Protein AF-0000000086881907 (afdb_homodimer)

Sequence (450 aa):
MRKKIFYIFEGKTLAYALAKKLLLLGNSVYYVSKNPESIEILDGLKVYHSSLELIQHDPTDINWIDNFEMTKDIGAVILLSEDDAQNFVISWILRQKYDTLKILSLVNHVENKFVFDDINIINILPTLWMEKVIESTLKYEDITDFFNPYVDKLSILEMTISKNDKSCNKPLKELRPPENSIVGVIIKKNGEIMVPQGNTIIEEEDKLIVFSIKEQVQKVKDALKMRKKIFYIFEGKTLAYALAKKLLLLGNSVYYVSKNPESIEILDGLKVYHSSLELIQHDPTDINWIDNFEMTKDIGAVILLSEDDAQNFVISWILRQKYDTLKILSLVNHVENKFVFDDINIINILPTLWMEKVIESTLKYEDITDFFNPYVDKLSILEMTISKNDKSCNKPLKELRPPENSIVGVIIKKNGEIMVPQGNTIIEEEDKLIVFSIKEQVQKVKDALK

Nearest PDB structures (foldseek):
  3l4b-assembly1_D  TM=7.376E-01  e=3.371E-16  Thermotoga maritima MSB8
  6i8v-assembly1_A-2  TM=8.182E-01  e=4.040E-13  Bacillus subtilis subsp. subtilis str. 168
  6s5d-assembly1_B-2  TM=7.869E-01  e=8.577E-13  Bacillus subtilis subsp. subtilis str. 168
  4j7c-assembly1_B  TM=8.053E-01  e=1.123E-11  Bacillus subtilis subsp. subtilis str. 168
  4j91-assembly1_B-2  TM=6.781E-01  e=8.577E-13  Bacillus subtilis subsp. subtilis str. 168

Foldseek 3Di:
DQAAEEEEEDDAPVCLVVCLVSQVVPHAYEYEYQDVNRQVRNVVCCVPGVSYHYHNDQLLPLVVLVPDDDDPRHDAYEYEDLDQVSQLNSLQSNLVVDVPHAYEYEDADPVCVVVNVVSPYHYDHPVVVVVLVVVCVVPPVQFNFPPPVPCVFKGKGKDADAPPWLQAFDFQLVLCQDPFKDQQWKQDPVRDIDGGDRRDRHHHRIITIMMGTPVRVVSRRNSTD/DQAAEEEEEDAQPVCLVVCLVSQVVPHAYEYEYQDVNSQVSNVVVCVPGVSYHYHNDQLLPLVVLVPDDDDPRHDAYEYNDLDQVSQLNSLQSNLVVDVPHAYEYEDADPVCVVVNVVSPYHYDHPVVVVVLVVVCVVPPVQFNFDPPVPCLFKGKGKDADAPPWLQAFDFQLVLCQDPFKDQQWKQDPVRDIDGGDRRDRHHHRIITIMMGGPVRVVSRRNSTD

Solvent-accessible surface area (backbone atoms only — not comparable to full-atom values): 23744 Å² total; per-residue (Å²): 130,86,67,31,34,34,36,36,34,35,41,47,71,46,38,40,56,40,49,53,53,44,43,74,72,58,24,33,36,38,38,34,27,65,48,66,66,42,52,53,61,46,51,69,49,41,83,81,31,83,50,50,42,80,40,84,38,58,74,75,39,59,69,60,58,66,64,57,74,88,54,93,48,50,59,34,39,37,30,43,40,84,44,46,67,60,32,46,53,44,51,48,55,49,39,76,74,33,87,79,64,45,41,39,32,41,32,66,49,71,88,52,45,69,74,52,67,76,61,77,57,46,78,42,41,59,48,61,52,50,37,49,54,50,50,34,54,67,70,21,72,59,22,55,45,35,51,27,85,81,45,76,56,52,31,31,36,43,43,72,35,43,82,84,24,64,33,37,74,32,36,49,64,75,44,68,62,42,84,48,44,43,70,54,33,37,31,40,78,87,64,51,72,43,48,62,51,53,76,38,64,37,41,61,54,21,32,36,34,29,38,22,34,56,90,38,45,66,52,40,48,58,46,39,69,130,86,66,32,33,33,39,36,33,41,36,47,70,43,37,39,56,40,49,54,51,44,44,73,74,58,26,33,37,39,39,37,26,65,46,67,66,43,52,52,61,45,50,68,49,42,84,81,31,83,51,51,45,81,41,85,38,59,76,78,40,59,71,58,58,67,65,57,74,87,53,94,48,51,59,34,40,37,31,38,41,86,42,46,67,59,32,47,52,44,50,47,56,49,39,74,73,32,87,78,65,47,41,38,28,39,32,67,49,73,86,53,46,69,73,52,67,76,61,77,58,46,76,43,40,58,47,61,52,49,37,50,54,51,50,34,55,68,70,21,71,59,23,56,44,36,52,26,87,83,46,75,55,51,31,32,36,42,43,74,36,42,81,85,23,63,33,36,75,33,36,50,66,73,44,69,60,44,81,47,47,42,72,55,33,36,31,40,77,85,63,52,73,43,48,62,49,54,76,36,65,36,42,62,55,23,32,35,33,29,40,22,33,55,89,40,47,66,51,39,47,56,43,39,70

Secondary structure (DSSP, 8-state):
----EEEEES-SHHHHHHHHHHHHTT-EEEEEES-HHHHHHHHHHHTT-TTEEEEES-TT-HHHHHT----TTEEEEEE--S-HHHHHHHHHHHHHH-SS--EEEE--SGGGHHHHHTS--EEE-HHHHHHHHHHHHHH-SS----B-TT-TTEEEEEEEPPTTSTTTTEEGGGS-PPTTEEEEEEE-TTS-EE---TTPEE-TTPEEEEEEEGGGHHHHHHHH-/----EEEEES-HHHHHHHHHHHHHTT-EEEEEES-HHHHHHHHHHHTT-TTEEEEES-TT-HHHHHT----TTEEEEEE--S-HHHHHHHHHHHHHH-SS--EEEE--SGGGHHHHHTS--EEE-HHHHHHHHHHHHHH-SS----B-TT-TTEEEEEEEPPTTSTTTTEEGGGS-PPTTEEEEEEE-TTS-EE---TTPEE-TTPEEEEEEEGGGHHHHHHHH-

Radius of gyration: 23.65 Å; Cα contacts (8 Å, |Δi|>4): 896; chains: 2; bounding box: 61×60×51 Å

pLDDT: mean 86.44, std 13.78, range [39.81, 98.62]

Structure (mmCIF, N/CA/C/O backbone):
data_AF-0000000086881907-model_v1
#
loop_
_entity.id
_entity.type
_entity.pdbx_description
1 polymer 'RCK C-terminal domain-containing protein'
#
loop_
_atom_site.group_PDB
_atom_site.id
_atom_site.type_symbol
_atom_site.label_atom_id
_atom_site.label_alt_id
_atom_site.label_comp_id
_atom_site.label_asym_id
_atom_site.label_entity_id
_atom_site.label_seq_id
_atom_site.pdbx_PDB_ins_code
_atom_site.Cartn_x
_atom_site.Cartn_y
_atom_site.Cartn_z
_atom_site.occupancy
_atom_site.B_iso_or_equiv
_atom_site.auth_seq_id
_atom_site.auth_comp_id
_atom_site.auth_asym_id
_atom_site.auth_atom_id
_atom_site.pdbx_PDB_model_num
ATOM 1 N N . MET A 1 1 ? 19.969 14.281 -5.977 1 49.56 1 MET A N 1
ATOM 2 C CA . MET A 1 1 ? 20.016 13.094 -5.129 1 49.56 1 MET A CA 1
ATOM 3 C C . MET A 1 1 ? 21.125 12.156 -5.559 1 49.56 1 MET A C 1
ATOM 5 O O . MET A 1 1 ? 21.391 11.992 -6.754 1 49.56 1 MET A O 1
ATOM 9 N N . ARG A 1 2 ? 22.078 11.828 -4.699 1 65.31 2 ARG A N 1
ATOM 10 C CA . ARG A 1 2 ? 23.234 11.039 -5.086 1 65.31 2 ARG A CA 1
ATOM 11 C C . ARG A 1 2 ? 22.812 9.695 -5.676 1 65.31 2 ARG A C 1
ATOM 13 O O . ARG A 1 2 ? 21.938 9.023 -5.141 1 65.31 2 ARG A O 1
ATOM 20 N N . LYS A 1 3 ? 23.203 9.359 -6.918 1 85 3 LYS A N 1
ATOM 21 C CA . LYS A 1 3 ? 22.953 8.117 -7.648 1 85 3 LYS A CA 1
ATOM 22 C C . LYS A 1 3 ? 23.328 6.906 -6.801 1 85 3 LYS A C 1
ATOM 24 O O . LYS A 1 3 ? 24.359 6.91 -6.113 1 85 3 LYS A O 1
ATOM 29 N N . LYS A 1 4 ? 22.375 6.043 -6.672 1 92.75 4 LYS A N 1
ATOM 30 C CA . LYS A 1 4 ? 22.625 4.809 -5.934 1 92.75 4 LYS A CA 1
ATOM 31 C C . LYS A 1 4 ? 22.516 3.592 -6.848 1 92.75 4 LYS A C 1
ATOM 33 O O . LYS A 1 4 ? 22.047 3.701 -7.984 1 92.75 4 LYS A O 1
ATOM 38 N N . ILE A 1 5 ? 23.094 2.506 -6.312 1 96.12 5 ILE A N 1
ATOM 39 C CA . ILE A 1 5 ? 23.016 1.217 -6.988 1 96.12 5 ILE A CA 1
ATOM 40 C C . ILE A 1 5 ? 22.016 0.316 -6.27 1 96.12 5 ILE A C 1
ATOM 42 O O . ILE A 1 5 ? 22.062 0.175 -5.047 1 96.12 5 ILE A O 1
ATOM 46 N N . PHE A 1 6 ? 21.125 -0.256 -7.059 1 97.31 6 PHE A N 1
ATOM 47 C CA . PHE A 1 6 ? 20.156 -1.193 -6.492 1 97.31 6 PHE A CA 1
ATOM 48 C C . PHE A 1 6 ? 20.297 -2.566 -7.137 1 97.31 6 PHE A C 1
ATOM 50 O O . PHE A 1 6 ? 20.453 -2.674 -8.352 1 97.31 6 PHE A O 1
ATOM 57 N N . TYR A 1 7 ? 20.266 -3.566 -6.281 1 97.19 7 TYR A N 1
ATOM 58 C CA . TYR A 1 7 ? 20.203 -4.941 -6.758 1 97.19 7 TYR A CA 1
ATOM 59 C C . TYR A 1 7 ? 18.812 -5.523 -6.578 1 97.19 7 TYR A C 1
ATOM 61 O O . TYR A 1 7 ? 18.25 -5.469 -5.48 1 97.19 7 TYR A O 1
ATOM 69 N N . ILE A 1 8 ? 18.297 -6.039 -7.637 1 98.38 8 ILE A N 1
ATOM 70 C CA . ILE A 1 8 ? 16.984 -6.691 -7.602 1 98.38 8 ILE A CA 1
ATOM 71 C C . ILE A 1 8 ? 17.141 -8.164 -7.969 1 98.38 8 ILE A C 1
ATOM 73 O O . ILE A 1 8 ? 17.672 -8.5 -9.031 1 98.38 8 ILE A O 1
ATOM 77 N N . PHE A 1 9 ? 16.703 -9.008 -7.02 1 98.12 9 PHE A N 1
ATOM 78 C CA . PHE A 1 9 ? 16.766 -10.445 -7.266 1 98.12 9 PHE A CA 1
ATOM 79 C C . PHE A 1 9 ? 15.375 -11 -7.582 1 98.12 9 PHE A C 1
ATOM 81 O O . PHE A 1 9 ? 14.445 -10.852 -6.785 1 98.12 9 PHE A O 1
ATOM 88 N N . GLU A 1 10 ? 15.258 -11.609 -8.711 1 98 10 GLU A N 1
ATOM 89 C CA . GLU A 1 10 ? 14.047 -12.297 -9.156 1 98 10 GLU A CA 1
ATOM 90 C C . GLU A 1 10 ? 12.867 -11.336 -9.258 1 98 10 GLU A C 1
ATOM 92 O O . GLU A 1 10 ? 13.062 -10.117 -9.312 1 98 10 GLU A O 1
ATOM 97 N N . GLY A 1 11 ? 11.844 -11.82 -9.492 1 96.31 11 GLY A N 1
ATOM 98 C CA . GLY A 1 11 ? 10.68 -11.008 -9.789 1 96.31 11 GLY A CA 1
ATOM 99 C C . GLY A 1 11 ? 10.477 -10.766 -11.273 1 96.31 11 GLY A C 1
ATOM 100 O O . GLY A 1 11 ? 11.445 -10.656 -12.023 1 96.31 11 GLY A O 1
ATOM 101 N N . LYS A 1 12 ? 9.422 -10.688 -11.742 1 95.06 12 LYS A N 1
ATOM 102 C CA . LYS A 1 12 ? 9.094 -10.461 -13.148 1 95.06 12 LYS A CA 1
ATOM 103 C C . LYS A 1 12 ? 8.516 -9.062 -13.359 1 95.06 12 LYS A C 1
ATOM 105 O O . LYS A 1 12 ? 9.25 -8.078 -13.398 1 95.06 12 LYS A O 1
ATOM 110 N N . THR A 1 13 ? 7.199 -9.023 -13.305 1 95 13 THR A N 1
ATOM 111 C CA . THR A 1 13 ? 6.512 -7.766 -13.578 1 95 13 THR A CA 1
ATOM 112 C C . THR A 1 13 ? 6.812 -6.738 -12.492 1 95 13 THR A C 1
ATOM 114 O O . THR A 1 13 ? 7 -5.555 -12.781 1 95 13 THR A O 1
ATOM 117 N N . LEU A 1 14 ? 6.895 -7.203 -11.32 1 97.19 14 LEU A N 1
ATOM 118 C CA . LEU A 1 14 ? 7.219 -6.297 -10.227 1 97.19 14 LEU A CA 1
ATOM 119 C C . LEU A 1 14 ? 8.648 -5.77 -10.352 1 97.19 14 LEU A C 1
ATOM 121 O O . LEU A 1 14 ? 8.891 -4.578 -10.156 1 97.19 14 LEU A O 1
ATOM 125 N N . ALA A 1 15 ? 9.586 -6.645 -10.648 1 98.31 15 ALA A N 1
ATOM 126 C CA . ALA A 1 15 ? 10.969 -6.23 -10.859 1 98.31 15 ALA A CA 1
ATOM 127 C C . ALA A 1 15 ? 11.07 -5.203 -11.992 1 98.31 15 ALA A C 1
ATOM 129 O O . ALA A 1 15 ? 11.797 -4.211 -11.875 1 98.31 15 ALA A O 1
ATOM 130 N N . TYR A 1 16 ? 10.312 -5.492 -13.039 1 97.44 16 TYR A N 1
ATOM 131 C CA . TYR A 1 16 ? 10.297 -4.578 -14.172 1 97.44 16 TYR A CA 1
ATOM 132 C C . TYR A 1 16 ? 9.82 -3.193 -13.758 1 97.44 16 TYR A C 1
ATOM 134 O O . TYR A 1 16 ? 10.469 -2.189 -14.047 1 97.44 16 TYR A O 1
ATOM 142 N N . ALA A 1 17 ? 8.711 -3.162 -13.094 1 95.94 17 ALA A N 1
ATOM 143 C CA . ALA A 1 17 ? 8.117 -1.899 -12.656 1 95.94 17 ALA A CA 1
ATOM 144 C C . ALA A 1 17 ? 9.062 -1.144 -11.727 1 95.94 17 ALA A C 1
ATOM 146 O O . ALA A 1 17 ? 9.258 0.065 -11.875 1 95.94 17 ALA A O 1
ATOM 147 N N . LEU A 1 18 ? 9.703 -1.825 -10.828 1 96.94 18 LEU A N 1
ATOM 148 C CA . LEU A 1 18 ? 10.602 -1.217 -9.852 1 96.94 18 LEU A CA 1
ATOM 149 C C . LEU A 1 18 ? 11.875 -0.725 -10.531 1 96.94 18 LEU A C 1
ATOM 151 O O . LEU A 1 18 ? 12.32 0.398 -10.281 1 96.94 18 LEU A O 1
ATOM 155 N N . ALA A 1 19 ? 12.453 -1.6 -11.344 1 97.81 19 ALA A N 1
ATOM 156 C CA . ALA A 1 19 ? 13.664 -1.226 -12.07 1 97.81 19 ALA A CA 1
ATOM 157 C C . ALA A 1 19 ? 13.438 0.025 -12.914 1 97.81 19 ALA A C 1
ATOM 159 O O . ALA A 1 19 ? 14.242 0.958 -12.883 1 97.81 19 ALA A O 1
ATOM 160 N N . LYS A 1 20 ? 12.336 -0.011 -13.617 1 96.12 20 LYS A N 1
ATOM 161 C CA . LYS A 1 20 ? 12 1.136 -14.453 1 96.12 20 LYS A CA 1
ATOM 162 C C . LYS A 1 20 ? 11.945 2.42 -13.633 1 96.12 20 LYS A C 1
ATOM 164 O O . LYS A 1 20 ? 12.539 3.432 -14.008 1 96.12 20 LYS A O 1
ATOM 169 N N . LYS A 1 21 ? 11.328 2.328 -12.508 1 90.69 21 LYS A N 1
ATOM 170 C CA . LYS A 1 21 ? 11.18 3.492 -11.641 1 90.69 21 LYS A CA 1
ATOM 171 C C . LYS A 1 21 ? 12.539 3.957 -11.109 1 90.69 21 LYS A C 1
ATOM 173 O O . LYS A 1 21 ? 12.852 5.145 -11.164 1 90.69 21 LYS A O 1
ATOM 178 N N . LEU A 1 22 ? 13.352 3.082 -10.648 1 93.81 22 LEU A N 1
ATOM 179 C CA . LEU A 1 22 ? 14.656 3.406 -10.086 1 93.81 22 LEU A CA 1
ATOM 180 C C . LEU A 1 22 ? 15.578 3.998 -11.141 1 93.81 22 LEU A C 1
ATOM 182 O O . LEU A 1 22 ? 16.328 4.938 -10.867 1 93.81 22 LEU A O 1
ATOM 186 N N . LEU A 1 23 ? 15.469 3.492 -12.336 1 95.69 23 LEU A N 1
ATOM 187 C CA . LEU A 1 23 ? 16.281 3.979 -13.445 1 95.69 23 LEU A CA 1
ATOM 188 C C . LEU A 1 23 ? 15.867 5.391 -13.844 1 95.69 23 LEU A C 1
ATOM 190 O O . LEU A 1 23 ? 16.719 6.246 -14.078 1 95.69 23 LEU A O 1
ATOM 194 N N . LEU A 1 24 ? 14.57 5.594 -13.844 1 89.94 24 LEU A N 1
ATOM 195 C CA . LEU A 1 24 ? 14.047 6.91 -14.188 1 89.94 24 LEU A CA 1
ATOM 196 C C . LEU A 1 24 ? 14.492 7.953 -13.172 1 89.94 24 LEU A C 1
ATOM 198 O O . LEU A 1 24 ? 14.664 9.125 -13.516 1 89.94 24 LEU A O 1
ATOM 202 N N . LEU A 1 25 ? 14.789 7.492 -12 1 82.5 25 LEU A N 1
ATOM 203 C CA . LEU A 1 25 ? 15.234 8.391 -10.938 1 82.5 25 LEU A CA 1
ATOM 204 C C . LEU A 1 25 ? 16.734 8.602 -11 1 82.5 25 LEU A C 1
ATOM 206 O O . LEU A 1 25 ? 17.312 9.312 -10.172 1 82.5 25 LEU A O 1
ATOM 210 N N . GLY A 1 26 ? 17.406 7.914 -11.891 1 90.31 26 GLY A N 1
ATOM 211 C CA . GLY A 1 26 ? 18.812 8.156 -12.148 1 90.31 26 GLY A CA 1
ATOM 212 C C . GLY A 1 26 ? 19.719 7.156 -11.469 1 90.31 26 GLY A C 1
ATOM 213 O O . GLY A 1 26 ? 20.953 7.316 -11.477 1 90.31 26 GLY A O 1
ATOM 214 N N . ASN A 1 27 ? 19.109 6.121 -10.891 1 94.12 27 ASN A N 1
ATOM 215 C CA . ASN A 1 27 ? 19.906 5.105 -10.203 1 94.12 27 ASN A CA 1
ATOM 216 C C . ASN A 1 27 ? 20.391 4.031 -11.172 1 94.12 27 ASN A C 1
ATOM 218 O O . ASN A 1 27 ? 19.969 3.986 -12.328 1 94.12 27 ASN A O 1
ATOM 222 N N . SER A 1 28 ? 21.312 3.266 -10.719 1 96.44 28 SER A N 1
ATOM 223 C CA . SER A 1 28 ? 21.734 2.059 -11.422 1 96.44 28 SER A CA 1
ATOM 224 C C . SER A 1 28 ? 21.062 0.819 -10.836 1 96.44 28 SER A C 1
ATOM 226 O O . SER A 1 28 ? 20.859 0.735 -9.625 1 96.44 28 SER A O 1
ATOM 228 N N . VAL A 1 29 ? 20.781 -0.092 -11.766 1 97.62 29 VAL A N 1
ATOM 229 C CA . VAL A 1 29 ? 20.062 -1.283 -11.305 1 97.62 29 VAL A CA 1
ATOM 230 C C . VAL A 1 29 ? 20.766 -2.535 -11.836 1 97.62 29 VAL A C 1
ATOM 232 O O . VAL A 1 29 ? 21.094 -2.607 -13.023 1 97.62 29 VAL A O 1
ATOM 235 N N . TYR A 1 30 ? 21.047 -3.414 -10.945 1 96.88 30 TYR A N 1
ATOM 236 C CA . TYR A 1 30 ? 21.438 -4.777 -11.297 1 96.88 30 TYR A CA 1
ATOM 237 C C . TYR A 1 30 ? 20.297 -5.754 -11.031 1 96.88 30 TYR A C 1
ATOM 239 O O . TYR A 1 30 ? 19.797 -5.844 -9.914 1 96.88 30 TYR A O 1
ATOM 247 N N . TYR A 1 31 ? 19.922 -6.453 -12.102 1 97.81 31 TYR A N 1
ATOM 248 C CA . TYR A 1 31 ? 18.859 -7.441 -11.984 1 97.81 31 TYR A CA 1
ATOM 249 C C . TYR A 1 31 ? 19.406 -8.852 -12.148 1 97.81 31 TYR A C 1
ATOM 251 O O . TYR A 1 31 ? 20.078 -9.156 -13.133 1 97.81 31 TYR A O 1
ATOM 259 N N . VAL A 1 32 ? 19.109 -9.688 -11.125 1 97.12 32 VAL A N 1
ATOM 260 C CA . VAL A 1 32 ? 19.625 -11.055 -11.133 1 97.12 32 VAL A CA 1
ATOM 261 C C . VAL A 1 32 ? 18.453 -12.047 -11.125 1 97.12 32 VAL A C 1
ATOM 263 O O . VAL A 1 32 ? 17.578 -11.984 -10.258 1 97.12 32 VAL A O 1
ATOM 266 N N . SER A 1 33 ? 18.438 -12.961 -12.086 1 97.62 33 SER A N 1
ATOM 267 C CA . SER A 1 33 ? 17.406 -13.992 -12.141 1 97.62 33 SER A CA 1
ATOM 268 C C . SER A 1 33 ? 17.922 -15.25 -12.844 1 97.62 33 SER A C 1
ATOM 270 O O . SER A 1 33 ? 18.719 -15.164 -13.773 1 97.62 33 SER A O 1
ATOM 272 N N . LYS A 1 34 ? 17.406 -16.328 -12.359 1 96.88 34 LYS A N 1
ATOM 273 C CA . LYS A 1 34 ? 17.719 -17.578 -13.039 1 96.88 34 LYS A CA 1
ATOM 274 C C . LYS A 1 34 ? 16.781 -17.828 -14.211 1 96.88 34 LYS A C 1
ATOM 276 O O . LYS A 1 34 ? 17.031 -18.703 -15.047 1 96.88 34 LYS A O 1
ATOM 281 N N . ASN A 1 35 ? 15.688 -17.141 -14.281 1 97 35 ASN A N 1
ATOM 282 C CA . ASN A 1 35 ? 14.641 -17.359 -15.281 1 97 35 ASN A CA 1
ATOM 283 C C . ASN A 1 35 ? 14.898 -16.531 -16.547 1 97 35 ASN A C 1
ATOM 285 O O . ASN A 1 35 ? 14.805 -15.297 -16.516 1 97 35 ASN A O 1
ATOM 289 N N . PRO A 1 36 ? 15.094 -17.141 -17.625 1 96.88 36 PRO A N 1
ATOM 290 C CA . PRO A 1 36 ? 15.375 -16.406 -18.859 1 96.88 36 PRO A CA 1
ATOM 291 C C . PRO A 1 36 ? 14.219 -15.5 -19.281 1 96.88 36 PRO A C 1
ATOM 293 O O . PRO A 1 36 ? 14.445 -14.438 -19.859 1 96.88 36 PRO A O 1
ATOM 296 N N . GLU A 1 37 ? 13.047 -15.922 -18.984 1 96.56 37 GLU A N 1
ATOM 297 C CA . GLU A 1 37 ? 11.883 -15.109 -19.328 1 96.56 37 GLU A CA 1
ATOM 298 C C . GLU A 1 37 ? 11.898 -13.781 -18.594 1 96.56 37 GLU A C 1
ATOM 300 O O . GLU A 1 37 ? 11.586 -12.734 -19.156 1 96.56 37 GLU A O 1
ATOM 305 N N . SER A 1 38 ? 12.273 -13.852 -17.328 1 96.69 38 SER A N 1
ATOM 306 C CA . SER A 1 38 ? 12.367 -12.633 -16.531 1 96.69 38 SER A CA 1
ATOM 307 C C . SER A 1 38 ? 13.438 -11.695 -17.078 1 96.69 38 SER A C 1
ATOM 309 O O . SER A 1 38 ? 13.234 -10.477 -17.141 1 96.69 38 SER A O 1
ATOM 311 N N . ILE A 1 39 ? 14.539 -12.281 -17.484 1 97.56 39 ILE A N 1
ATOM 312 C CA . ILE A 1 39 ? 15.625 -11.508 -18.062 1 97.56 39 ILE A CA 1
ATOM 313 C C . ILE A 1 39 ? 15.148 -10.797 -19.328 1 97.56 39 ILE A C 1
ATOM 315 O O . ILE A 1 39 ? 15.414 -9.609 -19.531 1 97.56 39 ILE A O 1
ATOM 319 N N . GLU A 1 40 ? 14.453 -11.508 -20.078 1 96.44 40 GLU A N 1
ATOM 320 C CA . GLU A 1 40 ? 13.953 -10.961 -21.328 1 96.44 40 GLU A CA 1
ATOM 321 C C . GLU A 1 40 ? 13 -9.797 -21.094 1 96.44 40 GLU A C 1
ATOM 323 O O . GLU A 1 40 ? 13.055 -8.781 -21.781 1 96.44 40 GLU A O 1
ATOM 328 N N . ILE A 1 41 ? 12.156 -9.961 -20.172 1 95.31 41 ILE A N 1
ATOM 329 C CA . ILE A 1 41 ? 11.18 -8.93 -19.844 1 95.31 41 ILE A CA 1
ATOM 330 C C . ILE A 1 41 ? 11.906 -7.637 -19.469 1 95.31 41 ILE A C 1
ATOM 332 O O . ILE A 1 41 ? 11.57 -6.566 -19.984 1 95.31 41 ILE A O 1
ATOM 336 N N . LEU A 1 42 ? 12.906 -7.727 -18.656 1 96.88 42 LEU A N 1
ATOM 337 C CA . LEU A 1 42 ? 13.609 -6.531 -18.203 1 96.88 42 LEU A CA 1
ATOM 338 C C . LEU A 1 42 ? 14.539 -5.996 -19.281 1 96.88 42 LEU A C 1
ATOM 340 O O . LEU A 1 42 ? 14.906 -4.82 -19.266 1 96.88 42 LEU A O 1
ATOM 344 N N . ASP A 1 43 ? 14.945 -6.887 -20.188 1 95.88 43 ASP A N 1
ATOM 345 C CA . ASP A 1 43 ? 15.805 -6.465 -21.281 1 95.88 43 ASP A CA 1
ATOM 346 C C . ASP A 1 43 ? 15.148 -5.355 -22.094 1 95.88 43 ASP A C 1
ATOM 348 O O . ASP A 1 43 ? 15.836 -4.547 -22.719 1 95.88 43 ASP A O 1
ATOM 352 N N . GLY A 1 44 ? 13.852 -5.32 -22.062 1 92.75 44 GLY A N 1
ATOM 353 C CA . GLY A 1 44 ? 13.117 -4.27 -22.766 1 92.75 44 GLY A CA 1
ATOM 354 C C . GLY A 1 44 ? 13.43 -2.881 -22.25 1 92.75 44 GLY A C 1
ATOM 355 O O . GLY A 1 44 ? 13.242 -1.89 -22.953 1 92.75 44 GLY A O 1
ATOM 356 N N . LEU A 1 45 ? 13.93 -2.836 -21.031 1 93.56 45 LEU A N 1
ATOM 357 C CA . LEU A 1 45 ? 14.289 -1.555 -20.422 1 93.56 45 LEU A CA 1
ATOM 358 C C . LEU A 1 45 ? 15.672 -1.108 -20.875 1 93.56 45 LEU A C 1
ATOM 360 O O . LEU A 1 45 ? 16 0.077 -20.797 1 93.56 45 LEU A O 1
ATOM 364 N N . LYS A 1 46 ? 16.484 -2.051 -21.234 1 90.62 46 LYS A N 1
ATOM 365 C CA . LYS A 1 46 ? 17.891 -1.769 -21.5 1 90.62 46 LYS A CA 1
ATOM 366 C C . LYS A 1 46 ? 18.047 -0.794 -22.656 1 90.62 46 LYS A C 1
ATOM 368 O O . LYS A 1 46 ? 19 -0.006 -22.703 1 90.62 46 LYS A O 1
ATOM 373 N N . VAL A 1 47 ? 17.156 -0.771 -23.562 1 87.88 47 VAL A N 1
ATOM 374 C CA . VAL A 1 47 ? 17.234 0.084 -24.75 1 87.88 47 VAL A CA 1
ATOM 375 C C . VAL A 1 47 ? 17.203 1.551 -24.328 1 87.88 47 VAL A C 1
ATOM 377 O O . VAL A 1 47 ? 17.891 2.385 -24.922 1 87.88 47 VAL A O 1
ATOM 380 N N . TYR A 1 48 ? 16.625 1.808 -23.219 1 89.44 48 TYR A N 1
ATOM 381 C CA . TYR A 1 48 ? 16.406 3.189 -22.797 1 89.44 48 TYR A CA 1
ATOM 382 C C . TYR A 1 48 ? 17.25 3.523 -21.562 1 89.44 48 TYR A C 1
ATOM 384 O O . TYR A 1 48 ? 17.328 4.688 -21.172 1 89.44 48 TYR A O 1
ATOM 392 N N . HIS A 1 49 ? 17.797 2.457 -21.016 1 90.88 49 HIS A N 1
ATOM 393 C CA . HIS A 1 49 ? 18.469 2.658 -19.75 1 90.88 49 HIS A CA 1
ATOM 394 C C . HIS A 1 49 ? 19.797 1.897 -19.703 1 90.88 49 HIS A C 1
ATOM 396 O O . HIS A 1 49 ? 19.828 0.701 -19.406 1 90.88 49 HIS A O 1
ATOM 402 N N . SER A 1 50 ? 20.891 2.6 -19.828 1 90.69 50 SER A N 1
ATOM 403 C CA . SER A 1 50 ? 22.203 1.986 -19.875 1 90.69 50 SER A CA 1
ATOM 404 C C . SER A 1 50 ? 22.688 1.604 -18.484 1 90.69 50 SER A C 1
ATOM 406 O O . SER A 1 50 ? 23.625 0.816 -18.328 1 90.69 50 SER A O 1
ATOM 408 N N . SER A 1 51 ? 22.016 2.146 -17.484 1 95.56 51 SER A N 1
ATOM 409 C CA . SER A 1 51 ? 22.422 1.895 -16.109 1 95.56 51 SER A CA 1
ATOM 410 C C . SER A 1 51 ? 21.781 0.631 -15.562 1 95.56 51 SER A C 1
ATOM 412 O O . SER A 1 51 ? 21.844 0.364 -14.359 1 95.56 51 SER A O 1
ATOM 414 N N . LEU A 1 52 ? 21.172 -0.158 -16.484 1 97.88 52 LEU A N 1
ATOM 415 C CA . LEU A 1 52 ? 20.609 -1.457 -16.141 1 97.88 52 LEU A CA 1
ATOM 416 C C . LEU A 1 52 ? 21.547 -2.586 -16.547 1 97.88 52 LEU A C 1
ATOM 418 O O . LEU A 1 52 ? 21.984 -2.648 -17.703 1 97.88 52 LEU A O 1
ATOM 422 N N . GLU A 1 53 ? 21.875 -3.379 -15.633 1 97 53 GLU A N 1
ATOM 423 C CA . GLU A 1 53 ? 22.641 -4.586 -15.906 1 97 53 GLU A CA 1
ATOM 424 C C . GLU A 1 53 ? 21.844 -5.844 -15.578 1 97 53 GLU A C 1
ATOM 426 O O . GLU A 1 53 ? 21.25 -5.949 -14.5 1 97 53 GLU A O 1
ATOM 431 N N . LEU A 1 54 ? 21.781 -6.73 -16.547 1 97.56 54 LEU A N 1
ATOM 432 C CA . LEU A 1 54 ? 21.047 -7.984 -16.391 1 97.56 54 LEU A CA 1
ATOM 433 C C . LEU A 1 54 ? 22.016 -9.148 -16.188 1 97.56 54 LEU A C 1
ATOM 435 O O . LEU A 1 54 ? 22.969 -9.32 -16.953 1 97.56 54 LEU A O 1
ATOM 439 N N . ILE A 1 55 ? 21.75 -9.891 -15.141 1 96.06 55 ILE A N 1
ATOM 440 C CA . ILE A 1 55 ? 22.594 -11.023 -14.805 1 96.06 55 ILE A CA 1
ATOM 441 C C . ILE A 1 55 ? 21.75 -12.297 -14.727 1 96.06 55 ILE A C 1
ATOM 443 O O . ILE A 1 55 ? 20.922 -12.445 -13.812 1 96.06 55 ILE A O 1
ATOM 447 N N . GLN A 1 56 ? 21.922 -13.18 -15.703 1 96.94 56 GLN A N 1
ATOM 448 C CA . GLN A 1 56 ? 21.219 -14.461 -15.641 1 96.94 56 GLN A CA 1
ATOM 449 C C . GLN A 1 56 ? 22 -15.477 -14.812 1 96.94 56 GLN A C 1
ATOM 451 O O . GLN A 1 56 ? 22.984 -16.031 -15.289 1 96.94 56 GLN A O 1
ATOM 456 N N . HIS A 1 57 ? 21.562 -15.68 -13.641 1 95.06 57 HIS A N 1
ATOM 457 C CA . HIS A 1 57 ? 22.25 -16.547 -12.688 1 95.06 57 HIS A CA 1
ATOM 458 C C . HIS A 1 57 ? 21.312 -17 -11.578 1 95.06 57 HIS A C 1
ATOM 460 O O . HIS A 1 57 ? 20.297 -16.344 -11.305 1 95.06 57 HIS A O 1
ATOM 466 N N . ASP A 1 58 ? 21.609 -18.094 -10.984 1 94.94 58 ASP A N 1
ATOM 467 C CA . ASP A 1 58 ? 20.875 -18.547 -9.812 1 94.94 58 ASP A CA 1
ATOM 468 C C . ASP A 1 58 ? 21.203 -17.703 -8.586 1 94.94 58 ASP A C 1
ATOM 470 O O . ASP A 1 58 ? 22.328 -17.75 -8.094 1 94.94 58 ASP A O 1
ATOM 474 N N . PRO A 1 59 ? 20.266 -17 -8.078 1 92.62 59 PRO A N 1
ATOM 475 C CA . PRO A 1 59 ? 20.547 -16.094 -6.961 1 92.62 59 PRO A CA 1
ATOM 476 C C . PRO A 1 59 ? 20.953 -16.844 -5.688 1 92.62 59 PRO A C 1
ATOM 478 O O . PRO A 1 59 ? 21.453 -16.219 -4.742 1 92.62 59 PRO A O 1
ATOM 481 N N . THR A 1 60 ? 20.719 -18.172 -5.617 1 92.56 60 THR A N 1
ATOM 482 C CA . THR A 1 60 ? 21.031 -18.906 -4.398 1 92.56 60 THR A CA 1
ATOM 483 C C . THR A 1 60 ? 22.438 -19.5 -4.477 1 92.56 60 THR A C 1
ATOM 485 O O . THR A 1 60 ? 22.875 -20.188 -3.559 1 92.56 60 THR A O 1
ATOM 488 N N . ASP A 1 61 ? 23.031 -19.188 -5.605 1 92.5 61 ASP A N 1
ATOM 489 C CA . ASP A 1 61 ? 24.406 -19.641 -5.727 1 92.5 61 ASP A CA 1
ATOM 490 C C . ASP A 1 61 ? 25.312 -18.906 -4.734 1 92.5 61 ASP A C 1
ATOM 492 O O . ASP A 1 61 ? 25.625 -17.734 -4.926 1 92.5 61 ASP A O 1
ATOM 496 N N . ILE A 1 62 ? 25.734 -19.562 -3.812 1 87.81 62 ILE A N 1
ATOM 497 C CA . ILE A 1 62 ? 26.5 -19.016 -2.697 1 87.81 62 ILE A CA 1
ATOM 498 C C . ILE A 1 62 ? 27.781 -18.359 -3.217 1 87.81 62 ILE A C 1
ATOM 500 O O . ILE A 1 62 ? 28.203 -17.328 -2.693 1 87.81 62 ILE A O 1
ATOM 504 N N . ASN A 1 63 ? 28.328 -18.938 -4.199 1 87.81 63 ASN A N 1
ATOM 505 C CA . ASN A 1 63 ? 29.562 -18.391 -4.742 1 87.81 63 ASN A CA 1
ATOM 506 C C . ASN A 1 63 ? 29.359 -17 -5.332 1 87.81 63 ASN A C 1
ATOM 508 O O . ASN A 1 63 ? 30.203 -16.125 -5.184 1 87.81 63 ASN A O 1
ATOM 512 N N . TRP A 1 64 ? 28.281 -16.875 -5.902 1 83.75 64 TRP A N 1
ATOM 513 C CA . TRP A 1 64 ? 27.969 -15.578 -6.488 1 83.75 64 TRP A CA 1
ATOM 514 C C . TRP A 1 64 ? 27.703 -14.539 -5.398 1 83.75 64 TRP A C 1
ATOM 516 O O . TRP A 1 64 ? 28.219 -13.422 -5.457 1 83.75 64 TRP A O 1
ATOM 526 N N . ILE A 1 65 ? 26.969 -14.938 -4.387 1 84.56 65 ILE A N 1
ATOM 527 C CA . ILE A 1 65 ? 26.625 -14.047 -3.281 1 84.56 65 ILE A CA 1
ATOM 528 C C . ILE A 1 65 ? 27.891 -13.648 -2.531 1 84.56 65 ILE A C 1
ATOM 530 O O . ILE A 1 65 ? 28.062 -12.484 -2.145 1 84.56 65 ILE A O 1
ATOM 534 N N . ASP A 1 66 ? 28.797 -14.617 -2.523 1 83.19 66 ASP A N 1
ATOM 535 C CA . ASP A 1 66 ? 30.047 -14.398 -1.822 1 83.19 66 ASP A CA 1
ATOM 536 C C . ASP A 1 66 ? 30.906 -13.359 -2.543 1 83.19 66 ASP A C 1
ATOM 538 O O . ASP A 1 66 ? 31.703 -12.656 -1.915 1 83.19 66 ASP A O 1
ATOM 542 N N . ASN A 1 67 ? 30.656 -13.273 -3.77 1 82.25 67 ASN A N 1
ATOM 543 C CA . ASN A 1 67 ? 31.453 -12.344 -4.57 1 82.25 67 ASN A CA 1
ATOM 544 C C . ASN A 1 67 ? 30.812 -10.961 -4.613 1 82.25 67 ASN A C 1
ATOM 546 O O . ASN A 1 67 ? 31.391 -10.023 -5.176 1 82.25 67 ASN A O 1
ATOM 550 N N . PHE A 1 68 ? 29.656 -10.914 -4.043 1 82.38 68 PHE A N 1
ATOM 551 C CA . PHE A 1 68 ? 29.016 -9.617 -3.922 1 82.38 68 PHE A CA 1
ATOM 552 C C . PHE A 1 68 ? 29.859 -8.664 -3.082 1 82.38 68 PHE A C 1
ATOM 554 O O . PHE A 1 68 ? 30.312 -9.031 -1.998 1 82.38 68 PHE A O 1
ATOM 561 N N . GLU A 1 69 ? 30.219 -7.566 -3.643 1 83.12 69 GLU A N 1
ATOM 562 C CA . GLU A 1 69 ? 30.953 -6.555 -2.898 1 83.12 69 GLU A CA 1
ATOM 563 C C . GLU A 1 69 ? 30.094 -5.328 -2.623 1 83.12 69 GLU A C 1
ATOM 565 O O . GLU A 1 69 ? 29.625 -4.672 -3.553 1 83.12 69 GLU A O 1
ATOM 570 N N . MET A 1 70 ? 29.922 -5.152 -1.357 1 82.06 70 MET A N 1
ATOM 571 C CA . MET A 1 70 ? 29.156 -3.975 -0.955 1 82.06 70 MET A CA 1
ATOM 572 C C . MET A 1 70 ? 29.969 -2.703 -1.126 1 82.06 70 MET A C 1
ATOM 574 O O . MET A 1 70 ? 31.172 -2.686 -0.821 1 82.06 70 MET A O 1
ATOM 578 N N . THR A 1 71 ? 29.375 -1.778 -1.795 1 85.62 71 THR A N 1
ATOM 579 C CA . THR A 1 71 ? 29.969 -0.448 -1.867 1 85.62 71 THR A CA 1
ATOM 580 C C . THR A 1 71 ? 29.062 0.583 -1.193 1 85.62 71 THR A C 1
ATOM 582 O O . THR A 1 71 ? 27.906 0.303 -0.909 1 85.62 71 THR A O 1
ATOM 585 N N . LYS A 1 72 ? 29.656 1.773 -0.944 1 86.06 72 LYS A N 1
ATOM 586 C CA . LYS A 1 72 ? 28.922 2.85 -0.283 1 86.06 72 LYS A CA 1
ATOM 587 C C . LYS A 1 72 ? 27.781 3.357 -1.16 1 86.06 72 LYS A C 1
ATOM 589 O O . LYS A 1 72 ? 26.844 3.979 -0.664 1 86.06 72 LYS A O 1
ATOM 594 N N . ASP A 1 73 ? 27.891 2.998 -2.406 1 91.75 73 ASP A N 1
ATOM 595 C CA . ASP A 1 73 ? 26.922 3.533 -3.354 1 91.75 73 ASP A CA 1
ATOM 596 C C . ASP A 1 73 ? 25.703 2.613 -3.477 1 91.75 73 ASP A C 1
ATOM 598 O O . ASP A 1 73 ? 24.734 2.951 -4.148 1 91.75 73 ASP A O 1
ATOM 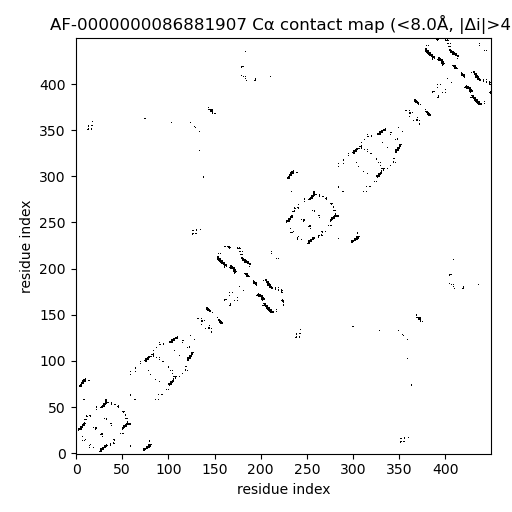602 N N . ILE A 1 74 ? 25.797 1.576 -2.752 1 93.88 74 ILE A N 1
ATOM 603 C CA . ILE A 1 74 ? 24.656 0.665 -2.82 1 93.88 74 ILE A CA 1
ATOM 604 C C . ILE A 1 74 ? 23.516 1.195 -1.952 1 93.88 74 ILE A C 1
ATOM 606 O O . ILE A 1 74 ? 23.688 1.403 -0.75 1 93.88 74 ILE A O 1
ATOM 610 N N . GLY A 1 75 ? 22.406 1.326 -2.639 1 93.5 75 GLY A N 1
ATOM 611 C CA . GLY A 1 75 ? 21.219 1.789 -1.925 1 93.5 75 GLY A CA 1
ATOM 612 C C . GLY A 1 75 ? 20.5 0.679 -1.19 1 93.5 75 GLY A C 1
ATOM 613 O O . GLY A 1 75 ? 20.125 0.84 -0.027 1 93.5 75 GLY A O 1
ATOM 614 N N . ALA A 1 76 ? 20.328 -0.456 -1.891 1 96.06 76 ALA A N 1
ATOM 615 C CA . ALA A 1 76 ? 19.641 -1.585 -1.266 1 96.06 76 ALA A CA 1
ATOM 616 C C . ALA A 1 76 ? 19.734 -2.832 -2.141 1 96.06 76 ALA A C 1
ATOM 618 O O . ALA A 1 76 ? 20 -2.74 -3.34 1 96.06 76 ALA A O 1
ATOM 619 N N . VAL A 1 77 ? 19.562 -3.939 -1.469 1 97.12 77 VAL A N 1
ATOM 620 C CA . VAL A 1 77 ? 19.297 -5.215 -2.125 1 97.12 77 VAL A CA 1
ATOM 621 C C . VAL A 1 77 ? 17.828 -5.594 -1.931 1 97.12 77 VAL A C 1
ATOM 623 O O . VAL A 1 77 ? 17.328 -5.605 -0.803 1 97.12 77 VAL A O 1
ATOM 626 N N . ILE A 1 78 ? 17.172 -5.918 -3.053 1 98.44 78 ILE A N 1
ATOM 627 C CA . ILE A 1 78 ? 15.734 -6.172 -3.033 1 98.44 78 ILE A CA 1
ATOM 628 C C . ILE A 1 78 ? 15.445 -7.582 -3.547 1 98.44 78 ILE A C 1
ATOM 630 O O . ILE A 1 78 ? 15.773 -7.91 -4.691 1 98.44 78 ILE A O 1
ATOM 634 N N . LEU A 1 79 ? 14.805 -8.406 -2.719 1 98.62 79 LEU A N 1
ATOM 635 C CA . LEU A 1 79 ? 14.539 -9.797 -3.053 1 98.62 79 LEU A CA 1
ATOM 636 C C . LEU A 1 79 ? 13.055 -10.008 -3.354 1 98.62 79 LEU A C 1
ATOM 638 O O . LEU A 1 79 ? 12.219 -9.898 -2.457 1 98.62 79 LEU A O 1
ATOM 642 N N . LEU A 1 80 ? 12.797 -10.43 -4.641 1 98.62 80 LEU A N 1
ATOM 643 C CA . LEU A 1 80 ? 11.414 -10.398 -5.098 1 98.62 80 LEU A CA 1
ATOM 644 C C . LEU A 1 80 ? 10.945 -11.789 -5.516 1 98.62 80 LEU A C 1
ATOM 646 O O . LEU A 1 80 ? 9.938 -11.93 -6.211 1 98.62 80 LEU A O 1
ATOM 650 N N . SER A 1 81 ? 11.672 -12.836 -5.102 1 98.06 81 SER A N 1
ATOM 651 C CA . SER A 1 81 ? 11.25 -14.188 -5.445 1 98.06 81 SER A CA 1
ATOM 652 C C . SER A 1 81 ? 9.906 -14.523 -4.824 1 98.06 81 SER A C 1
ATOM 654 O O . SER A 1 81 ? 9.586 -14.055 -3.73 1 98.06 81 SER A O 1
ATOM 656 N N . GLU A 1 82 ? 9.156 -15.352 -5.508 1 96.19 82 GLU A N 1
ATOM 657 C CA . GLU A 1 82 ? 7.918 -15.875 -4.938 1 96.19 82 GLU A CA 1
ATOM 658 C C . GLU A 1 82 ? 8.195 -16.984 -3.934 1 96.19 82 GLU A C 1
ATOM 660 O O . GLU A 1 82 ? 7.301 -17.406 -3.201 1 96.19 82 GLU A O 1
ATOM 665 N N . ASP A 1 83 ? 9.422 -17.359 -3.916 1 97.25 83 ASP A N 1
ATOM 666 C CA . ASP A 1 83 ? 9.852 -18.406 -3.002 1 97.25 83 ASP A CA 1
ATOM 667 C C . ASP A 1 83 ? 10.508 -17.828 -1.756 1 97.25 83 ASP A C 1
ATOM 669 O O . ASP A 1 83 ? 11.648 -17.359 -1.81 1 97.25 83 ASP A O 1
ATOM 673 N N . ASP A 1 84 ? 9.828 -17.953 -0.633 1 97.62 84 ASP A N 1
ATOM 674 C CA . ASP A 1 84 ? 10.32 -17.391 0.62 1 97.62 84 ASP A CA 1
ATOM 675 C C . ASP A 1 84 ? 11.672 -17.984 1 1 97.62 84 ASP A C 1
ATOM 677 O O . ASP A 1 84 ? 12.531 -17.297 1.549 1 97.62 84 ASP A O 1
ATOM 681 N N . ALA A 1 85 ? 11.812 -19.25 0.69 1 97.38 85 ALA A N 1
ATOM 682 C CA . ALA A 1 85 ? 13.062 -19.906 1.051 1 97.38 85 ALA A CA 1
ATOM 683 C C . ALA A 1 85 ? 14.25 -19.281 0.309 1 97.38 85 ALA A C 1
ATOM 685 O O . ALA A 1 85 ? 15.312 -19.062 0.896 1 97.38 85 ALA A O 1
ATOM 686 N N . GLN A 1 86 ? 14.062 -19 -0.908 1 97 86 GLN A N 1
ATOM 687 C CA . GLN A 1 86 ? 15.102 -18.344 -1.697 1 97 86 GLN A CA 1
ATOM 688 C C . GLN A 1 86 ? 15.43 -16.953 -1.148 1 97 86 GLN A C 1
ATOM 690 O O . GLN A 1 86 ? 16.594 -16.609 -0.982 1 97 86 GLN A O 1
ATOM 695 N N . ASN A 1 87 ? 14.445 -16.188 -0.843 1 97.81 87 ASN A N 1
ATOM 696 C CA . ASN A 1 87 ? 14.648 -14.859 -0.283 1 97.81 87 ASN A CA 1
ATOM 697 C C . ASN A 1 87 ? 15.383 -14.922 1.055 1 97.81 87 ASN A C 1
ATOM 699 O O . ASN A 1 87 ? 16.281 -14.117 1.312 1 97.81 87 ASN A O 1
ATOM 703 N N . PHE A 1 88 ? 14.961 -15.898 1.801 1 97.75 88 PHE A N 1
ATOM 704 C CA . PHE A 1 88 ? 15.547 -16.031 3.129 1 97.75 88 PHE A CA 1
ATOM 705 C C . PHE A 1 88 ? 17.031 -16.359 3.037 1 97.75 88 PHE A C 1
ATOM 707 O O . PHE A 1 88 ? 17.859 -15.719 3.699 1 97.75 88 PHE A O 1
ATOM 714 N N . VAL A 1 89 ? 17.344 -17.281 2.24 1 96.12 89 VAL A N 1
ATOM 715 C CA . VAL A 1 89 ? 18.719 -17.734 2.145 1 96.12 89 VAL A CA 1
ATOM 716 C C . VAL A 1 89 ? 19.609 -16.578 1.683 1 96.12 89 VAL A C 1
ATOM 718 O O . VAL A 1 89 ? 20.672 -16.328 2.275 1 96.12 89 VAL A O 1
ATOM 721 N N . ILE A 1 90 ? 19.203 -15.875 0.701 1 96.38 90 ILE A N 1
ATOM 722 C CA . ILE A 1 90 ? 19.984 -14.766 0.169 1 96.38 90 ILE A CA 1
ATOM 723 C C . ILE A 1 90 ? 20.141 -13.68 1.234 1 96.38 90 ILE A C 1
ATOM 725 O O . ILE A 1 90 ? 21.234 -13.188 1.476 1 96.38 90 ILE A O 1
ATOM 729 N N . SER A 1 91 ? 19.031 -13.344 1.911 1 96.69 91 SER A N 1
ATOM 730 C CA . SER A 1 91 ? 19.078 -12.312 2.943 1 96.69 91 SER A CA 1
ATOM 731 C C . SER A 1 91 ? 19.984 -12.727 4.102 1 96.69 91 SER A C 1
ATOM 733 O O . SER A 1 91 ? 20.75 -11.906 4.617 1 96.69 91 SER A O 1
ATOM 735 N N . TRP A 1 92 ? 19.812 -13.977 4.41 1 95.75 92 TRP A N 1
ATOM 736 C CA . TRP A 1 92 ? 20.594 -14.492 5.527 1 95.75 92 TRP A CA 1
ATOM 737 C C . TRP A 1 92 ? 22.094 -14.398 5.234 1 95.75 92 TRP A C 1
ATOM 739 O O . TRP A 1 92 ? 22.859 -13.906 6.062 1 95.75 92 TRP A O 1
ATOM 749 N N . ILE A 1 93 ? 22.531 -14.82 4.109 1 94.81 93 ILE A N 1
ATOM 750 C CA . ILE A 1 93 ? 23.938 -14.812 3.725 1 94.81 93 ILE A CA 1
ATOM 751 C C . ILE A 1 93 ? 24.453 -13.367 3.676 1 94.81 93 ILE A C 1
ATOM 753 O O . ILE A 1 93 ? 25.5 -13.062 4.238 1 94.81 93 ILE A O 1
ATOM 757 N N . LEU A 1 94 ? 23.734 -12.484 3.053 1 95.31 94 LEU A N 1
ATOM 758 C CA . LEU A 1 94 ? 24.141 -11.094 2.928 1 95.31 94 LEU A CA 1
ATOM 759 C C . LEU A 1 94 ? 24.25 -10.43 4.297 1 95.31 94 LEU A C 1
ATOM 761 O O . LEU A 1 94 ? 25.172 -9.664 4.551 1 95.31 94 LEU A O 1
ATOM 765 N N . ARG A 1 95 ? 23.281 -10.766 5.141 1 95 95 ARG A N 1
ATOM 766 C CA . ARG A 1 95 ? 23.281 -10.156 6.469 1 95 95 ARG A CA 1
ATOM 767 C C . ARG A 1 95 ? 24.484 -10.625 7.281 1 95 95 ARG A C 1
ATOM 769 O O . ARG A 1 95 ? 25.078 -9.844 8.031 1 95 95 ARG A O 1
ATOM 776 N N . GLN A 1 96 ? 24.828 -11.844 7.094 1 92.94 96 GLN A N 1
ATOM 777 C CA . GLN A 1 96 ? 26 -12.375 7.781 1 92.94 96 GLN A CA 1
ATOM 778 C C . GLN A 1 96 ? 27.266 -11.641 7.348 1 92.94 96 GLN A C 1
ATOM 780 O O . GLN A 1 96 ? 28.188 -11.453 8.148 1 92.94 96 GLN A O 1
ATOM 785 N N . LYS A 1 97 ? 27.219 -11.102 6.277 1 92.56 97 LYS A N 1
ATOM 786 C CA . LYS A 1 97 ? 28.422 -10.484 5.707 1 92.56 97 LYS A CA 1
ATOM 787 C C . LYS A 1 97 ? 28.406 -8.977 5.902 1 92.56 97 LYS A C 1
ATOM 789 O O . LYS A 1 97 ? 29.453 -8.352 6.066 1 92.56 97 LYS A O 1
ATOM 794 N N . TYR A 1 98 ? 27.234 -8.492 5.863 1 93.94 98 TYR A N 1
ATOM 795 C CA . TYR A 1 98 ? 27.109 -7.039 5.902 1 93.94 98 TYR A CA 1
ATOM 796 C C . TYR A 1 98 ? 26.094 -6.609 6.957 1 93.94 98 TYR A C 1
ATOM 798 O O . TYR A 1 98 ? 24.891 -6.793 6.777 1 93.94 98 TYR A O 1
ATOM 806 N N . ASP A 1 99 ? 26.562 -5.867 7.852 1 91.44 99 ASP A N 1
ATOM 807 C CA . ASP A 1 99 ? 25.734 -5.5 9 1 91.44 99 ASP A CA 1
ATOM 808 C C . ASP A 1 99 ? 24.797 -4.344 8.656 1 91.44 99 ASP A C 1
ATOM 810 O O . ASP A 1 99 ? 23.672 -4.273 9.164 1 91.44 99 ASP A O 1
ATOM 814 N N . THR A 1 100 ? 25.234 -3.516 7.68 1 89.69 100 THR A N 1
ATOM 815 C CA . THR A 1 100 ? 24.5 -2.268 7.512 1 89.69 100 THR A CA 1
ATOM 816 C C . THR A 1 100 ? 23.812 -2.23 6.156 1 89.69 100 THR A C 1
ATOM 818 O O . THR A 1 100 ? 23.125 -1.258 5.836 1 89.69 100 THR A O 1
ATOM 821 N N . LEU A 1 101 ? 24.031 -3.309 5.398 1 93.12 101 LEU A N 1
ATOM 822 C CA . LEU A 1 101 ? 23.406 -3.359 4.082 1 93.12 101 LEU A CA 1
ATOM 823 C C . LEU A 1 101 ? 21.891 -3.312 4.199 1 93.12 101 LEU A C 1
ATOM 825 O O . LEU A 1 101 ? 21.297 -4.031 5.012 1 93.12 101 LEU A O 1
ATOM 829 N N . LYS A 1 102 ? 21.312 -2.4 3.463 1 93.69 102 LYS A N 1
ATOM 830 C CA . LYS A 1 102 ? 19.844 -2.352 3.416 1 93.69 102 LYS A CA 1
ATOM 831 C C . LYS A 1 102 ? 19.281 -3.471 2.541 1 93.69 102 LYS A C 1
ATOM 833 O O . LYS A 1 102 ? 19.547 -3.508 1.335 1 93.69 102 LYS A O 1
ATOM 838 N N . ILE A 1 103 ? 18.547 -4.375 3.225 1 96.62 103 ILE A N 1
ATOM 839 C CA . ILE A 1 103 ? 17.969 -5.52 2.527 1 96.62 103 ILE A CA 1
ATOM 840 C C . ILE A 1 103 ? 16.453 -5.508 2.674 1 96.62 103 ILE A C 1
ATOM 842 O O . ILE A 1 103 ? 15.93 -5.434 3.787 1 96.62 103 ILE A O 1
ATOM 846 N N . LEU A 1 104 ? 15.781 -5.492 1.557 1 97.12 104 LEU A N 1
ATOM 847 C CA . LEU A 1 104 ? 14.328 -5.656 1.507 1 97.12 104 LEU A CA 1
ATOM 848 C C . LEU A 1 104 ? 13.961 -7.008 0.904 1 97.12 104 LEU A C 1
ATOM 850 O O . LEU A 1 104 ? 14.5 -7.402 -0.13 1 97.12 104 LEU A O 1
ATOM 854 N N . SER A 1 105 ? 13.031 -7.711 1.531 1 98.06 105 SER A N 1
ATOM 855 C CA . SER A 1 105 ? 12.633 -9.016 1.021 1 98.06 105 SER A CA 1
ATOM 856 C C . SER A 1 105 ? 11.117 -9.18 1.058 1 98.06 105 SER A C 1
ATOM 858 O O . SER A 1 105 ? 10.469 -8.82 2.045 1 98.06 105 SER A O 1
ATOM 860 N N . LEU A 1 106 ? 10.633 -9.727 -0.025 1 98.25 106 LEU A N 1
ATOM 861 C CA . LEU A 1 106 ? 9.258 -10.211 0.033 1 98.25 106 LEU A CA 1
ATOM 862 C C . LEU A 1 106 ? 9.148 -11.43 0.943 1 98.25 106 LEU A C 1
ATOM 864 O O . LEU A 1 106 ? 10.023 -12.297 0.934 1 98.25 106 LEU A O 1
ATOM 868 N N . VAL A 1 107 ? 8.148 -11.43 1.746 1 98 107 VAL A N 1
ATOM 869 C CA . VAL A 1 107 ? 7.699 -12.602 2.488 1 98 107 VAL A CA 1
ATOM 870 C C . VAL A 1 107 ? 6.277 -12.969 2.064 1 98 107 VAL A C 1
ATOM 872 O O . VAL A 1 107 ? 5.309 -12.398 2.57 1 98 107 VAL A O 1
ATOM 875 N N . ASN A 1 108 ? 6.199 -13.906 1.179 1 96.75 108 ASN A N 1
ATOM 876 C CA . ASN A 1 108 ? 4.961 -14.195 0.467 1 96.75 108 ASN A CA 1
ATOM 877 C C . ASN A 1 108 ? 3.953 -14.914 1.359 1 96.75 108 ASN A C 1
ATOM 879 O O . ASN A 1 108 ? 2.744 -14.703 1.231 1 96.75 108 ASN A O 1
ATOM 883 N N . HIS A 1 109 ? 4.453 -15.742 2.189 1 95.81 109 HIS A N 1
ATOM 884 C CA . HIS A 1 109 ? 3.598 -16.453 3.135 1 95.81 109 HIS A CA 1
ATOM 885 C C . HIS A 1 109 ? 3.748 -15.883 4.543 1 95.81 109 HIS A C 1
ATOM 887 O O . HIS A 1 109 ? 4.812 -16 5.156 1 95.81 109 HIS A O 1
ATOM 893 N N . VAL A 1 110 ? 2.67 -15.344 5.027 1 94 110 VAL A N 1
ATOM 894 C CA . VAL A 1 110 ? 2.672 -14.617 6.293 1 94 110 VAL A CA 1
ATOM 895 C C . VAL A 1 110 ? 3.25 -15.5 7.395 1 94 110 VAL A C 1
ATOM 897 O O . VAL A 1 110 ? 3.945 -15.016 8.289 1 94 110 VAL A O 1
ATOM 900 N N . GLU A 1 111 ? 3.012 -16.781 7.305 1 93.94 111 GLU A N 1
ATOM 901 C CA . GLU A 1 111 ? 3.461 -17.719 8.336 1 93.94 111 GLU A CA 1
ATOM 902 C C . GLU A 1 111 ? 4.984 -17.766 8.406 1 93.94 111 GLU A C 1
ATOM 904 O O . GLU A 1 111 ? 5.551 -18.234 9.398 1 93.94 111 GLU A O 1
ATOM 909 N N . ASN A 1 112 ? 5.633 -17.375 7.355 1 96.38 112 ASN A N 1
ATOM 910 C CA . ASN A 1 112 ? 7.086 -17.438 7.301 1 96.38 112 ASN A CA 1
ATOM 911 C C . ASN A 1 112 ? 7.734 -16.188 7.895 1 96.38 112 ASN A C 1
ATOM 913 O O . ASN A 1 112 ? 8.953 -16.125 8.047 1 96.38 112 ASN A O 1
ATOM 917 N N . LYS A 1 113 ? 6.938 -15.172 8.219 1 95.56 113 LYS A N 1
ATOM 918 C CA . LYS A 1 113 ? 7.477 -13.906 8.688 1 95.56 113 LYS A CA 1
ATOM 919 C C . LYS A 1 113 ? 8.43 -14.109 9.867 1 95.56 113 LYS A C 1
ATOM 921 O O . LYS A 1 113 ? 9.469 -13.453 9.953 1 95.56 113 LYS A O 1
ATOM 926 N N . PHE A 1 114 ? 8.094 -15.031 10.703 1 94.38 114 PHE A N 1
ATOM 927 C CA . PHE A 1 114 ? 8.852 -15.219 11.938 1 94.38 114 PHE A CA 1
ATOM 928 C C . PHE A 1 114 ? 10.281 -15.641 11.641 1 94.38 114 PHE A C 1
ATOM 930 O O . PHE A 1 114 ? 11.211 -15.25 12.352 1 94.38 114 PHE A O 1
ATOM 937 N N . VAL A 1 115 ? 10.539 -16.344 10.57 1 95.69 115 VAL A N 1
ATOM 938 C CA . VAL A 1 115 ? 11.875 -16.797 10.219 1 95.69 115 VAL A CA 1
ATOM 939 C C . VAL A 1 115 ? 12.727 -15.617 9.758 1 95.69 115 VAL A C 1
ATOM 941 O O . VAL A 1 115 ? 13.938 -15.578 10.008 1 95.69 115 VAL A O 1
ATOM 944 N N . PHE A 1 116 ? 12.062 -14.656 9.195 1 96.75 116 PHE A N 1
ATOM 945 C CA . PHE A 1 116 ? 12.758 -13.492 8.672 1 96.75 116 PHE A CA 1
ATOM 946 C C . PHE A 1 116 ? 13.047 -12.484 9.773 1 96.75 116 PHE A C 1
ATOM 948 O O . PHE A 1 116 ? 13.977 -11.688 9.672 1 96.75 116 PHE A O 1
ATOM 955 N N . ASP A 1 117 ? 12.273 -12.445 10.82 1 93.5 117 ASP A N 1
ATOM 956 C CA . ASP A 1 117 ? 12.32 -11.438 11.867 1 93.5 117 ASP A CA 1
ATOM 957 C C . ASP A 1 117 ? 13.664 -11.453 12.586 1 93.5 117 ASP A C 1
ATOM 959 O O . ASP A 1 117 ? 14.102 -10.43 13.125 1 93.5 117 ASP A O 1
ATOM 963 N N . ASP A 1 118 ? 14.398 -12.508 12.406 1 89.75 118 ASP A N 1
ATOM 964 C CA . ASP A 1 118 ? 15.633 -12.656 13.172 1 89.75 118 ASP A CA 1
ATOM 965 C C . ASP A 1 118 ? 16.828 -12.133 12.383 1 89.75 118 ASP A C 1
ATOM 967 O O . ASP A 1 118 ? 17.938 -12.062 12.922 1 89.75 118 ASP A O 1
ATOM 971 N N . ILE A 1 119 ? 16.812 -11.773 11.141 1 92.75 119 ILE A N 1
ATOM 972 C CA . ILE A 1 119 ? 17.938 -11.438 10.289 1 92.75 119 ILE A CA 1
ATOM 973 C C . ILE A 1 119 ? 18.094 -9.914 10.211 1 92.75 119 ILE A C 1
ATOM 975 O O . ILE A 1 119 ? 19.094 -9.414 9.695 1 92.75 119 ILE A O 1
ATOM 979 N N . ASN A 1 120 ? 17.281 -9.148 10.844 1 89.69 120 ASN A N 1
ATOM 980 C CA . ASN A 1 120 ? 17.312 -7.691 10.812 1 89.69 120 ASN A CA 1
ATOM 981 C C . ASN A 1 120 ? 17.219 -7.16 9.383 1 89.69 120 ASN A C 1
ATOM 983 O O . ASN A 1 120 ? 18.109 -6.445 8.922 1 89.69 120 ASN A O 1
ATOM 987 N N . ILE A 1 121 ? 16.266 -7.43 8.633 1 95.31 121 ILE A N 1
ATOM 988 C CA . ILE A 1 121 ? 15.984 -6.922 7.297 1 95.31 121 ILE A CA 1
ATOM 989 C C . ILE A 1 121 ? 14.586 -6.312 7.262 1 95.31 121 ILE A C 1
ATOM 991 O O . ILE A 1 121 ? 13.844 -6.387 8.25 1 95.31 121 ILE A O 1
ATOM 995 N N . ILE A 1 122 ? 14.32 -5.66 6.176 1 92.94 122 ILE A N 1
ATOM 996 C CA . ILE A 1 122 ? 12.992 -5.09 5.996 1 92.94 122 ILE A CA 1
ATOM 997 C C . ILE A 1 122 ? 12.086 -6.098 5.281 1 92.94 122 ILE A C 1
ATOM 999 O O . ILE A 1 122 ? 12.344 -6.461 4.133 1 92.94 122 ILE A O 1
ATOM 1003 N N . ASN A 1 123 ? 11.102 -6.57 5.992 1 95.25 123 ASN A N 1
ATOM 1004 C CA . ASN A 1 123 ? 10.156 -7.531 5.441 1 95.25 123 ASN A CA 1
ATOM 1005 C C . ASN A 1 123 ? 8.969 -6.836 4.77 1 95.25 123 ASN A C 1
ATOM 1007 O O . ASN A 1 123 ? 8.367 -5.938 5.352 1 95.25 123 ASN A O 1
ATOM 1011 N N . ILE A 1 124 ? 8.719 -7.199 3.58 1 95.12 124 ILE A N 1
ATOM 1012 C CA . ILE A 1 124 ? 7.539 -6.727 2.867 1 95.12 124 ILE A CA 1
ATOM 1013 C C . ILE A 1 124 ? 6.57 -7.887 2.652 1 95.12 124 ILE A C 1
ATOM 1015 O O . ILE A 1 124 ? 6.863 -8.82 1.899 1 95.12 124 ILE A O 1
ATOM 1019 N N . LEU A 1 125 ? 5.449 -7.871 3.307 1 96.06 125 LEU A N 1
ATOM 1020 C CA . LEU A 1 125 ? 4.449 -8.93 3.195 1 96.06 125 LEU A CA 1
ATOM 1021 C C . LEU A 1 125 ? 3.326 -8.523 2.25 1 96.06 125 LEU A C 1
ATOM 1023 O O . LEU A 1 125 ? 2.42 -7.781 2.641 1 96.06 125 LEU A O 1
ATOM 1027 N N . PRO A 1 126 ? 3.359 -9.008 1.005 1 95.88 126 PRO A N 1
ATOM 1028 C CA . PRO A 1 126 ? 2.377 -8.586 0.004 1 95.88 126 PRO A CA 1
ATOM 1029 C C . PRO A 1 126 ? 0.937 -8.781 0.475 1 95.88 126 PRO A C 1
ATOM 1031 O O . PRO A 1 126 ? 0.099 -7.891 0.29 1 95.88 126 PRO A O 1
ATOM 1034 N N . THR A 1 127 ? 0.678 -9.898 1.152 1 95.56 127 THR A N 1
ATOM 1035 C CA . THR A 1 127 ? -0.676 -10.203 1.603 1 95.56 127 THR A CA 1
ATOM 1036 C C . THR A 1 127 ? -1.174 -9.141 2.578 1 95.56 127 THR A C 1
ATOM 1038 O O . THR A 1 127 ? -2.271 -8.602 2.414 1 95.56 127 THR A O 1
ATOM 1041 N N . LEU A 1 128 ? -0.359 -8.758 3.521 1 92.44 128 LEU A N 1
ATOM 1042 C CA . LEU A 1 128 ? -0.761 -7.801 4.547 1 92.44 128 LEU A CA 1
ATOM 1043 C C . LEU A 1 128 ? -0.89 -6.398 3.957 1 92.44 128 LEU A C 1
ATOM 1045 O O . LEU A 1 128 ? -1.8 -5.648 4.32 1 92.44 128 LEU A O 1
ATOM 1049 N N . TRP A 1 129 ? 0.004 -6.086 3.055 1 88.75 129 TRP A N 1
ATOM 1050 C CA . TRP A 1 129 ? -0.088 -4.781 2.412 1 88.75 129 TRP A CA 1
ATOM 1051 C C . TRP A 1 129 ? -1.339 -4.684 1.546 1 88.75 129 TRP A C 1
ATOM 1053 O O . TRP A 1 129 ? -2.029 -3.662 1.55 1 88.75 129 TRP A O 1
ATOM 1063 N N . MET A 1 130 ? -1.662 -5.766 0.777 1 93.5 130 MET A N 1
ATOM 1064 C CA . MET A 1 130 ? -2.865 -5.762 -0.051 1 93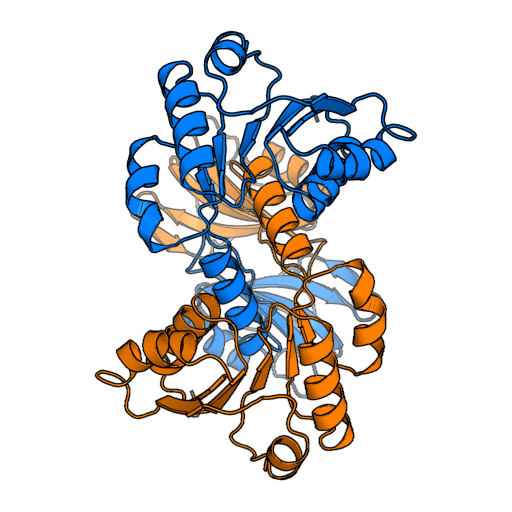.5 130 MET A CA 1
ATOM 1065 C C . MET A 1 130 ? -4.121 -5.68 0.812 1 93.5 130 MET A C 1
ATOM 1067 O O . MET A 1 130 ? -5.07 -4.98 0.468 1 93.5 130 MET A O 1
ATOM 1071 N N . GLU A 1 131 ? -4.078 -6.441 1.944 1 91.31 131 GLU A N 1
ATOM 1072 C CA . GLU A 1 131 ? -5.184 -6.348 2.893 1 91.31 131 GLU A CA 1
ATOM 1073 C C . GLU A 1 131 ? -5.402 -4.91 3.346 1 91.31 131 GLU A C 1
ATOM 1075 O O . GLU A 1 131 ? -6.535 -4.426 3.367 1 91.31 131 GLU A O 1
ATOM 1080 N N . LYS A 1 132 ? -4.289 -4.273 3.645 1 83.5 132 LYS A N 1
ATOM 1081 C CA . LYS A 1 132 ? -4.371 -2.895 4.117 1 83.5 132 LYS A CA 1
ATOM 1082 C C . LYS A 1 132 ? -4.883 -1.964 3.023 1 83.5 132 LYS A C 1
ATOM 1084 O O . LYS A 1 132 ? -5.695 -1.074 3.287 1 83.5 132 LYS A O 1
ATOM 1089 N N . VAL A 1 133 ? -4.395 -2.164 1.815 1 84.75 133 VAL A N 1
ATOM 1090 C CA . VAL A 1 133 ? -4.812 -1.346 0.682 1 84.75 133 VAL A CA 1
ATOM 1091 C C . VAL A 1 133 ? -6.309 -1.519 0.443 1 84.75 133 VAL A C 1
ATOM 1093 O O . VAL A 1 133 ? -7.039 -0.535 0.301 1 84.75 133 VAL A O 1
ATOM 1096 N N . ILE A 1 134 ? -6.828 -2.721 0.499 1 90.31 134 ILE A N 1
ATOM 1097 C CA . ILE A 1 134 ? -8.234 -3.012 0.245 1 90.31 134 ILE A CA 1
ATOM 1098 C C . ILE A 1 134 ? -9.094 -2.455 1.381 1 90.31 134 ILE A C 1
ATOM 1100 O O . ILE A 1 134 ? -10.102 -1.792 1.137 1 90.31 134 ILE A O 1
ATOM 1104 N N . GLU A 1 135 ? -8.664 -2.707 2.611 1 82.88 135 GLU A N 1
ATOM 1105 C CA . GLU A 1 135 ? -9.375 -2.176 3.775 1 82.88 135 GLU A CA 1
ATOM 1106 C C . GLU A 1 135 ? -9.516 -0.66 3.689 1 82.88 135 GLU A C 1
ATOM 1108 O O . GLU A 1 135 ? -10.602 -0.119 3.924 1 82.88 135 GLU A O 1
ATOM 1113 N N . SER A 1 136 ? -8.43 -0.048 3.375 1 73.75 136 SER A N 1
ATOM 1114 C CA . SER A 1 136 ? -8.438 1.408 3.287 1 73.75 136 SER A CA 1
ATOM 1115 C C . SER A 1 136 ? -9.375 1.891 2.182 1 73.75 136 SER A C 1
ATOM 1117 O O . SER A 1 136 ? -10.047 2.912 2.332 1 73.75 136 SER A O 1
ATOM 1119 N N . THR A 1 137 ? -9.352 1.183 1.073 1 76.56 137 THR A N 1
ATOM 1120 C CA . THR A 1 137 ? -10.219 1.509 -0.054 1 76.56 137 THR A CA 1
ATOM 1121 C C . THR A 1 137 ? -11.688 1.378 0.337 1 76.56 137 THR A C 1
ATOM 1123 O O . THR A 1 137 ? -12.523 2.176 -0.093 1 76.56 137 THR A O 1
ATOM 1126 N N . LEU A 1 138 ? -12.023 0.403 1.208 1 80.38 138 LEU A N 1
ATOM 1127 C CA . LEU A 1 138 ? -13.383 0.152 1.658 1 80.38 138 LEU A CA 1
ATOM 1128 C C . LEU A 1 138 ? -13.852 1.245 2.613 1 80.38 138 LEU A C 1
ATOM 1130 O O . LEU A 1 138 ? -15.016 1.654 2.572 1 80.38 138 LEU A O 1
ATOM 1134 N N . LYS A 1 139 ? -12.992 1.547 3.568 1 61.06 139 LYS A N 1
ATOM 1135 C CA . LYS A 1 139 ? -13.336 2.512 4.609 1 61.06 139 LYS A CA 1
ATOM 1136 C C . LYS A 1 139 ? -13.391 3.93 4.051 1 61.06 139 LYS A C 1
ATOM 1138 O O . LYS A 1 139 ? -14.25 4.723 4.434 1 61.06 139 LYS A O 1
ATOM 1143 N N . TYR A 1 140 ? -12.32 4.184 3.463 1 48.53 140 TYR A N 1
ATOM 1144 C CA . TYR A 1 140 ? -12.109 5.59 3.123 1 48.53 140 TYR A CA 1
ATOM 1145 C C . TYR A 1 140 ? -12.625 5.891 1.719 1 48.53 140 TYR A C 1
ATOM 1147 O O . TYR A 1 140 ? -11.836 6.035 0.782 1 48.53 140 TYR A O 1
ATOM 1155 N N . GLU A 1 141 ? -13.82 5.309 1.511 1 47.38 141 GLU A N 1
ATOM 1156 C CA . GLU A 1 141 ? -14.312 5.777 0.22 1 47.38 141 GLU A CA 1
ATOM 1157 C C . GLU A 1 141 ? -13.914 7.23 -0.028 1 47.38 141 GLU A C 1
ATOM 1159 O O . GLU A 1 141 ? -13.523 7.59 -1.142 1 47.38 141 GLU A O 1
ATOM 1164 N N . ASP A 1 142 ? -14.281 7.938 1.041 1 42.84 142 ASP A N 1
ATOM 1165 C CA . ASP A 1 142 ? -14.055 9.383 0.989 1 42.84 142 ASP A CA 1
ATOM 1166 C C . ASP A 1 142 ? -12.703 9.75 1.593 1 42.84 142 ASP A C 1
ATOM 1168 O O . ASP A 1 142 ? -12.281 10.906 1.521 1 42.84 142 ASP A O 1
ATOM 1172 N N . ILE A 1 143 ? -12.312 8.852 2.428 1 41.44 143 ILE A N 1
ATOM 1173 C CA . ILE A 1 143 ? -11.117 9.156 3.217 1 41.44 143 ILE A CA 1
ATOM 1174 C C . ILE A 1 143 ? -9.883 8.562 2.541 1 41.44 143 ILE A C 1
ATOM 1176 O O . ILE A 1 143 ? -9.859 7.371 2.213 1 41.44 143 ILE A O 1
ATOM 1180 N N . THR A 1 144 ? -9.289 9.188 1.863 1 43.19 144 THR A N 1
ATOM 1181 C CA . THR A 1 144 ? -8.031 8.742 1.287 1 43.19 144 THR A CA 1
ATOM 1182 C C . THR A 1 144 ? -7.074 8.266 2.379 1 43.19 144 THR A C 1
ATOM 1184 O O . THR A 1 144 ? -6.562 9.078 3.156 1 43.19 144 THR A O 1
ATOM 1187 N N . ASP A 1 145 ? -7.547 7.297 3.24 1 41.91 145 ASP A N 1
ATOM 1188 C CA . ASP A 1 145 ? -6.676 6.852 4.324 1 41.91 145 ASP A CA 1
ATOM 1189 C C . ASP A 1 145 ? -5.25 6.629 3.83 1 41.91 145 ASP A C 1
ATOM 1191 O O . ASP A 1 145 ? -5.043 6.078 2.744 1 41.91 145 ASP A O 1
ATOM 1195 N N . PHE A 1 146 ? -4.457 7.469 4.293 1 44.44 146 PHE A N 1
ATOM 1196 C CA . PHE A 1 146 ? -3.014 7.402 4.094 1 44.44 146 PHE A CA 1
ATOM 1197 C C . PHE A 1 146 ? -2.463 6.059 4.555 1 44.44 146 PHE A C 1
ATOM 1199 O O . PHE A 1 146 ? -2.684 5.652 5.695 1 44.44 146 PHE A O 1
ATOM 1206 N N . PHE A 1 147 ? -2.572 5.082 3.791 1 42.53 147 PHE A N 1
ATOM 1207 C CA . PHE A 1 147 ? -1.846 3.881 4.184 1 42.53 147 PHE A CA 1
ATOM 1208 C C . PHE A 1 147 ? -0.423 4.223 4.609 1 42.53 147 PHE A C 1
ATOM 1210 O O . PHE A 1 147 ? 0.409 4.59 3.775 1 42.53 147 PHE A O 1
ATOM 1217 N N . ASN A 1 148 ? -0.258 5.039 5.734 1 44.59 148 ASN A N 1
ATOM 1218 C CA . ASN A 1 148 ? 1.104 4.953 6.254 1 44.59 148 ASN A CA 1
ATOM 1219 C C . ASN A 1 148 ? 1.28 3.746 7.168 1 44.59 148 ASN A C 1
ATOM 1221 O O . ASN A 1 148 ? 0.704 3.695 8.258 1 44.59 148 ASN A O 1
ATOM 1225 N N . PRO A 1 149 ? 1.596 2.635 6.672 1 41.78 149 PRO A N 1
ATOM 1226 C CA . PRO A 1 149 ? 1.779 1.489 7.566 1 41.78 149 PRO A CA 1
ATOM 1227 C C . PRO A 1 149 ? 2.424 1.876 8.898 1 41.78 149 PRO A C 1
ATOM 1229 O O . PRO A 1 149 ? 2.271 1.161 9.891 1 41.78 149 PRO A O 1
ATOM 1232 N N . TYR A 1 150 ? 3.246 2.895 8.945 1 40.09 150 TYR A N 1
ATOM 1233 C CA . TYR A 1 150 ? 4.031 3.184 10.141 1 40.09 150 TYR A CA 1
ATOM 1234 C C . TYR A 1 150 ? 3.252 4.074 11.102 1 40.09 150 TYR A C 1
ATOM 1236 O O . TYR A 1 150 ? 3.615 4.199 12.273 1 40.09 150 TYR A O 1
ATOM 1244 N N . VAL A 1 151 ? 2.436 4.852 10.602 1 45.53 151 VAL A N 1
ATOM 1245 C CA . VAL A 1 151 ? 1.76 5.672 11.609 1 45.53 151 VAL A CA 1
ATOM 1246 C C . VAL A 1 151 ? 0.31 5.215 11.75 1 45.53 151 VAL A C 1
ATOM 1248 O O . VAL A 1 151 ? -0.591 5.777 11.125 1 45.53 151 VAL A O 1
ATOM 1251 N N . ASP A 1 152 ? 0.161 4.117 12.266 1 49.88 152 ASP A N 1
ATOM 1252 C CA . ASP A 1 152 ? -1.119 3.438 12.438 1 49.88 152 ASP A CA 1
ATOM 1253 C C . ASP A 1 152 ? -2.137 4.344 13.117 1 49.88 152 ASP A C 1
ATOM 1255 O O . ASP A 1 152 ? -3.346 4.168 12.953 1 49.88 152 ASP A O 1
ATOM 1259 N N . LYS A 1 153 ? -1.568 5.375 13.742 1 55.38 153 LYS A N 1
ATOM 1260 C CA . LYS A 1 153 ? -2.506 6.129 14.562 1 55.38 153 LYS A CA 1
ATOM 1261 C C . LYS A 1 153 ? -2.998 7.379 13.836 1 55.38 153 LYS A C 1
ATOM 1263 O O . LYS A 1 153 ? -3.883 8.078 14.328 1 55.38 153 LYS A O 1
ATOM 1268 N N . LEU A 1 154 ? -2.424 7.629 12.688 1 59.47 154 LEU A N 1
ATOM 1269 C CA . LEU A 1 154 ? -2.797 8.852 11.977 1 59.47 154 LEU A CA 1
ATOM 1270 C C . LEU A 1 154 ? -3.738 8.547 10.82 1 59.47 154 LEU A C 1
ATOM 1272 O O . LEU A 1 154 ? -3.578 7.531 10.133 1 59.47 154 LEU A O 1
ATOM 1276 N N . SER A 1 155 ? -4.758 9.367 10.773 1 67.56 155 SER A N 1
ATOM 1277 C CA . SER A 1 155 ? -5.688 9.32 9.648 1 67.56 155 SER A CA 1
ATOM 1278 C C . SER A 1 155 ? -5.566 10.555 8.766 1 67.56 155 SER A C 1
ATOM 1280 O O . SER A 1 155 ? -5.371 11.664 9.273 1 67.56 155 SER A O 1
ATOM 1282 N N . ILE A 1 156 ? -5.582 10.344 7.496 1 69.12 156 ILE A N 1
ATOM 1283 C CA . ILE A 1 156 ? -5.668 11.43 6.531 1 69.12 156 ILE A CA 1
ATOM 1284 C C . ILE A 1 156 ? -7.047 11.438 5.879 1 69.12 156 ILE A C 1
ATOM 1286 O O . ILE A 1 156 ? -7.438 10.469 5.223 1 69.12 156 ILE A O 1
ATOM 1290 N N . LEU A 1 157 ? -7.746 12.445 6.109 1 73.75 157 LEU A N 1
ATOM 1291 C CA . LEU A 1 157 ? -9.094 12.586 5.582 1 73.75 157 LEU A CA 1
ATOM 1292 C C . LEU A 1 157 ? -9.109 13.539 4.387 1 73.75 157 LEU A C 1
ATOM 1294 O O . LEU A 1 157 ? -8.484 14.602 4.422 1 73.75 157 LEU A O 1
ATOM 1298 N N . GLU A 1 158 ? -9.695 13.008 3.322 1 74.5 158 GLU A N 1
ATOM 1299 C CA . GLU A 1 158 ? -10.016 13.898 2.211 1 74.5 158 GLU A CA 1
ATOM 1300 C C . GLU A 1 158 ? -11.5 14.234 2.176 1 74.5 158 GLU A C 1
ATOM 1302 O O . GLU A 1 158 ? -12.344 13.336 2.107 1 74.5 158 GLU A O 1
ATOM 1307 N N . MET A 1 159 ? -11.805 15.484 2.326 1 81.69 159 MET A N 1
ATOM 1308 C CA . MET A 1 159 ? -13.203 15.891 2.359 1 81.69 159 MET A CA 1
ATOM 1309 C C . MET A 1 159 ? -13.469 17.016 1.362 1 81.69 159 MET A C 1
ATOM 1311 O O . MET A 1 159 ? -12.742 18 1.325 1 81.69 159 MET A O 1
ATOM 1315 N N . THR A 1 160 ? -14.492 16.75 0.556 1 85.12 160 THR A N 1
ATOM 1316 C CA . THR A 1 160 ? -14.969 17.828 -0.307 1 85.12 160 THR A CA 1
ATOM 1317 C C . THR A 1 160 ? -16.078 18.625 0.376 1 85.12 160 THR A C 1
ATOM 1319 O O . THR A 1 160 ? -17.031 18.047 0.889 1 85.12 160 THR A O 1
ATOM 1322 N N . ILE A 1 161 ? -15.938 19.906 0.361 1 91.25 161 ILE A N 1
ATOM 1323 C CA . ILE A 1 161 ? -16.844 20.781 1.1 1 91.25 161 ILE A CA 1
ATOM 1324 C C . ILE A 1 161 ? -18.031 21.156 0.224 1 91.25 161 ILE A C 1
ATOM 1326 O O . ILE A 1 161 ? -17.859 21.578 -0.921 1 91.25 161 ILE A O 1
ATOM 1330 N N . SER A 1 162 ? -19.172 20.875 0.74 1 92.56 162 SER A N 1
ATOM 1331 C CA . SER A 1 162 ? -20.422 21.297 0.095 1 92.56 162 SER A CA 1
ATOM 1332 C C . SER A 1 162 ? -20.938 22.609 0.684 1 92.56 162 SER A C 1
ATOM 1334 O O . SER A 1 162 ? -20.484 23.031 1.747 1 92.56 162 SER A O 1
ATOM 1336 N N . LYS A 1 163 ? -21.891 23.203 -0.003 1 93.31 163 LYS A N 1
ATOM 1337 C CA . LYS A 1 163 ? -22.453 24.5 0.367 1 93.31 163 LYS A CA 1
ATOM 1338 C C . LYS A 1 163 ? -23.078 24.453 1.756 1 93.31 163 LYS A C 1
ATOM 1340 O O . LYS A 1 163 ? -23.047 25.438 2.496 1 93.31 163 LYS A O 1
ATOM 1345 N N . ASN A 1 164 ? -23.562 23.312 2.197 1 93.5 164 ASN A N 1
ATOM 1346 C CA . ASN A 1 164 ? -24.297 23.188 3.453 1 93.5 164 ASN A CA 1
ATOM 1347 C C . ASN A 1 164 ? -23.406 22.703 4.586 1 93.5 164 ASN A C 1
ATOM 1349 O O . ASN A 1 164 ? -23.859 22.547 5.719 1 93.5 164 ASN A O 1
ATOM 1353 N N . ASP A 1 165 ? -22.219 22.484 4.273 1 92.44 165 ASP A N 1
ATOM 1354 C CA . ASP A 1 165 ? -21.297 22 5.309 1 92.44 165 ASP A CA 1
ATOM 1355 C C . ASP A 1 165 ? -20.984 23.094 6.316 1 92.44 165 ASP A C 1
ATOM 1357 O O . ASP A 1 165 ? -20.938 24.281 5.965 1 92.44 165 ASP A O 1
ATOM 1361 N N . LYS A 1 166 ? -20.672 22.734 7.574 1 92.81 166 LYS A N 1
ATOM 1362 C CA . LYS A 1 166 ? -20.391 23.641 8.68 1 92.81 166 LYS A CA 1
ATOM 1363 C C . LYS A 1 166 ? -19.172 24.516 8.383 1 92.81 166 LYS A C 1
ATOM 1365 O O . LYS A 1 166 ? -19.094 25.656 8.812 1 92.81 166 LYS A O 1
ATOM 1370 N N . SER A 1 167 ? -18.266 23.984 7.652 1 92.81 167 SER A N 1
ATOM 1371 C CA . SER A 1 167 ? -16.984 24.672 7.434 1 92.81 167 SER A CA 1
ATOM 1372 C C . SER A 1 167 ? -17.062 25.625 6.242 1 92.81 167 SER A C 1
ATOM 1374 O O . SER A 1 167 ? -16.188 26.469 6.055 1 92.81 167 SER A O 1
ATOM 1376 N N . CYS A 1 168 ? -18.062 25.5 5.504 1 94.62 168 CYS A N 1
ATOM 1377 C CA . CYS A 1 168 ? -18.141 26.281 4.27 1 94.62 168 CYS A CA 1
ATOM 1378 C C . CYS A 1 168 ? -18.219 27.766 4.57 1 94.62 168 CYS A C 1
ATOM 1380 O O . CYS A 1 168 ? -19 28.188 5.418 1 94.62 168 CYS A O 1
ATOM 1382 N N . ASN A 1 169 ? -17.422 28.5 3.867 1 95.38 169 ASN A N 1
ATOM 1383 C CA . ASN A 1 169 ? -17.391 29.969 3.914 1 95.38 169 ASN A CA 1
ATOM 1384 C C . ASN A 1 169 ? -16.984 30.469 5.297 1 95.38 169 ASN A C 1
ATOM 1386 O O . ASN A 1 169 ? -17.5 31.5 5.758 1 95.38 169 ASN A O 1
ATOM 1390 N N . LYS A 1 170 ? -16.203 29.797 6.047 1 93.94 170 LYS A N 1
ATOM 1391 C CA . LYS A 1 170 ? -15.648 30.172 7.34 1 93.94 170 LYS A CA 1
ATOM 1392 C C . LYS A 1 170 ? -14.125 30.109 7.316 1 93.94 170 LYS A C 1
ATOM 1394 O O . LYS A 1 170 ? -13.547 29.266 6.625 1 93.94 170 LYS A O 1
ATOM 1399 N N . PRO A 1 171 ? -13.539 31.047 7.977 1 92.38 171 PRO A N 1
ATOM 1400 C CA . PRO A 1 171 ? -12.094 30.891 8.141 1 92.38 171 PRO A CA 1
ATOM 1401 C C . PRO A 1 171 ? -11.727 29.703 9.023 1 92.38 171 PRO A C 1
ATOM 1403 O O . PRO A 1 171 ? -12.5 29.328 9.914 1 92.38 171 PRO A O 1
ATOM 1406 N N . LEU A 1 172 ? -10.602 29.094 8.797 1 88.38 172 LEU A N 1
ATOM 1407 C CA . LEU A 1 172 ? -10.164 27.875 9.484 1 88.38 172 LEU A CA 1
ATOM 1408 C C . LEU A 1 172 ? -10.133 28.094 10.992 1 88.38 172 LEU A C 1
ATOM 1410 O O . LEU A 1 172 ? -10.469 27.188 11.758 1 88.38 172 LEU A O 1
ATOM 1414 N N . LYS A 1 173 ? -9.703 29.281 11.383 1 83.19 173 LYS A N 1
ATOM 1415 C CA . LYS A 1 173 ? -9.539 29.562 12.805 1 83.19 173 LYS A CA 1
ATOM 1416 C C . LYS A 1 173 ? -10.883 29.5 13.531 1 83.19 173 LYS A C 1
ATOM 1418 O O . LYS A 1 173 ? -10.922 29.344 14.758 1 83.19 173 LYS A O 1
ATOM 1423 N N . GLU A 1 174 ? -11.953 29.578 12.828 1 87.25 174 GLU A N 1
ATOM 1424 C CA . GLU A 1 174 ? -13.281 29.562 13.43 1 87.25 174 GLU A CA 1
ATOM 1425 C C . GLU A 1 174 ? -13.812 28.125 13.555 1 87.25 174 GLU A C 1
ATOM 1427 O O . GLU A 1 174 ? -14.789 27.891 14.258 1 87.25 174 GLU A O 1
ATOM 1432 N N . LEU A 1 175 ? -13.227 27.156 12.789 1 81.12 175 LEU A N 1
ATOM 1433 C CA . LEU A 1 175 ? -13.727 25.781 12.742 1 81.12 175 LEU A CA 1
ATOM 1434 C C . LEU A 1 175 ? -13.211 24.984 13.922 1 81.12 175 LEU A C 1
ATOM 1436 O O . LEU A 1 175 ? -13.82 23.984 14.312 1 81.12 175 LEU A O 1
ATOM 1440 N N . ARG A 1 176 ? -12.945 25.391 15 1 71.69 176 ARG A N 1
ATOM 1441 C CA . ARG A 1 176 ? -12.406 24.719 16.172 1 71.69 176 ARG A CA 1
ATOM 1442 C C . ARG A 1 176 ? -12.297 23.219 15.93 1 71.69 176 ARG A C 1
ATOM 1444 O O . ARG A 1 176 ? -13.07 22.438 16.484 1 71.69 176 ARG A O 1
ATOM 1451 N N . PRO A 1 177 ? -11.461 22.688 15.008 1 72.06 177 PRO A N 1
ATOM 1452 C CA . PRO A 1 177 ? -11.336 21.25 14.836 1 72.06 177 PRO A CA 1
ATOM 1453 C C . PRO A 1 177 ? -10.961 20.531 16.141 1 72.06 177 PRO A C 1
ATOM 1455 O O . PRO A 1 177 ? -10.414 21.156 17.047 1 72.06 177 PRO A O 1
ATOM 1458 N N . PRO A 1 178 ? -11.484 19.297 16.188 1 77 178 PRO A N 1
ATOM 1459 C CA . PRO A 1 178 ? -11.141 18.547 17.391 1 77 178 PRO A CA 1
ATOM 1460 C C . PRO A 1 178 ? -9.648 18.562 17.703 1 77 178 PRO A C 1
ATOM 1462 O O . PRO A 1 178 ? -8.836 18.828 16.812 1 77 178 PRO A O 1
ATOM 1465 N N . GLU A 1 179 ? -9.453 18.328 19.016 1 74.31 179 GLU A N 1
ATOM 1466 C CA . GLU A 1 179 ? -8.062 18.172 19.438 1 74.31 179 GLU A CA 1
ATOM 1467 C C . GLU A 1 179 ? -7.367 17.078 18.625 1 74.31 179 GLU A C 1
ATOM 1469 O O . GLU A 1 179 ? -8.016 16.141 18.141 1 74.31 179 GLU A O 1
ATOM 1474 N N . ASN A 1 180 ? -6.094 17.266 18.219 1 72.81 180 ASN A N 1
ATOM 1475 C CA . ASN A 1 180 ? -5.25 16.297 17.516 1 72.81 180 ASN A CA 1
ATOM 1476 C C . ASN A 1 180 ? -5.637 16.156 16.047 1 72.81 180 ASN A C 1
ATOM 1478 O O . ASN A 1 180 ? -5.617 15.062 15.5 1 72.81 180 ASN A O 1
ATOM 1482 N N . SER A 1 181 ? -6.27 17.109 15.531 1 79.06 181 SER A N 1
ATOM 1483 C CA . SER A 1 181 ? -6.523 17.172 14.102 1 79.06 181 SER A CA 1
ATOM 1484 C C . SER A 1 181 ? -6.059 18.484 13.5 1 79.06 181 SER A C 1
ATOM 1486 O O . SER A 1 181 ? -6.031 19.516 14.195 1 79.06 181 SER A O 1
ATOM 1488 N N . ILE A 1 182 ? -5.66 18.406 12.219 1 79.44 182 ILE A N 1
ATOM 1489 C CA . ILE A 1 182 ? -5.211 19.625 11.531 1 79.44 182 ILE A CA 1
ATOM 1490 C C . ILE A 1 182 ? -5.594 19.547 10.055 1 79.44 182 ILE A C 1
ATOM 1492 O O . ILE A 1 182 ? -5.453 18.5 9.422 1 79.44 182 ILE A O 1
ATOM 1496 N N . VAL A 1 183 ? -6.277 20.609 9.633 1 83.12 183 VAL A N 1
ATOM 1497 C CA . VAL A 1 183 ? -6.438 20.734 8.188 1 83.12 183 VAL A CA 1
ATOM 1498 C C . VAL A 1 183 ? -5.094 21.078 7.547 1 83.12 183 VAL A C 1
ATOM 1500 O O . VAL A 1 183 ? -4.637 22.219 7.629 1 83.12 183 VAL A O 1
ATOM 1503 N N . GLY A 1 184 ? -4.531 20.125 6.945 1 78.44 184 GLY A N 1
ATOM 1504 C CA . GLY A 1 184 ? -3.166 20.297 6.469 1 78.44 184 GLY A CA 1
ATOM 1505 C C . GLY A 1 184 ? -3.088 20.938 5.098 1 78.44 184 GLY A C 1
ATOM 1506 O O . GLY A 1 184 ? -2.129 21.656 4.793 1 78.44 184 GLY A O 1
ATOM 1507 N N . VAL A 1 185 ? -4.047 20.547 4.254 1 79.06 185 VAL A N 1
ATOM 1508 C CA . VAL A 1 185 ? -3.994 21.031 2.877 1 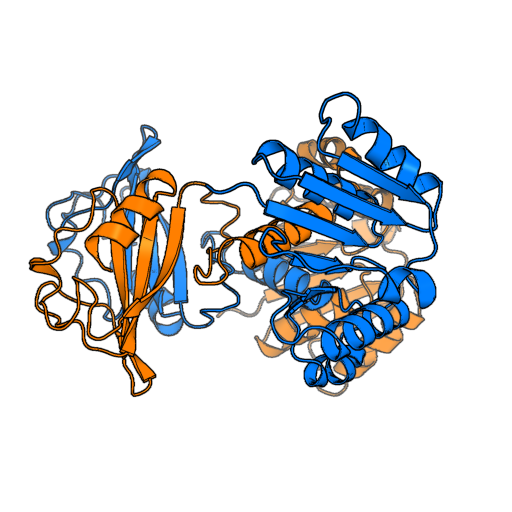79.06 185 VAL A CA 1
ATOM 1509 C C . VAL A 1 185 ? -5.406 21.328 2.379 1 79.06 185 VAL A C 1
ATOM 1511 O O . VAL A 1 185 ? -6.359 20.641 2.75 1 79.06 185 VAL A O 1
ATOM 1514 N N . ILE A 1 186 ? -5.5 22.359 1.636 1 84.38 186 ILE A N 1
ATOM 1515 C CA . ILE A 1 186 ? -6.73 22.656 0.912 1 84.38 186 ILE A CA 1
ATOM 1516 C C . ILE A 1 186 ? -6.465 22.641 -0.591 1 84.38 186 ILE A C 1
ATOM 1518 O O . ILE A 1 186 ? -5.477 23.203 -1.059 1 84.38 186 ILE A O 1
ATOM 1522 N N . ILE A 1 187 ? -7.211 21.891 -1.256 1 81.25 187 ILE A N 1
ATOM 1523 C CA . ILE A 1 187 ? -7.203 21.906 -2.715 1 81.25 187 ILE A CA 1
ATOM 1524 C C . ILE A 1 187 ? -8.414 22.688 -3.223 1 81.25 187 ILE A C 1
ATOM 1526 O O . ILE A 1 187 ? -9.562 22.266 -3.012 1 81.25 187 ILE A O 1
ATOM 1530 N N . LYS A 1 188 ? -8.156 23.719 -3.936 1 86.06 188 LYS A N 1
ATOM 1531 C CA . LYS A 1 188 ? -9.227 24.594 -4.426 1 86.06 188 LYS A CA 1
ATOM 1532 C C . LYS A 1 188 ? -9.859 24.031 -5.695 1 86.06 188 LYS A C 1
ATOM 1534 O O . LYS A 1 188 ? -9.297 23.141 -6.328 1 86.06 188 LYS A O 1
ATOM 1539 N N . LYS A 1 189 ? -11.016 24.625 -6.023 1 82.19 189 LYS A N 1
ATOM 1540 C CA . LYS A 1 189 ? -11.781 24.203 -7.195 1 82.19 189 LYS A CA 1
ATOM 1541 C C . LYS A 1 189 ? -10.945 24.328 -8.469 1 82.19 189 LYS A C 1
ATOM 1543 O O . LYS A 1 189 ? -11.07 23.5 -9.383 1 82.19 189 LYS A O 1
ATOM 1548 N N . ASN A 1 190 ? -10.086 25.266 -8.438 1 78.75 190 ASN A N 1
ATOM 1549 C CA . ASN A 1 190 ? -9.273 25.5 -9.625 1 78.75 190 ASN A CA 1
ATOM 1550 C C . ASN A 1 190 ? -8.039 24.594 -9.648 1 78.75 190 ASN A C 1
ATOM 1552 O O . ASN A 1 190 ? -7.199 24.719 -10.547 1 78.75 190 ASN A O 1
ATOM 1556 N N . GLY A 1 191 ? -7.875 23.797 -8.641 1 75.25 191 GLY A N 1
ATOM 1557 C CA . GLY A 1 191 ? -6.77 22.859 -8.617 1 75.25 191 GLY A CA 1
ATOM 1558 C C . GLY A 1 191 ? -5.59 23.344 -7.797 1 75.25 191 GLY A C 1
ATOM 1559 O O . GLY A 1 191 ? -4.613 22.625 -7.605 1 75.25 191 GLY A O 1
ATOM 1560 N N . GLU A 1 192 ? -5.707 24.578 -7.359 1 77.31 192 GLU A N 1
ATOM 1561 C CA . GLU A 1 192 ? -4.625 25.109 -6.535 1 77.31 192 GLU A CA 1
ATOM 1562 C C . GLU A 1 192 ? -4.516 24.344 -5.215 1 77.31 192 GLU A C 1
ATOM 1564 O O . GLU A 1 192 ? -5.523 24.078 -4.562 1 77.31 192 GLU A O 1
ATOM 1569 N N . ILE A 1 193 ? -3.355 23.828 -4.867 1 76.94 193 ILE A N 1
ATOM 1570 C CA . ILE A 1 193 ? -3.064 23.141 -3.615 1 76.94 193 ILE A CA 1
ATOM 1571 C C . ILE A 1 193 ? -2.332 24.094 -2.666 1 76.94 193 ILE A C 1
ATOM 1573 O O . ILE A 1 193 ? -1.347 24.734 -3.051 1 76.94 193 ILE A O 1
ATOM 1577 N N . MET A 1 194 ? -2.842 24.25 -1.389 1 79.69 194 MET A N 1
ATOM 1578 C CA . MET A 1 194 ? -2.197 25.156 -0.442 1 79.69 194 MET A CA 1
ATOM 1579 C C . MET A 1 194 ? -2.299 24.625 0.981 1 79.69 194 MET A C 1
ATOM 1581 O O . MET A 1 194 ? -3.219 23.875 1.3 1 79.69 194 MET A O 1
ATOM 1585 N N . VAL A 1 195 ? -1.316 24.953 1.774 1 80.19 195 VAL A N 1
ATOM 1586 C CA . VAL A 1 195 ? -1.402 24.781 3.223 1 80.19 195 VAL A CA 1
ATOM 1587 C C . VAL A 1 195 ? -2.168 25.953 3.832 1 80.19 195 VAL A C 1
ATOM 1589 O O . VAL A 1 195 ? -1.756 27.109 3.697 1 80.19 195 VAL A O 1
ATOM 1592 N N . PRO A 1 196 ? -3.219 25.688 4.461 1 83.44 196 PRO A N 1
ATOM 1593 C CA . PRO A 1 196 ? -4.062 26.781 4.945 1 83.44 196 PRO A CA 1
ATOM 1594 C C . PRO A 1 196 ? -3.531 27.406 6.23 1 83.44 196 PRO A C 1
ATOM 1596 O O . PRO A 1 196 ? -2.754 26.781 6.953 1 83.44 196 PRO A O 1
ATOM 1599 N N . GLN A 1 197 ? -3.881 28.703 6.375 1 79.81 197 GLN A N 1
ATOM 1600 C CA . GLN A 1 197 ? -3.652 29.438 7.617 1 79.81 197 GLN A CA 1
ATOM 1601 C C . GLN A 1 197 ? -4.969 29.734 8.336 1 79.81 197 GLN A C 1
ATOM 1603 O O . GLN A 1 197 ? -6.043 29.438 7.809 1 79.81 197 GLN A O 1
ATOM 1608 N N . GLY A 1 198 ? -4.824 30.141 9.539 1 80.69 198 GLY A N 1
ATOM 1609 C CA . GLY A 1 198 ? -6.008 30.406 10.352 1 80.69 198 GLY A CA 1
ATOM 1610 C C . GLY A 1 198 ? -7.047 31.25 9.633 1 80.69 198 GLY A C 1
ATOM 1611 O O . GLY A 1 198 ? -8.25 31 9.758 1 80.69 198 GLY A O 1
ATOM 1612 N N . ASN A 1 199 ? -6.582 32.125 8.773 1 87.12 199 ASN A N 1
ATOM 1613 C CA . ASN A 1 199 ? -7.496 33.031 8.117 1 87.12 199 ASN A CA 1
ATOM 1614 C C . ASN A 1 199 ? -7.961 32.531 6.77 1 87.12 199 ASN A C 1
ATOM 1616 O O . ASN A 1 199 ? -8.766 33.156 6.09 1 87.12 199 ASN A O 1
ATOM 1620 N N . THR A 1 200 ? -7.535 31.391 6.402 1 87.5 200 THR A N 1
ATOM 1621 C CA . THR A 1 200 ? -7.961 30.812 5.129 1 87.5 200 THR A CA 1
ATOM 1622 C C . THR A 1 200 ? -9.445 30.469 5.164 1 87.5 200 THR A C 1
ATOM 1624 O O . THR A 1 200 ? -9.906 29.781 6.082 1 87.5 200 THR A O 1
ATOM 1627 N N . ILE A 1 201 ? -10.148 30.984 4.148 1 94 201 ILE A N 1
ATOM 1628 C CA . ILE A 1 201 ? -11.578 30.703 4.055 1 94 201 ILE A CA 1
ATOM 1629 C C . ILE A 1 201 ? -11.805 29.422 3.271 1 94 201 ILE A C 1
ATOM 1631 O O . ILE A 1 201 ? -11.273 29.25 2.17 1 94 201 ILE A O 1
ATOM 1635 N N . ILE A 1 202 ? -12.523 28.516 3.861 1 94.19 202 ILE A N 1
ATOM 1636 C CA . ILE A 1 202 ? -12.906 27.281 3.186 1 94.19 202 ILE A CA 1
ATOM 1637 C C . ILE A 1 202 ? -14.117 27.547 2.291 1 94.19 202 ILE A C 1
ATOM 1639 O O . ILE A 1 202 ? -15.125 28.094 2.74 1 94.19 202 ILE A O 1
ATOM 1643 N N . GLU A 1 203 ? -14 27.156 1.062 1 94.81 203 GLU A N 1
ATOM 1644 C CA . GLU A 1 203 ? -15.047 27.453 0.091 1 94.81 203 GLU A CA 1
ATOM 1645 C C . GLU A 1 203 ? -15.719 26.172 -0.385 1 94.81 203 GLU A C 1
ATOM 1647 O O . GLU A 1 203 ? -15.188 25.062 -0.194 1 94.81 203 GLU A O 1
ATOM 1652 N N . GLU A 1 204 ? -16.922 26.406 -0.946 1 94.06 204 GLU A N 1
ATOM 1653 C CA . GLU A 1 204 ? -17.609 25.281 -1.583 1 94.06 204 GLU A CA 1
ATOM 1654 C C . GLU A 1 204 ? -16.734 24.625 -2.639 1 94.06 204 GLU A C 1
ATOM 1656 O O . GLU A 1 204 ? -16.047 25.312 -3.406 1 94.06 204 GLU A O 1
ATOM 1661 N N . GLU A 1 205 ? -16.688 23.359 -2.605 1 90.75 205 GLU A N 1
ATOM 1662 C CA . GLU A 1 205 ? -15.992 22.516 -3.574 1 90.75 205 GLU A CA 1
ATOM 1663 C C . GLU A 1 205 ? -14.5 22.422 -3.26 1 90.75 205 GLU A C 1
ATOM 1665 O O . GLU A 1 205 ? -13.75 21.75 -3.979 1 90.75 205 GLU A O 1
ATOM 1670 N N . ASP A 1 206 ? -14.156 23.172 -2.146 1 89.62 206 ASP A N 1
ATOM 1671 C CA . ASP A 1 206 ? -12.797 22.922 -1.688 1 89.62 206 ASP A CA 1
ATOM 1672 C C . ASP A 1 206 ? -12.625 21.469 -1.255 1 89.62 206 ASP A C 1
ATOM 1674 O O . ASP A 1 206 ? -13.539 20.875 -0.681 1 89.62 206 ASP A O 1
ATOM 1678 N N . LYS A 1 207 ? -11.469 20.906 -1.548 1 85.62 207 LYS A N 1
ATOM 1679 C CA . LYS A 1 207 ? -11.078 19.609 -0.986 1 85.62 207 LYS A CA 1
ATOM 1680 C C . LYS A 1 207 ? -10.109 19.797 0.177 1 85.62 207 LYS A C 1
ATOM 1682 O O . LYS A 1 207 ? -9.047 20.406 0.02 1 85.62 207 LYS A O 1
ATOM 1687 N N . LEU A 1 208 ? -10.539 19.375 1.32 1 85.06 208 LEU A N 1
ATOM 1688 C CA . LEU A 1 208 ? -9.695 19.453 2.508 1 85.06 208 LEU A CA 1
ATOM 1689 C C . LEU A 1 208 ? -8.977 18.141 2.771 1 85.06 208 LEU A C 1
ATOM 1691 O O . LEU A 1 208 ? -9.594 17.078 2.707 1 85.06 208 LEU A O 1
ATOM 1695 N N . ILE A 1 209 ? -7.695 18.266 2.982 1 79.69 209 ILE A N 1
ATOM 1696 C CA . ILE A 1 209 ? -6.918 17.141 3.512 1 79.69 209 ILE A CA 1
ATOM 1697 C C . ILE A 1 209 ? -6.66 17.359 5 1 79.69 209 ILE A C 1
ATOM 1699 O O . ILE A 1 209 ? -5.949 18.281 5.391 1 79.69 209 ILE A O 1
ATOM 1703 N N . VAL A 1 210 ? -7.281 16.547 5.789 1 80.5 210 VAL A N 1
ATOM 1704 C CA . VAL A 1 210 ? -7.227 16.703 7.238 1 80.5 210 VAL A CA 1
ATOM 1705 C C . VAL A 1 210 ? -6.418 15.555 7.848 1 80.5 210 VAL A C 1
ATOM 1707 O O . VAL A 1 210 ? -6.613 14.391 7.488 1 80.5 210 VAL A O 1
ATOM 1710 N N . PHE A 1 211 ? -5.527 15.969 8.625 1 76.94 211 PHE A N 1
ATOM 1711 C CA . PHE A 1 211 ? -4.75 15.008 9.398 1 76.94 211 PHE A CA 1
ATOM 1712 C C . PHE A 1 211 ? -5.309 14.883 10.812 1 76.94 211 PHE A C 1
ATOM 1714 O O . PHE A 1 211 ? -5.562 15.891 11.477 1 76.94 211 PHE A O 1
ATOM 1721 N N . SER A 1 212 ? -5.559 13.68 11.164 1 73.38 212 SER A N 1
ATOM 1722 C CA . SER A 1 212 ? -6.094 13.461 12.5 1 73.38 212 SER A CA 1
ATOM 1723 C C . SER A 1 212 ? -5.707 12.086 13.039 1 73.38 212 SER A C 1
ATOM 1725 O O . SER A 1 212 ? -5.336 11.195 12.266 1 73.38 212 SER A O 1
ATOM 1727 N N . ILE A 1 213 ? -5.668 12.047 14.383 1 68.94 213 ILE A N 1
ATOM 1728 C CA . ILE A 1 213 ? -5.598 10.695 14.938 1 68.94 213 ILE A CA 1
ATOM 1729 C C . ILE A 1 213 ? -6.883 9.938 14.617 1 68.94 213 ILE A C 1
ATOM 1731 O O . ILE A 1 213 ? -7.957 10.531 14.539 1 68.94 213 ILE A O 1
ATOM 1735 N N . LYS A 1 214 ? -6.777 8.672 14.406 1 66.69 214 LYS A N 1
ATOM 1736 C CA . LYS A 1 214 ? -7.863 7.812 13.938 1 66.69 214 LYS A CA 1
ATOM 1737 C C . LYS A 1 214 ? -9.102 7.973 14.812 1 66.69 214 LYS A C 1
ATOM 1739 O O . LYS A 1 214 ? -10.227 8.023 14.305 1 66.69 214 LYS A O 1
ATOM 1744 N N . GLU A 1 215 ? -8.883 8.18 16.078 1 70.12 215 GLU A N 1
ATOM 1745 C CA . GLU A 1 215 ? -9.984 8.242 17.047 1 70.12 215 GLU A CA 1
ATOM 1746 C C . GLU A 1 215 ? -10.789 9.523 16.859 1 70.12 215 GLU A C 1
ATOM 1748 O O . GLU A 1 215 ? -11.93 9.617 17.328 1 70.12 215 GLU A O 1
ATOM 1753 N N . GLN A 1 216 ? -10.195 10.477 16.188 1 75.38 216 GLN A N 1
ATOM 1754 C CA . GLN A 1 216 ? -10.828 11.781 16.109 1 75.38 216 GLN A CA 1
ATOM 1755 C C . GLN A 1 216 ? -11.477 11.992 14.742 1 75.38 216 GLN A C 1
ATOM 1757 O O . GLN A 1 216 ? -12.023 13.062 14.461 1 75.38 216 GLN A O 1
ATOM 1762 N N . VAL A 1 217 ? -11.43 10.945 13.922 1 74.88 217 VAL A N 1
ATOM 1763 C CA . VAL A 1 217 ? -11.875 11.078 12.539 1 74.88 217 VAL A CA 1
ATOM 1764 C C . VAL A 1 217 ? -13.328 11.539 12.508 1 74.88 217 VAL A C 1
ATOM 1766 O O . VAL A 1 217 ? -13.68 12.477 11.781 1 74.88 217 VAL A O 1
ATOM 1769 N N . GLN A 1 218 ? -14.156 10.875 13.273 1 77.5 218 GLN A N 1
ATOM 1770 C CA . GLN A 1 218 ? -15.578 11.211 13.258 1 77.5 218 GLN A CA 1
ATOM 1771 C C . GLN A 1 218 ? -15.805 12.633 13.766 1 77.5 218 GLN A C 1
ATOM 1773 O O . GLN A 1 218 ? -16.625 13.367 13.227 1 77.5 218 GLN A O 1
ATOM 1778 N N . LYS A 1 219 ? -15.133 13.039 14.773 1 83.75 219 LYS A N 1
ATOM 1779 C CA . LYS A 1 219 ? -15.258 14.391 15.312 1 83.75 219 LYS A CA 1
ATOM 1780 C C . LYS A 1 219 ? -14.852 15.438 14.273 1 83.75 219 LYS A C 1
ATOM 1782 O O . LYS A 1 219 ? -15.445 16.516 14.195 1 83.75 219 LYS A O 1
ATOM 1787 N N . VAL A 1 220 ? -13.859 15.07 13.531 1 83.81 220 VAL A N 1
ATOM 1788 C CA . VAL A 1 220 ? -13.398 15.961 12.469 1 83.81 220 VAL A CA 1
ATOM 1789 C C . VAL A 1 220 ? -14.5 16.141 11.43 1 83.81 220 VAL A C 1
ATOM 1791 O O . VAL A 1 220 ? -14.805 17.266 11.016 1 83.81 220 VAL A O 1
ATOM 1794 N N . LYS A 1 221 ? -15.055 15.039 11.055 1 83.31 221 LYS A N 1
ATOM 1795 C CA . LYS A 1 221 ? -16.141 15.102 10.07 1 83.31 221 LYS A CA 1
ATOM 1796 C C . LYS A 1 221 ? -17.297 15.945 10.578 1 83.31 221 LYS A C 1
ATOM 1798 O O . LYS A 1 221 ? -17.828 16.797 9.852 1 83.31 221 LYS A O 1
ATOM 1803 N N . ASP A 1 222 ? -17.594 15.742 11.805 1 86.12 222 ASP A N 1
ATOM 1804 C CA . ASP A 1 222 ? -18.703 16.469 12.414 1 86.12 222 ASP A CA 1
ATOM 1805 C C . ASP A 1 222 ? -18.406 17.953 12.484 1 86.12 222 ASP A C 1
ATOM 1807 O O . ASP A 1 222 ? -19.312 18.781 12.328 1 86.12 222 ASP A O 1
ATOM 1811 N N . ALA A 1 223 ? -17.25 18.297 12.711 1 87.81 223 ALA A N 1
ATOM 1812 C CA . ALA A 1 223 ? -16.859 19.688 12.898 1 87.81 223 ALA A CA 1
ATOM 1813 C C . ALA A 1 223 ? -16.844 20.438 11.562 1 87.81 223 ALA A C 1
ATOM 1815 O O . ALA A 1 223 ? -17.094 21.641 11.516 1 87.81 223 ALA A O 1
ATOM 1816 N N . LEU A 1 224 ? -16.578 19.703 10.508 1 88.81 224 LEU A N 1
ATOM 1817 C CA . LEU A 1 224 ? -16.328 20.391 9.242 1 88.81 224 LEU A CA 1
ATOM 1818 C C . LEU A 1 224 ? -17.516 20.266 8.305 1 88.81 224 LEU A C 1
ATOM 1820 O O . LEU A 1 224 ? -17.75 21.125 7.453 1 88.81 224 LEU A O 1
ATOM 1824 N N . LYS A 1 225 ? -18.078 19.141 8.43 1 87.69 225 LYS A N 1
ATOM 1825 C CA . LYS A 1 225 ? -19.188 18.891 7.527 1 87.69 225 LYS A CA 1
ATOM 1826 C C . LYS A 1 225 ? -20.531 19.094 8.242 1 87.69 225 LYS A C 1
ATOM 1828 O O . LYS A 1 225 ? -20.594 19.016 9.477 1 87.69 225 LYS A O 1
ATOM 1833 N N . MET B 1 1 ? -20.531 1.876 14.094 1 49.81 1 MET B N 1
ATOM 1834 C CA . MET B 1 1 ? -20.484 1.841 12.633 1 49.81 1 MET B CA 1
ATOM 1835 C C . MET B 1 1 ? -21.484 0.814 12.086 1 49.81 1 MET B C 1
ATOM 1837 O O . MET B 1 1 ? -21.641 -0.261 12.664 1 49.81 1 MET B O 1
ATOM 1841 N N . ARG B 1 2 ? -22.469 1.235 11.281 1 65.94 2 ARG B N 1
ATOM 1842 C CA . ARG B 1 2 ? -23.516 0.321 10.828 1 65.94 2 ARG B CA 1
ATOM 1843 C C . ARG B 1 2 ? -22.922 -0.911 10.164 1 65.94 2 ARG B C 1
ATOM 1845 O O . ARG B 1 2 ? -22 -0.795 9.352 1 65.94 2 ARG B O 1
ATOM 1852 N N . LYS B 1 3 ? -23.203 -2.174 10.617 1 85.12 3 LYS B N 1
ATOM 1853 C CA . LYS B 1 3 ? -22.797 -3.48 10.109 1 85.12 3 LYS B CA 1
ATOM 1854 C C . LYS B 1 3 ? -23.078 -3.596 8.609 1 85.12 3 LYS B C 1
ATOM 1856 O O . LYS B 1 3 ? -24.125 -3.176 8.141 1 85.12 3 LYS B O 1
ATOM 1861 N N . LYS B 1 4 ? -22 -3.896 7.891 1 92.94 4 LYS B N 1
ATOM 1862 C CA . LYS B 1 4 ? -22.156 -4.102 6.453 1 92.94 4 LYS B CA 1
ATOM 1863 C C . LYS B 1 4 ? -21.859 -5.551 6.07 1 92.94 4 LYS B C 1
ATOM 1865 O O . LYS B 1 4 ? -21.359 -6.324 6.883 1 92.94 4 LYS B O 1
ATOM 1870 N N . ILE B 1 5 ? -22.359 -5.863 4.863 1 96.12 5 ILE B N 1
ATOM 1871 C CA . ILE B 1 5 ? -22.109 -7.176 4.281 1 96.12 5 ILE B CA 1
ATOM 1872 C C . ILE B 1 5 ? -21.047 -7.062 3.178 1 96.12 5 ILE B C 1
ATOM 1874 O O . ILE B 1 5 ? -21.156 -6.199 2.303 1 96.12 5 ILE B O 1
ATOM 1878 N N . PHE B 1 6 ? -20.062 -7.934 3.27 1 97.31 6 PHE B N 1
ATOM 1879 C CA . PHE B 1 6 ? -19.047 -7.965 2.232 1 97.31 6 PHE B CA 1
ATOM 1880 C C . PHE B 1 6 ? -19 -9.328 1.552 1 97.31 6 PHE B C 1
ATOM 1882 O O . PHE B 1 6 ? -19.094 -10.359 2.217 1 97.31 6 PHE B O 1
ATOM 1889 N N . TYR B 1 7 ? -18.906 -9.273 0.249 1 97.12 7 TYR B N 1
ATOM 1890 C CA . TYR B 1 7 ? -18.688 -10.484 -0.528 1 97.12 7 TYR B CA 1
ATOM 1891 C C . TYR B 1 7 ? -17.234 -10.555 -1.023 1 97.12 7 TYR B C 1
ATOM 1893 O O . TYR B 1 7 ? -16.75 -9.602 -1.638 1 97.12 7 TYR B O 1
ATOM 1901 N N . ILE B 1 8 ? -16.609 -11.641 -0.736 1 98.38 8 ILE B N 1
ATOM 1902 C CA . ILE B 1 8 ? -15.25 -11.875 -1.194 1 98.38 8 ILE B CA 1
ATOM 1903 C C . ILE B 1 8 ? -15.211 -13.086 -2.119 1 98.38 8 ILE B C 1
ATOM 1905 O O . ILE B 1 8 ? -15.656 -14.18 -1.743 1 98.38 8 ILE B O 1
ATOM 1909 N N . PHE B 1 9 ? -14.695 -12.812 -3.328 1 98.12 9 PHE B N 1
ATOM 1910 C CA . PHE B 1 9 ? -14.578 -13.898 -4.297 1 98.12 9 PHE B CA 1
ATOM 1911 C C . PHE B 1 9 ? -13.117 -14.328 -4.449 1 98.12 9 PHE B C 1
ATOM 1913 O O . PHE B 1 9 ? -12.266 -13.516 -4.809 1 98.12 9 PHE B O 1
ATOM 1920 N N . GLU B 1 10 ? -12.781 -15.57 -4.141 1 97.94 10 GLU B N 1
ATOM 1921 C CA . GLU B 1 10 ? -11.477 -16.188 -4.316 1 97.94 10 GLU B CA 1
ATOM 1922 C C . GLU B 1 10 ? -10.406 -15.492 -3.479 1 97.94 10 GLU B C 1
ATOM 1924 O O . GLU B 1 10 ? -10.734 -14.773 -2.529 1 97.94 10 GLU B O 1
ATOM 1929 N N . GLY B 1 11 ? -9.062 -15.812 -3.541 1 95.94 11 GLY B N 1
ATOM 1930 C CA . GLY B 1 11 ? -7.969 -15.078 -2.92 1 95.94 11 GLY B CA 1
ATOM 1931 C C . GLY B 1 11 ? -7.293 -15.844 -1.801 1 95.94 11 GLY B C 1
ATOM 1932 O O . GLY B 1 11 ? -6.262 -15.422 -1.282 1 95.94 11 GLY B O 1
ATOM 1933 N N . LYS B 1 12 ? -7.688 -16.922 -1.406 1 94.62 12 LYS B N 1
ATOM 1934 C CA . LYS B 1 12 ? -7.133 -17.828 -0.407 1 94.62 12 LYS B CA 1
ATOM 1935 C C . LYS B 1 12 ? -6.652 -17.062 0.824 1 94.62 12 LYS B C 1
ATOM 1937 O O . LYS B 1 12 ? -7.461 -16.641 1.651 1 94.62 12 LYS B O 1
ATOM 1942 N N . THR B 1 13 ? -5.191 -16.766 0.902 1 94.94 13 THR B N 1
ATOM 1943 C CA . THR B 1 13 ? -4.598 -16.156 2.084 1 94.94 13 THR B CA 1
ATOM 1944 C C . THR B 1 13 ? -5.027 -14.703 2.211 1 94.94 13 THR B C 1
ATOM 1946 O O . THR B 1 13 ? -5.297 -14.219 3.314 1 94.94 13 THR B O 1
ATOM 1949 N N . LEU B 1 14 ? -5.062 -14.07 1.111 1 97.25 14 LEU B N 1
ATOM 1950 C CA . LEU B 1 14 ? -5.512 -12.68 1.141 1 97.25 14 LEU B CA 1
ATOM 1951 C C . LEU B 1 14 ? -6.969 -12.586 1.577 1 97.25 14 LEU B C 1
ATOM 1953 O O . LEU B 1 14 ? -7.328 -11.727 2.381 1 97.25 14 LEU B O 1
ATOM 1957 N N . ALA B 1 15 ? -7.797 -13.453 1.053 1 98.31 15 ALA B N 1
ATOM 1958 C CA . ALA B 1 15 ? -9.203 -13.5 1.455 1 98.31 15 ALA B CA 1
ATOM 1959 C C . ALA B 1 15 ? -9.336 -13.758 2.953 1 98.31 15 ALA B C 1
ATOM 1961 O O . ALA B 1 15 ? -10.156 -13.133 3.629 1 98.31 15 ALA B O 1
ATOM 1962 N N . TYR B 1 16 ? -8.508 -14.672 3.412 1 97.5 16 TYR B N 1
ATOM 1963 C CA . TYR B 1 16 ? -8.516 -15 4.836 1 97.5 16 TYR B CA 1
ATOM 1964 C C . TYR B 1 16 ? -8.195 -13.766 5.676 1 97.5 16 TYR B C 1
ATOM 1966 O O . TYR B 1 16 ? -8.922 -13.445 6.617 1 97.5 16 TYR B O 1
ATOM 1974 N N . ALA B 1 17 ? -7.129 -13.117 5.328 1 96.06 17 ALA B N 1
ATOM 1975 C CA . ALA B 1 17 ? -6.688 -11.938 6.07 1 96.06 17 ALA B CA 1
ATOM 1976 C C . ALA B 1 17 ? -7.75 -10.844 6.047 1 96.06 17 ALA B C 1
ATOM 1978 O O . ALA B 1 17 ? -8.055 -10.242 7.078 1 96.06 17 ALA B O 1
ATOM 1979 N N . LEU B 1 18 ? -8.359 -10.625 4.93 1 97 18 LEU B N 1
ATOM 1980 C CA . LEU B 1 18 ? -9.367 -9.586 4.762 1 97 18 LEU B CA 1
ATOM 1981 C C . LEU B 1 18 ? -10.641 -9.938 5.512 1 97 18 LEU B C 1
ATOM 1983 O O . LEU B 1 18 ? -11.211 -9.102 6.219 1 97 18 LEU B O 1
ATOM 1987 N N . ALA B 1 19 ? -11.094 -11.172 5.312 1 97.81 19 ALA B N 1
ATOM 1988 C CA . ALA B 1 19 ? -12.297 -11.633 6 1 97.81 19 ALA B CA 1
ATOM 1989 C C . ALA B 1 19 ? -12.148 -11.5 7.512 1 97.81 19 ALA B C 1
ATOM 1991 O O . ALA B 1 19 ? -13.047 -10.984 8.188 1 97.81 19 ALA B O 1
ATOM 1992 N N . LYS B 1 20 ? -11.023 -11.961 7.977 1 96.19 20 LYS B N 1
ATOM 1993 C CA . LYS B 1 20 ? -10.758 -11.875 9.406 1 96.19 20 LYS B CA 1
ATOM 1994 C C . LYS B 1 20 ? -10.875 -10.438 9.898 1 96.19 20 LYS B C 1
ATOM 1996 O O . LYS B 1 20 ? -11.547 -10.172 10.898 1 96.19 20 LYS B O 1
ATOM 2001 N N . LYS B 1 21 ? -10.312 -9.547 9.148 1 91.12 21 LYS B N 1
ATOM 2002 C CA . LYS B 1 21 ? -10.336 -8.133 9.523 1 91.12 21 LYS B CA 1
ATOM 2003 C C . LYS B 1 21 ? -11.758 -7.582 9.492 1 91.12 21 LYS B C 1
ATOM 2005 O O . LYS B 1 21 ? -12.195 -6.93 10.445 1 91.12 21 LYS B O 1
ATOM 2010 N N . LEU B 1 22 ? -12.516 -7.844 8.484 1 93.94 22 LEU B N 1
ATOM 2011 C CA . LEU B 1 22 ? -13.867 -7.34 8.328 1 93.94 22 LEU B CA 1
ATOM 2012 C C . LEU B 1 22 ? -14.789 -7.898 9.406 1 93.94 22 LEU B C 1
ATOM 2014 O O . LEU B 1 22 ? -15.648 -7.184 9.93 1 93.94 22 LEU B O 1
ATOM 2018 N N . LEU B 1 23 ? -14.57 -9.141 9.75 1 95.75 23 LEU B N 1
ATOM 2019 C CA . LEU B 1 23 ? -15.367 -9.789 10.781 1 95.75 23 LEU B CA 1
ATOM 2020 C C . LEU B 1 23 ? -15.078 -9.188 12.156 1 95.75 23 LEU B C 1
ATOM 2022 O O . LEU B 1 23 ? -16 -8.93 12.93 1 95.75 23 LEU B O 1
ATOM 2026 N N . LEU B 1 24 ? -13.805 -8.922 12.383 1 90.44 24 LEU B N 1
ATOM 2027 C CA . LEU B 1 24 ? -13.398 -8.32 13.648 1 90.44 24 LEU B CA 1
ATOM 2028 C C . LEU B 1 24 ? -14.008 -6.93 13.805 1 90.44 24 LEU B C 1
ATOM 2030 O O . LEU B 1 24 ? -14.281 -6.492 14.93 1 90.44 24 LEU B O 1
ATOM 2034 N N . LEU B 1 25 ? -14.312 -6.328 12.703 1 82.75 25 LEU B N 1
ATOM 2035 C CA . LEU B 1 25 ? -14.898 -4.992 12.719 1 82.75 25 LEU B CA 1
ATOM 2036 C C . LEU B 1 25 ? -16.422 -5.074 12.852 1 82.75 25 LEU B C 1
ATOM 2038 O O . LEU B 1 25 ? -17.094 -4.047 12.859 1 82.75 25 LEU B O 1
ATOM 2042 N N . GLY B 1 26 ? -16.953 -6.262 12.836 1 90.5 26 GLY B N 1
ATOM 2043 C CA . GLY B 1 26 ? -18.375 -6.465 13.117 1 90.5 26 GLY B CA 1
ATOM 2044 C C . GLY B 1 26 ? -19.203 -6.648 11.867 1 90.5 26 GLY B C 1
ATOM 2045 O O . GLY B 1 26 ? -20.438 -6.695 11.945 1 90.5 26 GLY B O 1
ATOM 2046 N N . ASN B 1 27 ? -18.531 -6.773 10.719 1 94.19 27 ASN B N 1
ATOM 2047 C CA . ASN B 1 27 ? -19.25 -6.953 9.461 1 94.19 27 ASN B CA 1
ATOM 2048 C C . ASN B 1 27 ? -19.578 -8.422 9.203 1 94.19 27 ASN B C 1
ATOM 2050 O O . ASN B 1 27 ? -19.078 -9.305 9.914 1 94.19 27 ASN B O 1
ATOM 2054 N N . SER B 1 28 ? -20.438 -8.633 8.273 1 96.44 28 SER B N 1
ATOM 2055 C CA . SER B 1 28 ? -20.688 -9.977 7.754 1 96.44 28 SER B CA 1
ATOM 2056 C C . SER B 1 28 ? -19.922 -10.211 6.453 1 96.44 28 SER B C 1
ATOM 2058 O O . SER B 1 28 ? -19.766 -9.289 5.645 1 96.44 28 SER B O 1
ATOM 2060 N N . VAL B 1 29 ? -19.5 -11.477 6.336 1 97.62 29 VAL B N 1
ATOM 2061 C CA . VAL B 1 29 ? -18.688 -11.773 5.156 1 97.62 29 VAL B CA 1
ATOM 2062 C C . VAL B 1 29 ? -19.219 -13.031 4.473 1 97.62 29 VAL B C 1
ATOM 2064 O O . VAL B 1 29 ? -19.484 -14.039 5.137 1 97.62 29 VAL B O 1
ATOM 2067 N N . TYR B 1 30 ? -19.453 -12.914 3.221 1 96.88 30 TYR B N 1
ATOM 2068 C CA . TYR B 1 30 ? -19.688 -14.062 2.354 1 96.88 30 TYR B CA 1
ATOM 2069 C C . TYR B 1 30 ? -18.453 -14.336 1.485 1 96.88 30 TYR B C 1
ATOM 2071 O O . TYR B 1 30 ? -18.016 -13.461 0.74 1 96.88 30 TYR B O 1
ATOM 2079 N N . TYR B 1 31 ? -17.953 -15.547 1.634 1 97.88 31 TYR B N 1
ATOM 2080 C CA . TYR B 1 31 ? -16.797 -15.945 0.84 1 97.88 31 TYR B CA 1
ATOM 2081 C C . TYR B 1 31 ? -17.172 -17 -0.192 1 97.88 31 TYR B C 1
ATOM 2083 O O . TYR B 1 31 ? -17.766 -18.031 0.151 1 97.88 31 TYR B O 1
ATOM 2091 N N . VAL B 1 32 ? -16.844 -16.688 -1.46 1 97.19 32 VAL B N 1
ATOM 2092 C CA . VAL B 1 32 ? -17.219 -17.594 -2.553 1 97.19 32 VAL B CA 1
ATOM 2093 C C . VAL B 1 32 ? -15.961 -18.078 -3.271 1 97.19 32 VAL B C 1
ATOM 2095 O O . VAL B 1 32 ? -15.133 -17.266 -3.709 1 97.19 32 VAL B O 1
ATOM 2098 N N . SER B 1 33 ? -15.797 -19.375 -3.391 1 97.69 33 SER B N 1
ATOM 2099 C CA . SER B 1 33 ? -14.664 -19.953 -4.109 1 97.69 33 SER B CA 1
ATOM 2100 C C . SER B 1 33 ? -15.008 -21.328 -4.684 1 97.69 33 SER B C 1
ATOM 2102 O O . SER B 1 33 ? -15.773 -22.078 -4.082 1 97.69 33 SER B O 1
ATOM 2104 N N . LYS B 1 34 ? -14.422 -21.562 -5.805 1 96.88 34 LYS B N 1
ATOM 2105 C CA . LYS B 1 34 ? -14.578 -22.891 -6.383 1 96.88 34 LYS B CA 1
ATOM 2106 C C . LYS B 1 34 ? -13.562 -23.859 -5.805 1 96.88 34 LYS B C 1
ATOM 2108 O O . LYS B 1 34 ? -13.695 -25.078 -5.973 1 96.88 34 LYS B O 1
ATOM 2113 N N . ASN B 1 35 ? -12.539 -23.406 -5.156 1 97 35 ASN B N 1
ATOM 2114 C CA . ASN B 1 35 ? -11.438 -24.203 -4.648 1 97 35 ASN B CA 1
ATOM 2115 C C . ASN B 1 35 ? -11.711 -24.703 -3.232 1 97 35 ASN B C 1
ATOM 2117 O O . ASN B 1 35 ? -11.75 -23.906 -2.289 1 97 35 ASN B O 1
ATOM 2121 N N . PRO B 1 36 ? -11.797 -25.953 -3.062 1 96.94 36 PRO B N 1
ATOM 2122 C CA . PRO B 1 36 ? -12.078 -26.5 -1.731 1 96.94 36 PRO B CA 1
ATOM 2123 C C . PRO B 1 36 ? -11.008 -26.141 -0.706 1 96.94 36 PRO B C 1
ATOM 2125 O O . PRO B 1 36 ? -11.312 -25.969 0.478 1 96.94 36 PRO B O 1
ATOM 2128 N N . GLU B 1 37 ? -9.812 -26.047 -1.151 1 96.62 37 GLU B N 1
ATOM 2129 C CA . GLU B 1 37 ? -8.727 -25.703 -0.241 1 96.62 37 GLU B CA 1
ATOM 2130 C C . GLU B 1 37 ? -8.914 -24.297 0.33 1 96.62 37 GLU B C 1
ATOM 2132 O O . GLU B 1 37 ? -8.68 -24.062 1.517 1 96.62 37 GLU B O 1
ATOM 2137 N N . SER B 1 38 ? -9.352 -23.391 -0.532 1 96.69 38 SER B N 1
ATOM 2138 C CA . SER B 1 38 ? -9.609 -22.031 -0.084 1 96.69 38 SER B CA 1
ATOM 2139 C C . SER B 1 38 ? -10.742 -22 0.939 1 96.69 38 SER B C 1
ATOM 2141 O O . SER B 1 38 ? -10.656 -21.266 1.935 1 96.69 38 SER B O 1
ATOM 2143 N N . ILE B 1 39 ? -11.742 -22.797 0.685 1 97.56 39 ILE B N 1
ATOM 2144 C CA . ILE B 1 39 ? -12.875 -22.875 1.6 1 97.56 39 ILE B CA 1
ATOM 2145 C C . ILE B 1 39 ? -12.398 -23.391 2.961 1 97.56 39 ILE B C 1
ATOM 2147 O O . ILE B 1 39 ? -12.773 -22.828 3.998 1 97.56 39 ILE B O 1
ATOM 2151 N N . GLU B 1 40 ? -11.609 -24.312 2.902 1 96.5 40 GLU B N 1
ATOM 2152 C CA . GLU B 1 40 ? -11.094 -24.906 4.133 1 96.5 40 GLU B CA 1
ATOM 2153 C C . GLU B 1 40 ? -10.281 -23.906 4.938 1 96.5 40 GLU B C 1
ATOM 2155 O O . GLU B 1 40 ? -10.406 -23.828 6.16 1 96.5 40 GLU B O 1
ATOM 2160 N N . ILE B 1 41 ? -9.469 -23.203 4.277 1 95.31 41 ILE B N 1
ATOM 2161 C CA . ILE B 1 41 ? -8.625 -22.203 4.918 1 95.31 41 ILE B CA 1
ATOM 2162 C C . ILE B 1 41 ? -9.5 -21.203 5.668 1 95.31 41 ILE B C 1
ATOM 2164 O O . ILE B 1 41 ? -9.258 -20.906 6.84 1 95.31 41 ILE B O 1
ATOM 2168 N N . LEU B 1 42 ? -10.531 -20.719 5.047 1 96.94 42 LEU B N 1
ATOM 2169 C CA . LEU B 1 42 ? -11.375 -19.688 5.668 1 96.94 42 LEU B CA 1
ATOM 2170 C C . LEU B 1 42 ? -12.289 -20.312 6.715 1 96.94 42 LEU B C 1
ATOM 2172 O O . LEU B 1 42 ? -12.773 -19.609 7.609 1 96.94 42 LEU B O 1
ATOM 2176 N N . ASP B 1 43 ? -12.555 -21.594 6.562 1 95.94 43 ASP B N 1
ATOM 2177 C CA . ASP B 1 43 ? -13.391 -22.297 7.539 1 95.94 43 ASP B CA 1
ATOM 2178 C C . ASP B 1 43 ? -12.805 -22.172 8.945 1 95.94 43 ASP B C 1
ATOM 2180 O O . ASP B 1 43 ? -13.539 -22.234 9.93 1 95.94 43 ASP B O 1
ATOM 2184 N N . GLY B 1 44 ? -11.523 -22 9 1 93 44 GLY B N 1
ATOM 2185 C CA . GLY B 1 44 ? -10.867 -21.812 10.281 1 93 44 GLY B CA 1
ATOM 2186 C C . GLY B 1 44 ? -11.344 -20.578 11.031 1 93 44 GLY B C 1
ATOM 2187 O O . GLY B 1 44 ? -11.211 -20.5 12.25 1 93 44 GLY B O 1
ATOM 2188 N N . LEU B 1 45 ? -11.914 -19.656 10.289 1 93.69 45 LEU B N 1
ATOM 2189 C CA . LEU B 1 45 ? -12.43 -18.438 10.898 1 93.69 45 LEU B CA 1
ATOM 2190 C C . LEU B 1 45 ? -13.828 -18.656 11.461 1 93.69 45 LEU B C 1
ATOM 2192 O O . LEU B 1 45 ? -14.281 -17.891 12.32 1 93.69 45 LEU B O 1
ATOM 2196 N N . LYS B 1 46 ? -14.531 -19.609 10.914 1 90.75 46 LYS B N 1
ATOM 2197 C CA . LYS B 1 46 ? -15.938 -19.797 11.242 1 90.75 46 LYS B CA 1
ATOM 2198 C C . LYS B 1 46 ? -16.125 -20.109 12.719 1 90.75 46 LYS B C 1
ATOM 2200 O O . LYS B 1 46 ? -17.141 -19.75 13.32 1 90.75 46 LYS B O 1
ATOM 2205 N N . VAL B 1 47 ? -15.195 -20.719 13.344 1 88.06 47 VAL B N 1
ATOM 2206 C CA . VAL B 1 47 ? -15.297 -21.125 14.742 1 88.06 47 VAL B CA 1
ATOM 2207 C C . VAL B 1 47 ? -15.445 -19.875 15.633 1 88.06 47 VAL B C 1
ATOM 2209 O O . VAL B 1 47 ? -16.188 -19.906 16.609 1 88.06 47 VAL B O 1
ATOM 2212 N N . TYR B 1 48 ? -14.945 -18.781 15.172 1 89.56 48 TYR B N 1
ATOM 2213 C CA . TYR B 1 48 ? -14.898 -17.594 16 1 89.56 48 TYR B CA 1
ATOM 2214 C C . TYR B 1 48 ? -15.828 -16.516 15.445 1 89.56 48 TYR B C 1
ATOM 2216 O O . TYR B 1 48 ? -16.062 -15.492 16.109 1 89.56 48 TYR B O 1
ATOM 2224 N N . HIS B 1 49 ? -16.297 -16.797 14.242 1 90.88 49 HIS B N 1
ATOM 2225 C CA . HIS B 1 49 ? -17.062 -15.75 13.578 1 90.88 49 HIS B CA 1
ATOM 2226 C C . HIS B 1 49 ? -18.297 -16.328 12.891 1 90.88 49 HIS B C 1
ATOM 2228 O O . HIS B 1 49 ? -18.219 -16.828 11.773 1 90.88 49 HIS B O 1
ATOM 2234 N N . SER B 1 50 ? -19.453 -16.125 13.469 1 90.94 50 SER B N 1
ATOM 2235 C CA . SER B 1 50 ? -20.688 -16.688 12.953 1 90.94 50 SER B CA 1
ATOM 2236 C C . SER B 1 50 ? -21.203 -15.883 11.758 1 90.94 50 SER B C 1
ATOM 2238 O O . SER B 1 50 ? -22.062 -16.359 11.008 1 90.94 50 SER B O 1
ATOM 2240 N N . SER B 1 51 ? -20.641 -14.695 11.602 1 95.56 51 SER B N 1
ATOM 2241 C CA . SER B 1 51 ? -21.109 -13.82 10.523 1 95.56 51 SER B CA 1
ATOM 2242 C C . SER B 1 51 ? -20.359 -14.102 9.227 1 95.56 51 SER B C 1
ATOM 2244 O O . SER B 1 51 ? -20.469 -13.336 8.266 1 95.56 51 SER B O 1
ATOM 2246 N N . LEU B 1 52 ? -19.625 -15.25 9.219 1 97.88 52 LEU B N 1
ATOM 2247 C CA . LEU B 1 52 ? -18.953 -15.711 8.008 1 97.88 52 LEU B CA 1
ATOM 2248 C C . LEU B 1 52 ? -19.75 -16.828 7.336 1 97.88 52 LEU B C 1
ATOM 2250 O O . LEU B 1 52 ? -20.109 -17.812 7.984 1 97.88 52 LEU B O 1
ATOM 2254 N N . GLU B 1 53 ? -20.047 -16.625 6.129 1 97 53 GLU B N 1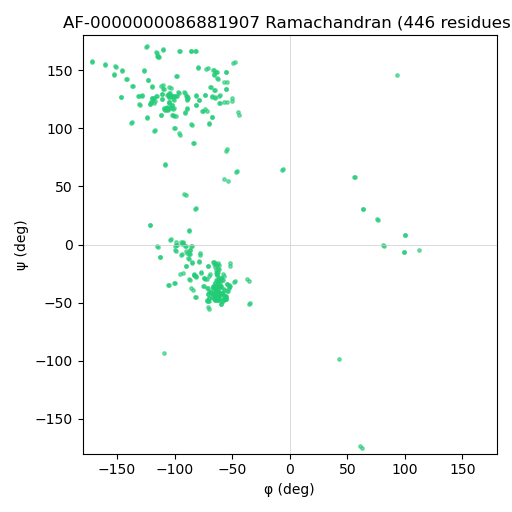
ATOM 2255 C CA . GLU B 1 53 ? -20.672 -17.656 5.316 1 97 53 GLU B CA 1
ATOM 2256 C C . GLU B 1 53 ? -19.75 -18.094 4.172 1 97 53 GLU B C 1
ATOM 2258 O O . GLU B 1 53 ? -19.219 -17.25 3.447 1 97 53 GLU B O 1
ATOM 2263 N N . LEU B 1 54 ? -19.547 -19.391 4.082 1 97.56 54 LEU B N 1
ATOM 2264 C CA . LEU B 1 54 ? -18.703 -19.953 3.045 1 97.56 54 LEU B CA 1
ATOM 2265 C C . LEU B 1 54 ? -19.547 -20.609 1.954 1 97.56 54 LEU B C 1
ATOM 2267 O O . LEU B 1 54 ? -20.422 -21.422 2.248 1 97.56 54 LEU B O 1
ATOM 2271 N N . ILE B 1 55 ? -19.25 -20.219 0.75 1 96.12 55 ILE B N 1
ATOM 2272 C CA . ILE B 1 55 ? -19.984 -20.75 -0.392 1 96.12 55 ILE B CA 1
ATOM 2273 C C . ILE B 1 55 ? -19.016 -21.375 -1.391 1 96.12 55 ILE B C 1
ATOM 2275 O O . ILE B 1 55 ? -18.234 -20.672 -2.029 1 96.12 55 ILE B O 1
ATOM 2279 N N . GLN B 1 56 ? -19.047 -22.703 -1.485 1 96.94 56 GLN B N 1
ATOM 2280 C CA . GLN B 1 56 ? -18.219 -23.359 -2.488 1 96.94 56 GLN B CA 1
ATOM 2281 C C . GLN B 1 56 ? -18.938 -23.422 -3.834 1 96.94 56 GLN B C 1
ATOM 2283 O O . GLN B 1 56 ? -19.828 -24.25 -4.035 1 96.94 56 GLN B O 1
ATOM 2288 N N . HIS B 1 57 ? -18.547 -22.594 -4.695 1 95.06 57 HIS B N 1
ATOM 2289 C CA . HIS B 1 57 ? -19.203 -22.438 -5.992 1 95.06 57 HIS B CA 1
ATOM 2290 C C . HIS B 1 57 ? -18.266 -21.75 -6.992 1 95.06 57 HIS B C 1
ATOM 2292 O O . HIS B 1 57 ? -17.359 -21.031 -6.602 1 95.06 57 HIS B O 1
ATOM 2298 N N . ASP B 1 58 ? -18.484 -22 -8.227 1 95 58 ASP B N 1
ATOM 2299 C CA . ASP B 1 58 ? -17.75 -21.297 -9.273 1 95 58 ASP B CA 1
ATOM 2300 C C . ASP B 1 58 ? -18.25 -19.859 -9.398 1 95 58 ASP B C 1
ATOM 2302 O O . ASP B 1 58 ? -19.391 -19.609 -9.797 1 95 58 ASP B O 1
ATOM 2306 N N . PRO B 1 59 ? -17.406 -18.922 -9.125 1 92.75 59 PRO B N 1
ATOM 2307 C CA . PRO B 1 59 ? -17.844 -17.516 -9.125 1 92.75 59 PRO B CA 1
ATOM 2308 C C . PRO B 1 59 ? -18.234 -17.031 -10.516 1 92.75 59 PRO B C 1
ATOM 2310 O O . PRO B 1 59 ? -18.844 -15.961 -10.648 1 92.75 59 PRO B O 1
ATOM 2313 N N . THR B 1 60 ? -17.859 -17.766 -11.586 1 92.56 60 THR B N 1
ATOM 2314 C CA . THR B 1 60 ? -18.156 -17.297 -12.938 1 92.56 60 THR B CA 1
ATOM 2315 C C . THR B 1 60 ? -19.484 -17.875 -13.43 1 92.56 60 THR B C 1
ATOM 2317 O O . THR B 1 60 ? -19.891 -17.641 -14.57 1 92.56 60 THR B O 1
ATOM 2320 N N . ASP B 1 61 ? -20.062 -18.625 -12.5 1 92.5 61 ASP B N 1
ATOM 2321 C CA . ASP B 1 61 ? -21.375 -19.141 -12.852 1 92.5 61 ASP B CA 1
ATOM 2322 C C . ASP B 1 61 ? -22.406 -18.016 -12.945 1 92.5 61 ASP B C 1
ATOM 2324 O O . ASP B 1 61 ? -22.844 -17.469 -11.93 1 92.5 61 ASP B O 1
ATOM 2328 N N . ILE B 1 62 ? -22.812 -17.75 -14.078 1 87.69 62 ILE B N 1
ATOM 2329 C CA . ILE B 1 62 ? -23.672 -16.609 -14.375 1 87.69 62 ILE B CA 1
ATOM 2330 C C . ILE B 1 62 ? -24.984 -16.75 -13.602 1 87.69 62 ILE B C 1
ATOM 2332 O O . ILE B 1 62 ? -25.562 -15.758 -13.156 1 87.69 62 ILE B O 1
ATOM 2336 N N . ASN B 1 63 ? -25.438 -17.938 -13.477 1 87.81 63 ASN B N 1
ATOM 2337 C CA . ASN B 1 63 ? -26.703 -18.156 -12.773 1 87.81 63 ASN B CA 1
ATOM 2338 C C . ASN B 1 63 ? -26.609 -17.734 -11.312 1 87.81 63 ASN B C 1
ATOM 2340 O O . ASN B 1 63 ? -27.562 -17.172 -10.766 1 87.81 63 ASN B O 1
ATOM 2344 N N . TRP B 1 64 ? -25.516 -17.984 -10.797 1 83.56 64 TRP B N 1
ATOM 2345 C CA . TRP B 1 64 ? -25.312 -17.609 -9.406 1 83.56 64 TRP B CA 1
ATOM 2346 C C . TRP B 1 64 ? -25.203 -16.094 -9.258 1 83.56 64 TRP B C 1
ATOM 2348 O O . TRP B 1 64 ? -25.828 -15.5 -8.383 1 83.56 64 TRP B O 1
ATOM 2358 N N . ILE B 1 65 ? -24.484 -15.477 -10.164 1 84.38 65 ILE B N 1
ATOM 2359 C CA . ILE B 1 65 ? -24.281 -14.031 -10.141 1 84.38 65 ILE B CA 1
ATOM 2360 C C . ILE B 1 65 ? -25.625 -13.328 -10.367 1 84.38 65 ILE B C 1
ATOM 2362 O O . ILE B 1 65 ? -25.922 -12.328 -9.703 1 84.38 65 ILE B O 1
ATOM 2366 N N . ASP B 1 66 ? -26.422 -14.008 -11.156 1 83.06 66 ASP B N 1
ATOM 2367 C CA . ASP B 1 66 ? -27.734 -13.453 -11.5 1 83.06 66 ASP B CA 1
ATOM 2368 C C . ASP B 1 66 ? -28.656 -13.461 -10.281 1 83.06 66 ASP B C 1
ATOM 2370 O O . ASP B 1 66 ? -29.547 -12.617 -10.18 1 83.06 66 ASP B O 1
ATOM 2374 N N . ASN B 1 67 ? -28.375 -14.344 -9.469 1 82.12 67 ASN B N 1
ATOM 2375 C CA . ASN B 1 67 ? -29.234 -14.477 -8.289 1 82.12 67 ASN B CA 1
ATOM 2376 C C . ASN B 1 67 ? -28.75 -13.602 -7.141 1 82.12 67 ASN B C 1
ATOM 2378 O O . ASN B 1 67 ? -29.391 -13.531 -6.094 1 82.12 67 ASN B O 1
ATOM 2382 N N . PHE B 1 68 ? -27.625 -13.047 -7.387 1 81.69 68 PHE B N 1
ATOM 2383 C CA . PHE B 1 68 ? -27.125 -12.094 -6.402 1 81.69 68 PHE B CA 1
ATOM 2384 C C . PHE B 1 68 ? -28.094 -10.93 -6.227 1 81.69 68 PHE B C 1
ATOM 2386 O O . PHE B 1 68 ? -28.547 -10.344 -7.211 1 81.69 68 PHE B O 1
ATOM 2393 N N . GLU B 1 69 ? -28.547 -10.727 -5.039 1 82.19 69 GLU B N 1
ATOM 2394 C CA . GLU B 1 69 ? -29.422 -9.594 -4.754 1 82.19 69 GLU B CA 1
ATOM 2395 C C . GLU B 1 69 ? -28.703 -8.539 -3.92 1 82.19 69 GLU B C 1
ATOM 2397 O O . GLU B 1 69 ? -28.25 -8.812 -2.807 1 82.19 69 GLU B O 1
ATOM 2402 N N . MET B 1 70 ? -28.594 -7.43 -4.543 1 81 70 MET B N 1
ATOM 2403 C CA . MET B 1 70 ? -27.969 -6.312 -3.836 1 81 70 MET B CA 1
ATOM 2404 C C . MET B 1 70 ? -28.906 -5.746 -2.779 1 81 70 MET B C 1
ATOM 2406 O O . MET B 1 70 ? -30.109 -5.613 -3.02 1 81 70 MET B O 1
ATOM 2410 N N . THR B 1 71 ? -28.391 -5.637 -1.618 1 85 71 THR B N 1
ATOM 2411 C CA . THR B 1 71 ? -29.109 -4.934 -0.563 1 85 71 THR B CA 1
ATOM 2412 C C . THR B 1 71 ? -28.359 -3.684 -0.129 1 85 71 THR B C 1
ATOM 2414 O O . THR B 1 71 ? -27.188 -3.518 -0.46 1 85 71 THR B O 1
ATOM 2417 N N . LYS B 1 72 ? -29.062 -2.789 0.61 1 85.69 72 LYS B N 1
ATOM 2418 C CA . LYS B 1 72 ? -28.484 -1.536 1.083 1 85.69 72 LYS B CA 1
ATOM 2419 C C . LYS B 1 72 ? -27.359 -1.797 2.086 1 85.69 72 LYS B C 1
ATOM 2421 O O . LYS B 1 72 ? -26.531 -0.927 2.324 1 85.69 72 LYS B O 1
ATOM 2426 N N . ASP B 1 73 ? -27.375 -3.016 2.559 1 91.75 73 ASP B N 1
ATOM 2427 C CA . ASP B 1 73 ? -26.422 -3.328 3.619 1 91.75 73 ASP B CA 1
ATOM 2428 C C . ASP B 1 73 ? -25.109 -3.865 3.041 1 91.75 73 ASP B C 1
ATOM 2430 O O . ASP B 1 73 ? -24.141 -4.082 3.775 1 91.75 73 ASP B O 1
ATOM 2434 N N . ILE B 1 74 ? -25.125 -3.953 1.777 1 93.69 74 ILE B N 1
ATOM 2435 C CA . ILE B 1 74 ? -23.891 -4.445 1.166 1 93.69 74 ILE B CA 1
ATOM 2436 C C . ILE B 1 74 ? -22.859 -3.32 1.103 1 93.69 74 ILE B C 1
ATOM 2438 O O . ILE B 1 74 ? -23.125 -2.27 0.507 1 93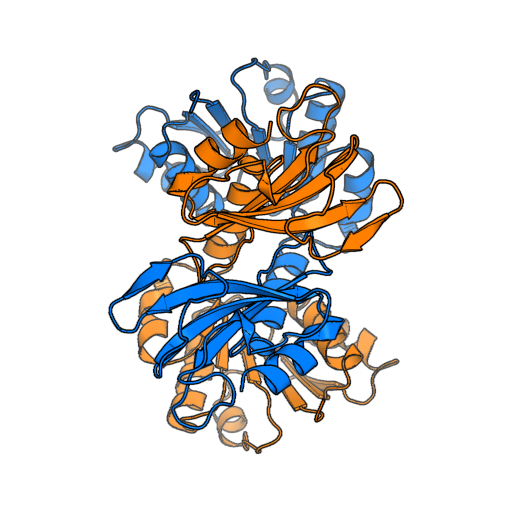.69 74 ILE B O 1
ATOM 2442 N N . GLY B 1 75 ? -21.75 -3.658 1.7 1 93.5 75 GLY B N 1
ATOM 2443 C CA . GLY B 1 75 ? -20.656 -2.693 1.682 1 93.5 75 GLY B CA 1
ATOM 2444 C C . GLY B 1 75 ? -19.859 -2.721 0.394 1 93.5 75 GLY B C 1
ATOM 2445 O O . GLY B 1 75 ? -19.562 -1.671 -0.18 1 93.5 75 GLY B O 1
ATOM 2446 N N . ALA B 1 76 ? -19.531 -3.941 -0.05 1 96 76 ALA B N 1
ATOM 2447 C CA . ALA B 1 76 ? -18.766 -4.074 -1.288 1 96 76 ALA B CA 1
ATOM 2448 C C . ALA B 1 76 ? -18.672 -5.531 -1.727 1 96 76 ALA B C 1
ATOM 2450 O O . ALA B 1 76 ? -18.891 -6.441 -0.923 1 96 76 ALA B O 1
ATOM 2451 N N . VAL B 1 77 ? -18.438 -5.672 -3.002 1 97.06 77 VAL B N 1
ATOM 2452 C CA . VAL B 1 77 ? -18 -6.938 -3.578 1 97.06 77 VAL B CA 1
ATOM 2453 C C . VAL B 1 77 ? -16.516 -6.859 -3.924 1 97.06 77 VAL B C 1
ATOM 2455 O O . VAL B 1 77 ? -16.078 -5.938 -4.613 1 97.06 77 VAL B O 1
ATOM 2458 N N . ILE B 1 78 ? -15.766 -7.867 -3.447 1 98.38 78 ILE B N 1
ATOM 2459 C CA . ILE B 1 78 ? -14.312 -7.852 -3.582 1 98.38 78 ILE B CA 1
ATOM 2460 C C . ILE B 1 78 ? -13.852 -9.086 -4.348 1 98.38 78 ILE B C 1
ATOM 2462 O O . ILE B 1 78 ? -14.07 -10.219 -3.906 1 98.38 78 ILE B O 1
ATOM 2466 N N . LEU B 1 79 ? -13.18 -8.867 -5.48 1 98.62 79 LEU B N 1
ATOM 2467 C CA . LEU B 1 79 ? -12.742 -9.953 -6.352 1 98.62 79 LEU B CA 1
ATOM 2468 C C . LEU B 1 79 ? -11.234 -10.156 -6.258 1 98.62 79 LEU B C 1
ATOM 2470 O O . LEU B 1 79 ? -10.461 -9.297 -6.691 1 98.62 79 LEU B O 1
ATOM 2474 N N . LEU B 1 80 ? -10.859 -11.391 -5.77 1 98.62 80 LEU B N 1
ATOM 2475 C CA . LEU B 1 80 ? -9.469 -11.578 -5.395 1 98.62 80 LEU B CA 1
ATOM 2476 C C . LEU B 1 80 ? -8.836 -12.711 -6.191 1 98.62 80 LEU B C 1
ATOM 2478 O O . LEU B 1 80 ? -7.777 -13.227 -5.816 1 98.62 80 LEU B O 1
ATOM 2482 N N . SER B 1 81 ? -9.461 -13.109 -7.293 1 98.06 81 SER B N 1
ATOM 2483 C CA . SER B 1 81 ? -8.891 -14.172 -8.109 1 98.06 81 SER B CA 1
ATOM 2484 C C . SER B 1 81 ? -7.551 -13.75 -8.703 1 98.06 81 SER B C 1
ATOM 2486 O O . SER B 1 81 ? -7.34 -12.57 -9 1 98.06 81 SER B O 1
ATOM 2488 N N . GLU B 1 82 ? -6.688 -14.719 -8.883 1 96.19 82 GLU B N 1
ATOM 2489 C CA . GLU B 1 82 ? -5.434 -14.461 -9.586 1 96.19 82 GLU B CA 1
ATOM 2490 C C . GLU B 1 82 ? -5.648 -14.398 -11.094 1 96.19 82 GLU B C 1
ATOM 2492 O O . GLU B 1 82 ? -4.754 -13.992 -11.844 1 96.19 82 GLU B O 1
ATOM 2497 N N . ASP B 1 83 ? -6.824 -14.719 -11.461 1 97.19 83 ASP B N 1
ATOM 2498 C CA . ASP B 1 83 ? -7.195 -14.703 -12.875 1 97.19 83 ASP B CA 1
ATOM 2499 C C . ASP B 1 83 ? -7.977 -13.438 -13.227 1 97.19 83 ASP B C 1
ATOM 2501 O O . ASP B 1 83 ? -9.148 -13.312 -12.883 1 97.19 83 ASP B O 1
ATOM 2505 N N . ASP B 1 84 ? -7.344 -12.578 -13.992 1 97.56 84 ASP B N 1
ATOM 2506 C CA . ASP B 1 84 ? -7.961 -11.305 -14.352 1 97.56 84 ASP B CA 1
ATOM 2507 C C . ASP B 1 84 ? -9.258 -11.523 -15.125 1 97.56 84 ASP B C 1
ATOM 2509 O O . ASP B 1 84 ? -10.219 -10.758 -14.969 1 97.56 84 ASP B O 1
ATOM 2513 N N . ALA B 1 85 ? -9.25 -12.555 -15.93 1 97.31 85 ALA B N 1
ATOM 2514 C CA . ALA B 1 85 ? -10.438 -12.82 -16.734 1 97.31 85 ALA B CA 1
ATOM 2515 C C . ALA B 1 85 ? -11.641 -13.148 -15.844 1 97.31 85 ALA B C 1
ATOM 2517 O O . ALA B 1 85 ? -12.75 -12.672 -16.094 1 97.31 85 ALA B O 1
ATOM 2518 N N . GLN B 1 86 ? -11.414 -13.891 -14.844 1 96.94 86 GLN B N 1
ATOM 2519 C CA . GLN B 1 86 ? -12.477 -14.219 -13.898 1 96.94 86 GLN B CA 1
ATOM 2520 C C . GLN B 1 86 ? -12.969 -12.969 -13.172 1 96.94 86 GLN B C 1
ATOM 2522 O O . GLN B 1 86 ? -14.18 -12.75 -13.062 1 96.94 86 GLN B O 1
ATOM 2527 N N . ASN B 1 87 ? -12.086 -12.156 -12.711 1 97.81 87 ASN B N 1
ATOM 2528 C CA . ASN B 1 87 ? -12.461 -10.922 -12.031 1 97.81 87 ASN B CA 1
ATOM 2529 C C . ASN B 1 87 ? -13.25 -10 -12.945 1 97.81 87 ASN B C 1
ATOM 2531 O O . ASN B 1 87 ? -14.242 -9.398 -12.523 1 97.81 87 ASN B O 1
ATOM 2535 N N . PHE B 1 88 ? -12.789 -9.961 -14.172 1 97.81 88 PHE B N 1
ATOM 2536 C CA . PHE B 1 88 ? -13.422 -9.07 -15.133 1 97.81 88 PHE B CA 1
ATOM 2537 C C . PHE B 1 88 ? -14.859 -9.5 -15.398 1 97.81 88 PHE B C 1
ATOM 2539 O O . PHE B 1 88 ? -15.781 -8.68 -15.352 1 97.81 88 PHE B O 1
ATOM 2546 N N . VAL B 1 89 ? -15.023 -10.719 -15.633 1 96.12 89 VAL B N 1
ATOM 2547 C CA . VAL B 1 89 ? -16.344 -11.219 -16 1 96.12 89 VAL B CA 1
ATOM 2548 C C . VAL B 1 89 ? -17.328 -10.969 -14.852 1 96.12 89 VAL B C 1
ATOM 2550 O O . VAL B 1 89 ? -18.422 -10.461 -15.07 1 96.12 89 VAL B O 1
ATOM 2553 N N . ILE B 1 90 ? -16.938 -11.258 -13.656 1 96.31 90 ILE B N 1
ATOM 2554 C CA . ILE B 1 90 ? -17.797 -11.078 -12.5 1 96.31 90 ILE B CA 1
ATOM 2555 C C . ILE B 1 90 ? -18.125 -9.594 -12.32 1 96.31 90 ILE B C 1
ATOM 2557 O O . ILE B 1 90 ? -19.281 -9.219 -12.141 1 96.31 90 ILE B O 1
ATOM 2561 N N . SER B 1 91 ? -17.094 -8.75 -12.422 1 96.62 91 SER B N 1
ATOM 2562 C CA . SER B 1 91 ? -17.297 -7.316 -12.266 1 96.62 91 SER B CA 1
ATOM 2563 C C . SER B 1 91 ? -18.219 -6.758 -13.344 1 96.62 91 SER B C 1
ATOM 2565 O O . SER B 1 91 ? -19.094 -5.934 -13.062 1 96.62 91 SER B O 1
ATOM 2567 N N . TRP B 1 92 ? -17.953 -7.27 -14.516 1 95.62 92 TRP B N 1
ATOM 2568 C CA . TRP B 1 92 ? -18.734 -6.797 -15.648 1 95.62 92 TRP B CA 1
ATOM 2569 C C . TRP B 1 92 ? -20.203 -7.125 -15.469 1 95.62 92 TRP B C 1
ATOM 2571 O O . TRP B 1 92 ? -21.062 -6.258 -15.633 1 95.62 92 TRP B O 1
ATOM 2581 N N . ILE B 1 93 ? -20.547 -8.305 -15.117 1 94.69 93 ILE B N 1
ATOM 2582 C CA . ILE B 1 93 ? -21.922 -8.75 -14.945 1 94.69 93 ILE B CA 1
ATOM 2583 C C . ILE B 1 93 ? -22.578 -7.957 -13.812 1 94.69 93 ILE B C 1
ATOM 2585 O O . ILE B 1 93 ? -23.688 -7.445 -13.977 1 94.69 93 ILE B O 1
ATOM 2589 N N . LEU B 1 94 ? -21.906 -7.832 -12.703 1 95.25 94 LEU B N 1
ATOM 2590 C CA . LEU B 1 94 ? -22.453 -7.113 -11.555 1 95.25 94 LEU B CA 1
ATOM 2591 C C . LEU B 1 94 ? -22.703 -5.648 -11.898 1 95.25 94 LEU B C 1
ATOM 2593 O O . LEU B 1 94 ? -23.719 -5.078 -11.5 1 95.25 94 LEU B O 1
ATOM 2597 N N . ARG B 1 95 ? -21.766 -5.094 -12.641 1 94.94 95 ARG B N 1
ATOM 2598 C CA . ARG B 1 95 ? -21.891 -3.686 -12.992 1 94.94 95 ARG B CA 1
ATOM 2599 C C . ARG B 1 95 ? -23.094 -3.467 -13.922 1 94.94 95 ARG B C 1
ATOM 2601 O O . ARG B 1 95 ? -23.797 -2.467 -13.805 1 94.94 95 ARG B O 1
ATOM 2608 N N . GLN B 1 96 ? -23.281 -4.398 -14.773 1 92.69 96 GLN B N 1
ATOM 2609 C CA . GLN B 1 96 ? -24.438 -4.316 -15.664 1 92.69 96 GLN B CA 1
ATOM 2610 C C . GLN B 1 96 ? -25.75 -4.34 -14.883 1 92.69 96 GLN B C 1
ATOM 2612 O O . GLN B 1 96 ? -26.719 -3.699 -15.281 1 92.69 96 GLN B O 1
ATOM 2617 N N . LYS B 1 97 ? -25.703 -4.852 -13.797 1 92.38 97 LYS B N 1
ATOM 2618 C CA . LYS B 1 97 ? -26.922 -5.047 -13.016 1 92.38 97 LYS B CA 1
ATOM 2619 C C . LYS B 1 97 ? -27.078 -3.957 -11.961 1 92.38 97 LYS B C 1
ATOM 2621 O O . LYS B 1 97 ? -28.188 -3.562 -11.625 1 92.38 97 LYS B O 1
ATOM 2626 N N . TYR B 1 98 ? -25.953 -3.553 -11.508 1 93.75 98 TYR B N 1
ATOM 2627 C CA . TYR B 1 98 ? -25.984 -2.613 -10.391 1 93.75 98 TYR B CA 1
ATOM 2628 C C . TYR B 1 98 ? -25.078 -1.416 -10.664 1 93.75 98 TYR B C 1
ATOM 2630 O O . TYR B 1 98 ? -23.844 -1.539 -10.648 1 93.75 98 TYR B O 1
ATOM 2638 N N . ASP B 1 99 ? -25.656 -0.318 -10.656 1 91.06 99 ASP B N 1
ATOM 2639 C CA . ASP B 1 99 ? -24.938 0.892 -11.039 1 91.06 99 ASP B CA 1
ATOM 2640 C C . ASP B 1 99 ? -24.109 1.434 -9.875 1 91.06 99 ASP B C 1
ATOM 2642 O O . ASP B 1 99 ? -23.031 1.998 -10.078 1 91.06 99 ASP B O 1
ATOM 2646 N N . THR B 1 100 ? -24.594 1.131 -8.648 1 89.31 100 THR B N 1
ATOM 2647 C CA . THR B 1 100 ? -23.984 1.847 -7.527 1 89.31 100 THR B CA 1
ATOM 2648 C C . THR B 1 100 ? -23.234 0.886 -6.621 1 89.31 100 THR B C 1
ATOM 2650 O O . THR B 1 100 ? -22.625 1.306 -5.629 1 89.31 100 THR B O 1
ATOM 2653 N N . LEU B 1 101 ? -23.312 -0.388 -7 1 92.88 101 LEU B N 1
ATOM 2654 C CA . LEU B 1 101 ? -22.625 -1.379 -6.188 1 92.88 101 LEU B CA 1
ATOM 2655 C C . LEU B 1 101 ? -21.125 -1.096 -6.152 1 92.88 101 LEU B C 1
ATOM 2657 O O . LEU B 1 101 ? -20.5 -0.844 -7.188 1 92.88 101 LEU B O 1
ATOM 2661 N N . LYS B 1 102 ? -20.594 -1.053 -4.945 1 93.44 102 LYS B N 1
ATOM 2662 C CA . LYS B 1 102 ? -19.141 -0.903 -4.805 1 93.44 102 LYS B CA 1
ATOM 2663 C C . LYS B 1 102 ? -18.422 -2.215 -5.109 1 93.44 102 LYS B C 1
ATOM 2665 O O . LYS B 1 102 ? -18.609 -3.207 -4.398 1 93.44 102 LYS B O 1
ATOM 2670 N N . ILE B 1 103 ? -17.641 -2.156 -6.211 1 96.5 103 ILE B N 1
ATOM 2671 C CA . ILE B 1 103 ? -16.906 -3.346 -6.645 1 96.5 103 ILE B CA 1
ATOM 2672 C C . ILE B 1 103 ? -15.406 -3.057 -6.652 1 96.5 103 ILE B C 1
ATOM 2674 O O . ILE B 1 103 ? -14.961 -2.08 -7.258 1 96.5 103 ILE B O 1
ATOM 2678 N N . LEU B 1 104 ? -14.68 -3.852 -5.914 1 97 104 LEU B N 1
ATOM 2679 C CA . LEU B 1 104 ? -13.219 -3.836 -5.945 1 97 104 LEU B CA 1
ATOM 2680 C C . LEU B 1 104 ? -12.672 -5.098 -6.605 1 97 104 LEU B C 1
ATOM 2682 O O . LEU B 1 104 ? -13.117 -6.203 -6.297 1 97 104 LEU B O 1
ATOM 2686 N N . SER B 1 105 ? -11.719 -4.934 -7.5 1 98 105 SER B N 1
ATOM 2687 C CA . SER B 1 105 ? -11.148 -6.094 -8.18 1 98 105 SER B CA 1
ATOM 2688 C C . SER B 1 105 ? -9.633 -6 -8.258 1 98 105 SER B C 1
ATOM 2690 O O . SER B 1 105 ? -9.086 -4.938 -8.547 1 98 105 SER B O 1
ATOM 2692 N N . LEU B 1 106 ? -9.031 -7.129 -7.98 1 98.19 106 LEU B N 1
ATOM 2693 C CA . LEU B 1 106 ? -7.621 -7.234 -8.328 1 98.19 106 LEU B CA 1
ATOM 2694 C C . LEU B 1 106 ? -7.438 -7.262 -9.844 1 98.19 106 LEU B C 1
ATOM 2696 O O . LEU B 1 106 ? -8.219 -7.895 -10.555 1 98.19 106 LEU B O 1
ATOM 2700 N N . VAL B 1 107 ? -6.492 -6.52 -10.289 1 97.94 107 VAL B N 1
ATOM 2701 C CA . VAL B 1 107 ? -5.965 -6.609 -11.648 1 97.94 107 VAL B CA 1
ATOM 2702 C C . VAL B 1 107 ? -4.492 -7.016 -11.602 1 97.94 107 VAL B C 1
ATOM 2704 O O . VAL B 1 107 ? -3.615 -6.164 -11.43 1 97.94 107 VAL B O 1
ATOM 2707 N N . ASN B 1 108 ? -4.266 -8.273 -1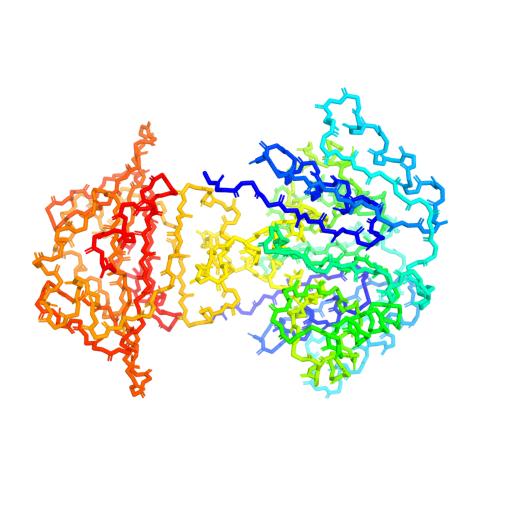1.797 1 96.75 108 ASN B N 1
ATOM 2708 C CA . ASN B 1 108 ? -2.967 -8.875 -11.516 1 96.75 108 ASN B CA 1
ATOM 2709 C C . ASN B 1 108 ? -1.941 -8.516 -12.586 1 96.75 108 ASN B C 1
ATOM 2711 O O . ASN B 1 108 ? -0.753 -8.375 -12.289 1 96.75 108 ASN B O 1
ATOM 2715 N N . HIS B 1 109 ? -2.402 -8.43 -13.773 1 95.88 109 HIS B N 1
ATOM 2716 C CA . HIS B 1 109 ? -1.533 -8.031 -14.875 1 95.88 109 HIS B CA 1
ATOM 2717 C C . HIS B 1 109 ? -1.818 -6.598 -15.312 1 95.88 109 HIS B C 1
ATOM 2719 O O . HIS B 1 109 ? -2.895 -6.309 -15.836 1 95.88 109 HIS B O 1
ATOM 2725 N N . VAL B 1 110 ? -0.83 -5.785 -15.133 1 93.94 110 VAL B N 1
ATOM 2726 C CA . VAL B 1 110 ? -0.977 -4.348 -15.352 1 93.94 110 VAL B CA 1
ATOM 2727 C C . VAL B 1 110 ? -1.516 -4.09 -16.75 1 93.94 110 VAL B C 1
ATOM 2729 O O . VAL B 1 110 ? -2.305 -3.164 -16.969 1 93.94 110 VAL B O 1
ATOM 2732 N N . GLU B 1 111 ? -1.144 -4.918 -17.688 1 93.88 111 GLU B N 1
ATOM 2733 C CA . GLU B 1 111 ? -1.55 -4.73 -19.078 1 93.88 111 GLU B CA 1
ATOM 2734 C C . GLU B 1 111 ? -3.061 -4.879 -19.25 1 93.88 111 GLU B C 1
ATOM 2736 O O . GLU B 1 111 ? -3.629 -4.441 -20.25 1 93.88 111 GLU B O 1
ATOM 2741 N N . ASN B 1 112 ? -3.691 -5.512 -18.312 1 96.31 112 ASN B N 1
ATOM 2742 C CA . ASN B 1 112 ? -5.129 -5.754 -18.406 1 96.31 112 ASN B CA 1
ATOM 2743 C C . ASN B 1 112 ? -5.93 -4.594 -17.828 1 96.31 112 ASN B C 1
ATOM 2745 O O . ASN B 1 112 ? -7.156 -4.562 -17.938 1 96.31 112 ASN B O 1
ATOM 2749 N N . LYS B 1 113 ? -5.258 -3.641 -17.188 1 95.38 113 LYS B N 1
ATOM 2750 C CA . LYS B 1 113 ? -5.953 -2.549 -16.5 1 95.38 113 LYS B CA 1
ATOM 2751 C C . LYS B 1 113 ? -6.938 -1.856 -17.438 1 95.38 113 LYS B C 1
ATOM 2753 O O . LYS B 1 113 ? -8.039 -1.49 -17.031 1 95.38 113 LYS B O 1
ATOM 2758 N N . PHE B 1 114 ? -6.559 -1.739 -18.672 1 94.19 114 PHE B N 1
ATOM 2759 C CA . PHE B 1 114 ? -7.352 -0.975 -19.641 1 94.19 114 PHE B CA 1
ATOM 2760 C C . PHE B 1 114 ? -8.719 -1.618 -19.844 1 94.19 114 PHE B C 1
ATOM 2762 O O . PHE B 1 114 ? -9.719 -0.92 -20.016 1 94.19 114 PHE B O 1
ATOM 2769 N N . VAL B 1 115 ? -8.844 -2.896 -19.719 1 95.56 115 VAL B N 1
ATOM 2770 C CA . VAL B 1 115 ? -10.109 -3.596 -19.938 1 95.56 115 VAL B CA 1
ATOM 2771 C C . VAL B 1 115 ? -11.047 -3.322 -18.766 1 95.56 115 VAL B C 1
ATOM 2773 O O . VAL B 1 115 ? -12.266 -3.234 -18.938 1 95.56 115 VAL B O 1
ATOM 2776 N N . PHE B 1 116 ? -10.453 -3.104 -17.625 1 96.69 116 PHE B N 1
ATOM 2777 C CA . PHE B 1 116 ? -11.242 -2.877 -16.422 1 96.69 116 PHE B CA 1
ATOM 2778 C C . PHE B 1 116 ? -11.688 -1.424 -16.328 1 96.69 116 PHE B C 1
ATOM 2780 O O . PHE B 1 116 ? -12.695 -1.118 -15.688 1 96.69 116 PHE B O 1
ATOM 2787 N N . ASP B 1 117 ? -10.977 -0.511 -16.906 1 93.31 117 ASP B N 1
ATOM 2788 C CA . ASP B 1 117 ? -11.188 0.927 -16.781 1 93.31 117 ASP B CA 1
ATOM 2789 C C . ASP B 1 117 ? -12.562 1.329 -17.297 1 93.31 117 ASP B C 1
ATOM 2791 O O . ASP B 1 117 ? -13.133 2.326 -16.859 1 93.31 117 ASP B O 1
ATOM 2795 N N . ASP B 1 118 ? -13.164 0.475 -18.062 1 89.56 118 ASP B N 1
ATOM 2796 C CA . ASP B 1 118 ? -14.414 0.846 -18.719 1 89.56 118 ASP B CA 1
ATOM 2797 C C . ASP B 1 118 ? -15.617 0.425 -17.891 1 89.56 118 ASP B C 1
ATOM 2799 O O . ASP B 1 118 ? -16.75 0.773 -18.219 1 89.56 118 ASP B O 1
ATOM 2803 N N . ILE B 1 119 ? -15.547 -0.318 -16.828 1 92.75 119 ILE B N 1
ATOM 2804 C CA . ILE B 1 119 ? -16.656 -0.896 -16.094 1 92.75 119 ILE B CA 1
ATOM 2805 C C . ILE B 1 119 ? -16.969 -0.043 -14.859 1 92.75 119 ILE B C 1
ATOM 2807 O O . ILE B 1 119 ? -17.969 -0.25 -14.188 1 92.75 119 ILE B O 1
ATOM 2811 N N . ASN B 1 120 ? -16.266 0.989 -14.602 1 89.31 120 ASN B N 1
ATOM 2812 C CA . ASN B 1 120 ? -16.438 1.859 -13.445 1 89.31 120 ASN B CA 1
ATOM 2813 C C . ASN B 1 120 ? -16.344 1.082 -12.133 1 89.31 120 ASN B C 1
ATOM 2815 O O . ASN B 1 120 ? -17.281 1.071 -11.336 1 89.31 120 ASN B O 1
ATOM 2819 N N . ILE B 1 121 ? -15.336 0.431 -11.844 1 95.12 121 ILE B N 1
ATOM 2820 C CA . ILE B 1 121 ? -15.039 -0.269 -10.602 1 95.12 121 ILE B CA 1
ATOM 2821 C C . ILE B 1 121 ? -13.711 0.229 -10.031 1 95.12 121 ILE B C 1
ATOM 2823 O O . ILE B 1 121 ? -13.016 1.027 -10.664 1 95.12 121 ILE B O 1
ATOM 2827 N N . ILE B 1 122 ? -13.453 -0.188 -8.844 1 92.62 122 ILE B N 1
ATOM 2828 C CA . ILE B 1 122 ? -12.18 0.168 -8.219 1 92.62 122 ILE B CA 1
ATOM 2829 C C . ILE B 1 122 ? -11.141 -0.909 -8.523 1 92.62 122 ILE B C 1
ATOM 2831 O O . ILE B 1 122 ? -11.297 -2.061 -8.109 1 92.62 122 ILE B O 1
ATOM 2835 N N . ASN B 1 123 ? -10.141 -0.535 -9.273 1 95 123 ASN B N 1
ATOM 2836 C CA . ASN B 1 123 ? -9.07 -1.456 -9.641 1 95 123 ASN B CA 1
ATOM 2837 C C . ASN B 1 123 ? -7.934 -1.43 -8.625 1 95 123 ASN B C 1
ATOM 2839 O O . ASN B 1 123 ? -7.457 -0.357 -8.25 1 95 123 ASN B O 1
ATOM 2843 N N . ILE B 1 124 ? -7.586 -2.551 -8.164 1 94.88 124 ILE B N 1
ATOM 2844 C CA . ILE B 1 124 ? -6.422 -2.693 -7.293 1 94.88 124 ILE B CA 1
ATOM 2845 C C . ILE B 1 124 ? -5.328 -3.473 -8.023 1 94.88 124 ILE B C 1
ATOM 2847 O O . ILE B 1 124 ? -5.488 -4.664 -8.305 1 94.88 124 ILE B O 1
ATOM 2851 N N . LEU B 1 125 ? -4.246 -2.836 -8.352 1 95.94 125 LEU B N 1
ATOM 2852 C CA . LEU B 1 125 ? -3.139 -3.467 -9.055 1 95.94 125 LEU B CA 1
ATOM 2853 C C . LEU B 1 125 ? -2.016 -3.834 -8.094 1 95.94 125 LEU B C 1
ATOM 2855 O O . LEU B 1 125 ? -1.21 -2.98 -7.719 1 95.94 125 LEU B O 1
ATOM 2859 N N . PRO B 1 126 ? -1.936 -5.113 -7.703 1 95.81 126 PRO B N 1
ATOM 2860 C CA . PRO B 1 126 ? -0.95 -5.531 -6.703 1 95.81 126 PRO B CA 1
ATOM 2861 C C . PRO B 1 126 ? 0.475 -5.129 -7.074 1 95.81 126 PRO B C 1
ATOM 2863 O O . PRO B 1 126 ? 1.225 -4.641 -6.223 1 95.81 126 PRO B O 1
ATOM 2866 N N . THR B 1 127 ? 0.812 -5.25 -8.352 1 95.44 127 THR B N 1
ATOM 2867 C CA . THR B 1 127 ? 2.164 -4.941 -8.805 1 95.44 127 THR B CA 1
ATOM 2868 C C . THR B 1 127 ? 2.498 -3.475 -8.555 1 95.44 127 THR B C 1
ATOM 2870 O O . THR B 1 127 ? 3.539 -3.16 -7.973 1 95.44 127 THR B O 1
ATOM 2873 N N . LEU B 1 128 ? 1.604 -2.588 -8.891 1 92.25 128 LEU B N 1
ATOM 2874 C CA . LEU B 1 128 ? 1.849 -1.156 -8.758 1 92.25 128 LEU B CA 1
ATOM 2875 C C . LEU B 1 128 ? 1.863 -0.745 -7.289 1 92.25 128 LEU B C 1
ATOM 2877 O O . LEU B 1 128 ? 2.67 0.094 -6.883 1 92.25 128 LEU B O 1
ATOM 2881 N N . TRP B 1 129 ? 1.005 -1.358 -6.523 1 88.69 129 TRP B N 1
ATOM 2882 C CA . TRP B 1 129 ? 0.992 -1.049 -5.098 1 88.69 129 TRP B CA 1
ATOM 2883 C C . TRP B 1 129 ? 2.268 -1.541 -4.422 1 88.69 129 TRP B C 1
ATOM 2885 O O . TRP B 1 129 ? 2.848 -0.838 -3.594 1 88.69 129 TRP B O 1
ATOM 2895 N N . MET B 1 130 ? 2.732 -2.77 -4.77 1 93.5 130 MET B N 1
ATOM 2896 C CA . MET B 1 130 ? 3.969 -3.291 -4.195 1 93.5 130 MET B CA 1
ATOM 2897 C C . MET B 1 130 ? 5.164 -2.436 -4.605 1 93.5 130 MET B C 1
ATOM 2899 O O . MET B 1 130 ? 6.055 -2.18 -3.793 1 93.5 130 MET B O 1
ATOM 2903 N N . GLU B 1 131 ? 5.145 -2.025 -5.906 1 91.12 131 GLU B N 1
ATOM 2904 C CA . GLU B 1 131 ? 6.184 -1.111 -6.367 1 91.12 131 GLU B CA 1
ATOM 2905 C C . GLU B 1 131 ? 6.234 0.147 -5.504 1 91.12 131 GLU B C 1
ATOM 2907 O O . GLU B 1 131 ? 7.309 0.576 -5.082 1 91.12 131 GLU B O 1
ATOM 2912 N N . LYS B 1 132 ? 5.039 0.655 -5.246 1 83.38 132 LYS B N 1
ATOM 2913 C CA . LYS B 1 132 ? 4.953 1.879 -4.457 1 83.38 132 LYS B CA 1
ATOM 2914 C C . LYS B 1 132 ? 5.422 1.642 -3.021 1 83.38 132 LYS B C 1
ATOM 2916 O O . LYS B 1 132 ? 6.121 2.477 -2.445 1 83.38 132 LYS B O 1
ATOM 2921 N N . VAL B 1 133 ? 5.027 0.527 -2.457 1 84.81 133 VAL B N 1
ATOM 2922 C CA . VAL B 1 133 ? 5.414 0.183 -1.093 1 84.81 133 VAL B CA 1
ATOM 2923 C C . VAL B 1 133 ? 6.934 0.048 -1.006 1 84.81 133 VAL B C 1
ATOM 2925 O O . VAL B 1 133 ? 7.562 0.618 -0.112 1 84.81 133 VAL B O 1
ATOM 2928 N N . ILE B 1 134 ? 7.57 -0.59 -1.956 1 90.44 134 ILE B N 1
ATOM 2929 C CA . ILE B 1 134 ? 9.008 -0.819 -1.955 1 90.44 134 ILE B CA 1
ATOM 2930 C C . ILE B 1 134 ? 9.742 0.502 -2.18 1 90.44 134 ILE B C 1
ATOM 2932 O O . ILE B 1 134 ? 10.688 0.823 -1.457 1 90.44 134 ILE B O 1
ATOM 2936 N N . GLU B 1 135 ? 9.281 1.272 -3.158 1 83.06 135 GLU B N 1
ATOM 2937 C CA . GLU B 1 135 ? 9.867 2.582 -3.428 1 83.06 135 GLU B CA 1
ATOM 2938 C C . GLU B 1 135 ? 9.852 3.459 -2.18 1 83.06 135 GLU B C 1
ATOM 2940 O O . GLU B 1 135 ? 10.859 4.086 -1.847 1 83.06 135 GLU B O 1
ATOM 2945 N N . SER B 1 136 ? 8.734 3.473 -1.56 1 73.56 136 SER B N 1
ATOM 2946 C CA . SER B 1 136 ? 8.594 4.297 -0.364 1 73.56 136 SER B CA 1
ATOM 2947 C C . SER B 1 136 ? 9.523 3.82 0.747 1 73.56 136 SER B C 1
ATOM 2949 O O . SER B 1 136 ? 10.07 4.633 1.491 1 73.56 136 SER B O 1
ATOM 2951 N N . THR B 1 137 ? 9.641 2.523 0.875 1 76.31 137 THR B N 1
ATOM 2952 C CA . THR B 1 137 ? 10.516 1.933 1.875 1 76.31 137 THR B CA 1
ATOM 2953 C C . THR B 1 137 ? 11.969 2.309 1.605 1 76.31 137 THR B C 1
ATOM 2955 O O . THR B 1 137 ? 12.742 2.551 2.539 1 76.31 137 THR B O 1
ATOM 2958 N N . LEU B 1 138 ? 12.359 2.426 0.318 1 80.31 138 LEU B N 1
ATOM 2959 C CA . LEU B 1 138 ? 13.719 2.766 -0.087 1 80.31 138 LEU B CA 1
ATOM 2960 C C . LEU B 1 138 ? 14.023 4.23 0.201 1 80.31 138 LEU B C 1
ATOM 2962 O O . LEU B 1 138 ? 15.133 4.574 0.606 1 80.31 138 LEU B O 1
ATOM 2966 N N . LYS B 1 139 ? 13.086 5.078 -0.226 1 60.84 139 LYS B N 1
ATOM 2967 C CA . LYS B 1 139 ? 13.273 6.52 -0.101 1 60.84 139 LYS B CA 1
ATOM 2968 C C . LYS B 1 139 ? 13.203 6.957 1.358 1 60.84 139 LYS B C 1
ATOM 2970 O O . LYS B 1 139 ? 13.953 7.836 1.786 1 60.84 139 LYS B O 1
ATOM 2975 N N . TYR B 1 140 ? 12.125 6.562 1.842 1 48.5 140 TYR B N 1
ATOM 2976 C CA . TYR B 1 140 ? 11.781 7.133 3.141 1 48.5 140 TYR B CA 1
ATOM 2977 C C . TYR B 1 140 ? 12.328 6.273 4.273 1 48.5 140 TYR B C 1
ATOM 2979 O O . TYR B 1 140 ? 11.578 5.543 4.926 1 48.5 140 TYR B O 1
ATOM 2987 N N . GLU B 1 141 ? 13.594 5.883 3.98 1 47.12 141 GLU B N 1
ATOM 2988 C CA . GLU B 1 141 ? 14.094 5.234 5.188 1 47.12 141 GLU B CA 1
ATOM 2989 C C . GLU B 1 141 ? 13.539 5.906 6.441 1 47.12 141 GLU B C 1
ATOM 2991 O O . GLU B 1 141 ? 13.172 5.23 7.406 1 47.12 141 GLU B O 1
ATOM 2996 N N . ASP B 1 142 ? 13.75 7.219 6.316 1 42.44 142 ASP B N 1
ATOM 2997 C CA . ASP B 1 142 ? 13.367 8.062 7.445 1 42.44 142 ASP B CA 1
ATOM 2998 C C . ASP B 1 142 ? 11.961 8.633 7.246 1 42.44 142 ASP B C 1
ATOM 3000 O O . ASP B 1 142 ? 11.398 9.242 8.156 1 42.44 142 ASP B O 1
ATOM 3004 N N . ILE B 1 143 ? 11.656 8.695 5.988 1 41.09 143 ILE B N 1
ATOM 3005 C CA . ILE B 1 143 ? 10.414 9.391 5.645 1 41.09 143 ILE B CA 1
ATOM 3006 C C . ILE B 1 143 ? 9.281 8.375 5.496 1 41.09 143 ILE B C 1
ATOM 3008 O O . ILE B 1 143 ? 9.422 7.379 4.785 1 41.09 143 ILE B O 1
ATOM 3012 N N . THR B 1 144 ? 8.609 8.172 6.344 1 43.12 144 THR B N 1
ATOM 3013 C CA . THR B 1 1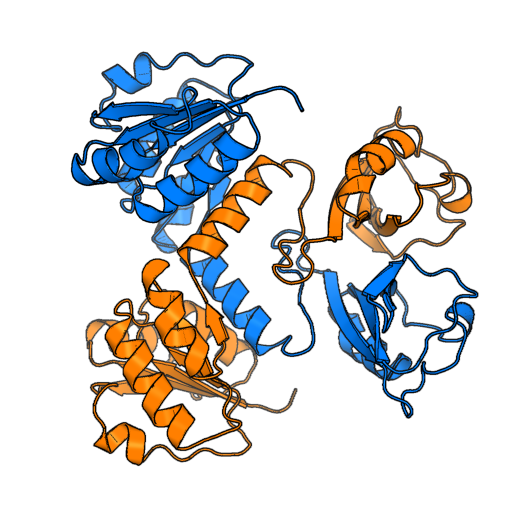44 ? 7.438 7.309 6.273 1 43.12 144 THR B CA 1
ATOM 3014 C C . THR B 1 144 ? 6.477 7.797 5.191 1 43.12 144 THR B C 1
ATOM 3016 O O . THR B 1 144 ? 5.84 8.844 5.344 1 43.12 144 THR B O 1
ATOM 3019 N N . ASP B 1 145 ? 6.992 7.91 3.912 1 41.84 145 ASP B N 1
ATOM 3020 C CA . ASP B 1 145 ? 6.121 8.414 2.857 1 41.84 145 ASP B CA 1
ATOM 3021 C C . ASP B 1 145 ? 4.742 7.758 2.916 1 41.84 145 ASP B C 1
ATOM 3023 O O . ASP B 1 145 ? 4.637 6.555 3.174 1 41.84 145 ASP B O 1
ATOM 3027 N N . PHE B 1 146 ? 3.854 8.57 3.209 1 44.28 146 PHE B N 1
ATOM 3028 C CA . PHE B 1 146 ? 2.436 8.234 3.191 1 44.28 146 PHE B CA 1
ATOM 3029 C C . PHE B 1 146 ? 2.029 7.676 1.832 1 44.28 146 PHE B C 1
ATOM 3031 O O . PHE B 1 146 ? 2.266 8.305 0.8 1 44.28 146 PHE B O 1
ATOM 3038 N N . PHE B 1 147 ? 2.25 6.469 1.599 1 42.69 147 PHE B N 1
ATOM 3039 C CA . PHE B 1 147 ? 1.647 5.93 0.386 1 42.69 147 PHE B CA 1
ATOM 3040 C C . PHE B 1 147 ? 0.184 6.34 0.281 1 42.69 147 PHE B C 1
ATOM 3042 O O . PHE B 1 147 ? -0.658 5.867 1.046 1 42.69 147 PHE B O 1
ATOM 3049 N N . ASN B 1 148 ? -0.117 7.703 0.183 1 43.97 148 ASN B N 1
ATOM 3050 C CA . ASN B 1 148 ? -1.479 7.914 -0.294 1 43.97 148 ASN B CA 1
ATOM 3051 C C . ASN B 1 148 ? -1.557 7.852 -1.816 1 43.97 148 ASN B C 1
ATOM 3053 O O . ASN B 1 148 ? -1.004 8.711 -2.506 1 43.97 148 ASN B O 1
ATOM 3057 N N . PRO B 1 149 ? -1.724 6.746 -2.395 1 41.72 149 PRO B N 1
ATOM 3058 C CA . PRO B 1 149 ? -1.82 6.711 -3.855 1 41.72 149 PRO B CA 1
ATOM 3059 C C . PRO B 1 149 ? -2.539 7.926 -4.43 1 41.72 149 PRO B C 1
ATOM 3061 O O . PRO B 1 149 ? -2.338 8.273 -5.598 1 41.72 149 PRO B O 1
ATOM 3064 N N . TYR B 1 150 ? -3.49 8.523 -3.732 1 39.81 150 TYR B N 1
ATOM 3065 C CA . TYR B 1 150 ? -4.336 9.562 -4.309 1 39.81 150 TYR B CA 1
ATOM 3066 C C . TYR B 1 150 ? -3.684 10.938 -4.168 1 39.81 150 TYR B C 1
ATOM 3068 O O . TYR B 1 150 ? -4.082 11.891 -4.84 1 39.81 150 TYR B O 1
ATOM 3076 N N . VAL B 1 151 ? -2.957 11.109 -3.193 1 45.31 151 VAL B N 1
ATOM 3077 C CA . VAL B 1 151 ? -2.412 12.461 -3.145 1 45.31 151 VAL B CA 1
ATOM 3078 C C . VAL B 1 151 ? -0.924 12.43 -3.486 1 45.31 151 VAL B C 1
ATOM 3080 O O . VAL B 1 151 ? -0.077 12.375 -2.592 1 45.31 151 VAL B O 1
ATOM 3083 N N . ASP B 1 152 ? -0.667 12.141 -4.641 1 49.84 152 ASP B N 1
ATOM 3084 C CA . ASP B 1 152 ? 0.677 11.969 -5.188 1 49.84 152 ASP B CA 1
ATOM 3085 C C . ASP B 1 152 ? 1.551 13.188 -4.875 1 49.84 152 ASP B C 1
ATOM 3087 O O . ASP B 1 152 ? 2.779 13.078 -4.844 1 49.84 152 ASP B O 1
ATOM 3091 N N . LYS B 1 153 ? 0.856 14.234 -4.496 1 55.53 153 LYS B N 1
ATOM 3092 C CA . LYS B 1 153 ? 1.66 15.453 -4.391 1 55.53 153 LYS B CA 1
ATOM 3093 C C . LYS B 1 153 ? 2.051 15.727 -2.939 1 55.53 153 LYS B C 1
ATOM 3095 O O . LYS B 1 153 ? 2.82 16.656 -2.662 1 55.53 153 LYS B O 1
ATOM 3100 N N . LEU B 1 154 ? 1.532 14.914 -2.047 1 59.47 154 LEU B N 1
ATOM 3101 C CA . LEU B 1 154 ? 1.805 15.172 -0.637 1 59.47 154 LEU B CA 1
ATOM 3102 C C . LEU B 1 154 ? 2.836 14.188 -0.093 1 59.47 154 LEU B C 1
ATOM 3104 O O . LEU B 1 154 ? 2.836 13.016 -0.464 1 59.47 154 LEU B O 1
ATOM 3108 N N . SER B 1 155 ? 3.762 14.773 0.653 1 67.56 155 SER B N 1
ATOM 3109 C CA . SER B 1 155 ? 4.746 13.969 1.371 1 67.56 155 SER B CA 1
ATOM 3110 C C . SER B 1 155 ? 4.531 14.047 2.879 1 67.56 155 SER B C 1
ATOM 3112 O O . SER B 1 155 ? 4.188 15.109 3.408 1 67.56 155 SER B O 1
ATOM 3114 N N . ILE B 1 156 ? 4.617 12.93 3.516 1 69.38 156 ILE B N 1
ATOM 3115 C CA . ILE B 1 156 ? 4.633 12.867 4.973 1 69.38 156 ILE B CA 1
ATOM 3116 C C . ILE B 1 156 ? 6.035 12.523 5.461 1 69.38 156 ILE B C 1
ATOM 3118 O O . ILE B 1 156 ? 6.562 11.453 5.148 1 69.38 156 ILE B O 1
ATOM 3122 N N . LEU B 1 157 ? 6.609 13.414 6.137 1 73.62 157 LEU B N 1
ATOM 3123 C CA . LEU B 1 157 ? 7.965 13.242 6.652 1 73.62 157 LEU B CA 1
ATOM 3124 C C . LEU B 1 157 ? 7.941 12.906 8.141 1 73.62 157 LEU B C 1
ATOM 3126 O O . LEU B 1 157 ? 7.203 13.531 8.906 1 73.62 157 LEU B O 1
ATOM 3130 N N . GLU B 1 158 ? 8.633 11.828 8.438 1 74.75 158 GLU B N 1
ATOM 3131 C CA . GLU B 1 158 ? 8.906 11.555 9.844 1 74.75 158 GLU B CA 1
ATOM 3132 C C . GLU B 1 158 ? 10.352 11.898 10.195 1 74.75 158 GLU B C 1
ATOM 3134 O O . GLU B 1 158 ? 11.289 11.391 9.578 1 74.75 158 GLU B O 1
ATOM 3139 N N . MET B 1 159 ? 10.508 12.828 11.102 1 81.62 159 MET B N 1
ATOM 3140 C CA . MET B 1 159 ? 11.852 13.266 11.461 1 81.62 159 MET B CA 1
ATOM 3141 C C . MET B 1 159 ? 12.055 13.227 12.969 1 81.62 159 MET B C 1
ATOM 3143 O O . MET B 1 159 ? 11.227 13.742 13.727 1 81.62 159 MET B O 1
ATOM 3147 N N . THR B 1 160 ? 13.156 12.562 13.336 1 85.12 160 THR B N 1
ATOM 3148 C CA . THR B 1 160 ? 13.555 12.617 14.734 1 85.12 160 THR B CA 1
ATOM 3149 C C . THR B 1 160 ? 14.531 13.766 14.977 1 85.12 160 THR B C 1
ATOM 3151 O O . THR B 1 160 ? 15.516 13.914 14.25 1 85.12 160 THR B O 1
ATOM 3154 N N . ILE B 1 161 ? 14.242 14.531 15.984 1 91.25 161 ILE B N 1
ATOM 3155 C CA . ILE B 1 161 ? 14.992 15.758 16.234 1 91.25 161 ILE B CA 1
ATOM 3156 C C . ILE B 1 161 ? 16.188 15.445 17.141 1 91.25 161 ILE B C 1
ATOM 3158 O O . ILE B 1 161 ? 16.031 14.812 18.188 1 91.25 161 ILE B O 1
ATOM 3162 N N . SER B 1 162 ? 17.328 15.812 16.656 1 92.62 162 SER B N 1
ATOM 3163 C CA . SER B 1 162 ? 18.547 15.719 17.453 1 92.62 162 SER B CA 1
ATOM 3164 C C . SER B 1 162 ? 18.875 17.047 18.125 1 92.62 162 SER B C 1
ATOM 3166 O O . SER B 1 162 ? 18.328 18.094 17.75 1 92.62 162 SER B O 1
ATOM 3168 N N . LYS B 1 163 ? 19.797 17 19.078 1 93.31 163 LYS B N 1
ATOM 3169 C CA . LYS B 1 163 ? 20.188 18.156 19.875 1 93.31 163 LYS B CA 1
ATOM 3170 C C . LYS B 1 163 ? 20.734 19.281 18.984 1 93.31 163 LYS B C 1
ATOM 3172 O O . LYS B 1 163 ? 20.547 20.453 19.281 1 93.31 163 LYS B O 1
ATOM 3177 N N . ASN B 1 164 ? 21.312 18.953 17.844 1 93.56 164 ASN B N 1
ATOM 3178 C CA . ASN B 1 164 ? 21.984 19.938 17 1 93.56 164 ASN B CA 1
ATOM 3179 C C . ASN B 1 164 ? 21.094 20.391 15.852 1 93.56 164 ASN B C 1
ATOM 3181 O O . ASN B 1 164 ? 21.484 21.234 15.039 1 93.56 164 ASN B O 1
ATOM 3185 N N . ASP B 1 165 ? 19.953 19.891 15.836 1 92.38 165 ASP B N 1
ATOM 3186 C CA . ASP B 1 165 ? 19.047 20.266 14.758 1 92.38 165 ASP B CA 1
ATOM 3187 C C . ASP B 1 165 ? 18.547 21.703 14.953 1 92.38 165 ASP B C 1
ATOM 3189 O O . ASP B 1 165 ? 18.391 22.172 16.094 1 92.38 165 ASP B O 1
ATOM 3193 N N . LYS B 1 166 ? 18.219 22.406 13.859 1 92.81 166 LYS B N 1
ATOM 3194 C CA . LYS B 1 166 ? 17.781 23.812 13.859 1 92.81 166 LYS B CA 1
ATOM 3195 C C . LYS B 1 166 ? 16.484 23.984 14.641 1 92.81 166 LYS B C 1
ATOM 3197 O O . LYS B 1 166 ? 16.266 25.031 15.25 1 92.81 166 LYS B O 1
ATOM 3202 N N . SER B 1 167 ? 15.688 22.984 14.648 1 92.81 167 SER B N 1
ATOM 3203 C CA . SER B 1 167 ? 14.359 23.109 15.25 1 92.81 167 SER B CA 1
ATOM 3204 C C . SER B 1 167 ? 14.398 22.781 16.734 1 92.81 167 SER B C 1
ATOM 3206 O O . SER B 1 167 ? 13.438 23.062 17.469 1 92.81 167 SER B O 1
ATOM 3208 N N . CYS B 1 168 ? 15.438 22.25 17.172 1 94.69 168 CYS B N 1
ATOM 3209 C CA . CYS B 1 168 ? 15.492 21.781 18.562 1 94.69 168 CYS B CA 1
ATOM 3210 C C . CYS B 1 168 ? 15.391 22.953 19.531 1 94.69 168 CYS B C 1
ATOM 3212 O O . CYS B 1 168 ? 16.078 23.969 19.359 1 94.69 168 CYS B O 1
ATOM 3214 N N . ASN B 1 169 ? 14.562 22.781 20.484 1 95.5 169 ASN B N 1
ATOM 3215 C CA . ASN B 1 169 ? 14.367 23.719 21.594 1 95.5 169 ASN B CA 1
ATOM 3216 C C . ASN B 1 169 ? 13.836 25.062 21.094 1 95.5 169 ASN B C 1
ATOM 3218 O O . ASN B 1 169 ? 14.203 26.125 21.625 1 95.5 169 ASN B O 1
ATOM 3222 N N . LYS B 1 170 ? 13.102 25.141 20.062 1 93.94 170 LYS B N 1
ATOM 3223 C CA . LYS B 1 170 ? 12.43 26.312 19.516 1 93.94 170 LYS B CA 1
ATOM 3224 C C . LYS B 1 170 ? 10.922 26.078 19.391 1 93.94 170 LYS B C 1
ATOM 3226 O O . LYS B 1 170 ? 10.484 24.953 19.156 1 93.94 170 LYS B O 1
ATOM 3231 N N . PRO B 1 171 ? 10.195 27.125 19.688 1 92.44 171 PRO B N 1
ATOM 3232 C CA . PRO B 1 171 ? 8.773 26.984 19.375 1 92.44 171 PRO B CA 1
ATOM 3233 C C . PRO B 1 171 ? 8.492 26.875 17.891 1 92.44 171 PRO B C 1
ATOM 3235 O O . PRO B 1 171 ? 9.25 27.422 17.062 1 92.44 171 PRO B O 1
ATOM 3238 N N . LEU B 1 172 ? 7.465 26.203 17.5 1 88.31 172 LEU B N 1
ATOM 3239 C CA . LEU B 1 172 ? 7.125 25.922 16.109 1 88.31 172 LEU B CA 1
ATOM 3240 C C . LEU B 1 172 ? 6.992 27.219 15.328 1 88.31 172 LEU B C 1
ATOM 3242 O O . LEU B 1 172 ? 7.379 27.297 14.156 1 88.31 172 LEU B O 1
ATOM 3246 N N . LYS B 1 173 ? 6.414 28.219 15.969 1 83.19 173 LYS B N 1
ATOM 3247 C CA . LYS B 1 173 ? 6.148 29.484 15.289 1 83.19 173 LYS B CA 1
ATOM 3248 C C . LYS B 1 173 ? 7.445 30.156 14.852 1 83.19 173 LYS B C 1
ATOM 3250 O O . LYS B 1 173 ? 7.438 31.016 13.969 1 83.19 173 LYS B O 1
ATOM 3255 N N . GLU B 1 174 ? 8.531 29.766 15.398 1 87.19 174 GLU B N 1
ATOM 3256 C CA . GLU B 1 174 ? 9.82 30.359 15.07 1 87.19 174 GLU B CA 1
ATOM 3257 C C . GLU B 1 174 ? 10.492 29.625 13.914 1 87.19 174 GLU B C 1
ATOM 3259 O O . GLU B 1 174 ? 11.461 30.125 13.336 1 87.19 174 GLU B O 1
ATOM 3264 N N . LEU B 1 175 ? 10.055 28.359 13.617 1 81 175 LEU B N 1
ATOM 3265 C CA . LEU B 1 175 ? 10.695 27.516 12.609 1 81 175 LEU B CA 1
ATOM 3266 C C . LEU B 1 175 ? 10.211 27.875 11.211 1 81 175 LEU B C 1
ATOM 3268 O O . LEU B 1 175 ? 10.906 27.641 10.219 1 81 175 LEU B O 1
ATOM 3272 N N . ARG B 1 176 ? 9.867 28.922 10.812 1 71.62 176 ARG B N 1
ATOM 3273 C CA . ARG B 1 176 ? 9.352 29.359 9.516 1 71.62 176 ARG B CA 1
ATOM 3274 C C . ARG B 1 176 ? 9.422 28.219 8.5 1 71.62 176 ARG B C 1
ATOM 3276 O O . ARG B 1 176 ? 10.25 28.266 7.586 1 71.62 176 ARG B O 1
ATOM 3283 N N . PRO B 1 177 ? 8.703 27.094 8.664 1 72.12 177 PRO B N 1
ATOM 3284 C CA . PRO B 1 177 ? 8.758 26.047 7.633 1 72.12 177 PRO B CA 1
ATOM 3285 C C . PRO B 1 177 ? 8.383 26.578 6.246 1 72.12 177 PRO B C 1
ATOM 3287 O O . PRO B 1 177 ? 7.723 27.609 6.133 1 72.12 177 PRO B O 1
ATOM 3290 N N . PRO B 1 178 ? 9.039 25.922 5.273 1 76.94 178 PRO B N 1
ATOM 3291 C CA . PRO B 1 178 ? 8.703 26.344 3.912 1 76.94 178 PRO B CA 1
ATOM 3292 C C . PRO B 1 178 ? 7.195 26.438 3.676 1 76.94 178 PRO B C 1
ATOM 3294 O O . PRO B 1 178 ? 6.418 25.797 4.395 1 76.94 178 PRO B O 1
ATOM 3297 N N . GLU B 1 179 ? 6.957 27.281 2.641 1 74.38 179 GLU B N 1
ATOM 3298 C CA . GLU B 1 179 ? 5.566 27.344 2.205 1 74.38 179 GLU B CA 1
ATOM 3299 C C . GLU B 1 179 ? 5.047 25.969 1.82 1 74.38 179 GLU B C 1
ATOM 3301 O O . GLU B 1 179 ? 5.828 25.078 1.446 1 74.38 179 GLU B O 1
ATOM 3306 N N . ASN B 1 180 ? 3.779 25.609 2.16 1 72.94 180 ASN B N 1
ATOM 3307 C CA . ASN B 1 180 ? 3.096 24.375 1.796 1 72.94 180 ASN B CA 1
ATOM 3308 C C . ASN B 1 180 ? 3.576 23.188 2.643 1 72.94 180 ASN B C 1
ATOM 3310 O O . ASN B 1 180 ? 3.713 22.078 2.139 1 72.94 180 ASN B O 1
ATOM 3314 N N . SER B 1 181 ? 4.121 23.453 3.736 1 79.19 181 SER B N 1
ATOM 3315 C CA . SER B 1 181 ? 4.445 22.406 4.695 1 79.19 181 SER B CA 1
ATOM 3316 C C . SER B 1 181 ? 3.867 22.719 6.074 1 79.19 181 SER B C 1
ATOM 3318 O O . SER B 1 181 ? 3.686 23.891 6.426 1 79.19 181 SER B O 1
ATOM 3320 N N . ILE B 1 182 ? 3.559 21.656 6.805 1 79.38 182 ILE B N 1
ATOM 3321 C CA . ILE B 1 182 ? 3.018 21.812 8.148 1 79.38 182 ILE B CA 1
ATOM 3322 C C . ILE B 1 182 ? 3.496 20.672 9.039 1 79.38 182 ILE B C 1
ATOM 3324 O O . ILE B 1 182 ? 3.518 19.516 8.617 1 79.38 182 ILE B O 1
ATOM 3328 N N . VAL B 1 183 ? 4.074 21.062 10.172 1 83.19 183 VAL B N 1
ATOM 3329 C CA . VAL B 1 183 ? 4.301 20.047 11.195 1 83.19 183 VAL B CA 1
ATOM 3330 C C . VAL B 1 183 ? 2.967 19.609 11.797 1 83.19 183 VAL B C 1
ATOM 3332 O O . VAL B 1 183 ? 2.381 20.328 12.602 1 83.19 183 VAL B O 1
ATOM 3335 N N . GLY B 1 184 ? 2.547 18.5 11.398 1 78.44 184 GLY B N 1
ATOM 3336 C CA . GLY B 1 184 ? 1.2 18.078 11.758 1 78.44 184 GLY B CA 1
ATOM 3337 C C . GLY B 1 184 ? 1.125 17.422 13.117 1 78.44 184 GLY B C 1
ATOM 3338 O O . GLY B 1 184 ? 0.112 17.516 13.812 1 78.44 184 GLY B O 1
ATOM 3339 N N . VAL B 1 185 ? 2.164 16.625 13.398 1 79.19 185 VAL B N 1
ATOM 3340 C CA . VAL B 1 185 ? 2.133 15.852 14.633 1 79.19 185 VAL B CA 1
ATOM 3341 C C . VAL B 1 185 ? 3.527 15.812 15.25 1 79.19 185 VAL B C 1
ATOM 3343 O O . VAL B 1 185 ? 4.531 15.781 14.531 1 79.19 185 VAL B O 1
ATOM 3346 N N . ILE B 1 186 ? 3.541 15.875 16.516 1 84.25 186 ILE B N 1
ATOM 3347 C CA . ILE B 1 186 ? 4.77 15.641 17.266 1 84.25 186 ILE B CA 1
ATOM 3348 C C . ILE B 1 186 ? 4.586 14.438 18.188 1 84.25 186 ILE B C 1
ATOM 3350 O O . ILE B 1 186 ? 3.568 14.328 18.875 1 84.25 186 ILE B O 1
ATOM 3354 N N . ILE B 1 187 ? 5.434 13.539 18.062 1 81 187 ILE B N 1
ATOM 3355 C CA . ILE B 1 187 ? 5.508 12.43 19.016 1 81 187 ILE B CA 1
ATOM 3356 C C . ILE B 1 187 ? 6.656 12.656 19.984 1 81 187 ILE B C 1
ATOM 3358 O O . ILE B 1 187 ? 7.824 12.688 19.594 1 81 187 ILE B O 1
ATOM 3362 N N . LYS B 1 188 ? 6.32 12.727 21.234 1 86 188 LYS B N 1
ATOM 3363 C CA . LYS B 1 188 ? 7.305 13.008 22.281 1 86 188 LYS B CA 1
ATOM 3364 C C . LYS B 1 188 ? 8.062 11.742 22.672 1 86 188 LYS B C 1
ATOM 3366 O O . LYS B 1 188 ? 7.641 10.633 22.344 1 86 188 LYS B O 1
ATOM 3371 N N . LYS B 1 189 ? 9.172 12 23.406 1 82.12 189 LYS B N 1
ATOM 3372 C CA . LYS B 1 189 ? 10.039 10.922 23.859 1 82.12 189 LYS B CA 1
ATOM 3373 C C . LYS B 1 189 ? 9.266 9.922 24.719 1 82.12 189 LYS B C 1
ATOM 3375 O O . LYS B 1 189 ? 9.531 8.719 24.672 1 82.12 189 LYS B O 1
ATOM 3380 N N . ASN B 1 190 ? 8.32 10.43 25.375 1 78.69 190 ASN B N 1
ATOM 3381 C CA . ASN B 1 190 ? 7.555 9.57 26.266 1 78.69 190 ASN B CA 1
ATOM 3382 C C . ASN B 1 190 ? 6.43 8.852 25.531 1 78.69 190 ASN B C 1
ATOM 3384 O O . ASN B 1 190 ? 5.625 8.148 26.141 1 78.69 190 ASN B O 1
ATOM 3388 N N . GLY B 1 191 ? 6.297 9.117 24.266 1 75.06 191 GLY B N 1
ATOM 3389 C CA . GLY B 1 191 ? 5.305 8.422 23.469 1 75.06 191 GLY B CA 1
ATOM 3390 C C . GLY B 1 191 ? 4.035 9.227 23.266 1 75.06 191 GLY B C 1
ATOM 3391 O O . GLY B 1 191 ? 3.139 8.812 22.531 1 75.06 191 GLY B O 1
ATOM 3392 N N . GLU B 1 192 ? 3.992 10.344 23.938 1 77.06 192 GLU B N 1
ATOM 3393 C CA . GLU B 1 192 ? 2.818 11.195 23.781 1 77.06 192 GLU B CA 1
ATOM 3394 C C . GLU B 1 192 ? 2.721 11.727 22.344 1 77.06 192 GLU B C 1
ATOM 3396 O O . GLU B 1 192 ? 3.715 12.18 21.781 1 77.06 192 GLU B O 1
ATOM 3401 N N . ILE B 1 193 ? 1.607 11.531 21.672 1 76.94 193 ILE B N 1
ATOM 3402 C CA . ILE B 1 193 ? 1.325 12.039 20.328 1 76.94 193 ILE B CA 1
ATOM 3403 C C . ILE B 1 193 ? 0.444 13.281 20.438 1 76.94 193 ILE B C 1
ATOM 3405 O O . ILE B 1 193 ? -0.583 13.273 21.109 1 76.94 193 ILE B O 1
ATOM 3409 N N . MET B 1 194 ? 0.861 14.438 19.781 1 79.62 194 MET B N 1
ATOM 3410 C CA . MET B 1 194 ? 0.072 15.664 19.859 1 79.62 194 MET B CA 1
ATOM 3411 C C . MET B 1 194 ? 0.156 16.438 18.547 1 79.62 194 MET B C 1
ATOM 3413 O O . MET B 1 194 ? 1.136 16.328 17.797 1 79.62 194 MET B O 1
ATOM 3417 N N . VAL B 1 195 ? -0.889 17.141 18.25 1 80.06 195 VAL B N 1
ATOM 3418 C CA . VAL B 1 195 ? -0.865 18.172 17.203 1 80.06 195 VAL B CA 1
ATOM 3419 C C . VAL B 1 195 ? -0.271 19.453 17.766 1 80.06 195 VAL B C 1
ATOM 3421 O O . VAL B 1 195 ? -0.8 20.031 18.719 1 80.06 195 VAL B O 1
ATOM 3424 N N . PRO B 1 196 ? 0.771 19.891 17.203 1 83.56 196 PRO B N 1
ATOM 3425 C CA . PRO B 1 196 ? 1.46 21.047 17.797 1 83.56 196 PRO B CA 1
ATOM 3426 C C . PRO B 1 196 ? 0.788 22.375 17.453 1 83.56 196 PRO B C 1
ATOM 3428 O O . PRO B 1 196 ? 0.039 22.453 16.469 1 83.56 196 PRO B O 1
ATOM 3431 N N . GLN B 1 197 ? 0.979 23.328 18.375 1 79.81 197 GLN B N 1
ATOM 3432 C CA . GLN B 1 197 ? 0.598 24.719 18.156 1 79.81 197 GLN B CA 1
ATOM 3433 C C . GLN B 1 197 ? 1.829 25.609 18 1 79.81 197 GLN B C 1
ATOM 3435 O O . GLN B 1 197 ? 2.959 25.141 18.156 1 79.81 197 GLN B O 1
ATOM 3440 N N . GLY B 1 198 ? 1.561 26.797 17.562 1 80.62 198 GLY B N 1
ATOM 3441 C CA . GLY B 1 198 ? 2.66 27.719 17.312 1 80.62 198 GLY B CA 1
ATOM 3442 C C . GLY B 1 198 ? 3.639 27.797 18.469 1 80.62 198 GLY B C 1
ATOM 3443 O O . GLY B 1 198 ? 4.852 27.875 18.266 1 80.62 198 GLY B O 1
ATOM 3444 N N . ASN B 1 199 ? 3.135 27.625 19.656 1 87.25 199 ASN B N 1
ATOM 3445 C CA . ASN B 1 199 ? 3.971 27.797 20.844 1 87.25 199 ASN B CA 1
ATOM 3446 C C . ASN B 1 199 ? 4.566 26.469 21.297 1 87.25 199 ASN B C 1
ATOM 3448 O O . ASN B 1 199 ? 5.332 26.438 22.266 1 87.25 199 ASN B O 1
ATOM 3452 N N . THR B 1 200 ? 4.293 25.438 20.641 1 87.69 200 THR B N 1
ATOM 3453 C CA . THR B 1 200 ? 4.848 24.141 21.016 1 87.69 200 THR B CA 1
ATOM 3454 C C . THR B 1 200 ? 6.359 24.125 20.797 1 87.69 200 THR B C 1
ATOM 3456 O O . THR B 1 200 ? 6.836 24.469 19.719 1 87.69 200 THR B O 1
ATOM 3459 N N . ILE B 1 201 ? 7.055 23.719 21.875 1 94.06 201 ILE B N 1
ATOM 3460 C CA . ILE B 1 201 ? 8.508 23.641 21.781 1 94.06 201 ILE B CA 1
ATOM 3461 C C . ILE B 1 201 ? 8.922 22.266 21.297 1 94.06 201 ILE B C 1
ATOM 3463 O O . ILE B 1 201 ? 8.477 21.25 21.828 1 94.06 201 ILE B O 1
ATOM 3467 N N . ILE B 1 202 ? 9.703 22.234 20.266 1 94.25 202 ILE B N 1
ATOM 3468 C CA . ILE B 1 202 ? 10.25 21 19.75 1 94.25 202 ILE B CA 1
ATOM 3469 C C . ILE B 1 202 ? 11.477 20.594 20.578 1 94.25 202 ILE B C 1
ATOM 3471 O O . ILE B 1 202 ? 12.391 21.391 20.766 1 94.25 202 ILE B O 1
ATOM 3475 N N . GLU B 1 203 ? 11.461 19.391 21.047 1 94.88 203 GLU B N 1
ATOM 3476 C CA . GLU B 1 203 ? 12.523 18.938 21.938 1 94.88 203 GLU B CA 1
ATOM 3477 C C . GLU B 1 203 ? 13.359 17.844 21.281 1 94.88 203 GLU B C 1
ATOM 3479 O O . GLU B 1 203 ? 12.945 17.25 20.281 1 94.88 203 GLU B O 1
ATOM 3484 N N . GLU B 1 204 ? 14.562 17.688 21.891 1 94.06 204 GLU B N 1
ATOM 3485 C CA . GLU B 1 204 ? 15.406 16.578 21.469 1 94.06 204 GLU B CA 1
ATOM 3486 C C . GLU B 1 204 ? 14.664 15.25 21.578 1 94.06 204 GLU B C 1
ATOM 3488 O O . GLU B 1 204 ? 13.953 15.008 22.547 1 94.06 204 GLU B O 1
ATOM 3493 N N . GLU B 1 205 ? 14.766 14.484 20.578 1 90.62 205 GLU B N 1
ATOM 3494 C CA . GLU B 1 205 ? 14.227 13.133 20.5 1 90.62 205 GLU B CA 1
ATOM 3495 C C . GLU B 1 205 ? 12.742 13.141 20.156 1 90.62 205 GLU B C 1
ATOM 3497 O O . GLU B 1 205 ? 12.109 12.086 20.062 1 90.62 205 GLU B O 1
ATOM 3502 N N . ASP B 1 206 ? 12.25 14.438 20 1 89.5 206 ASP B N 1
ATOM 3503 C CA . ASP B 1 206 ? 10.898 14.477 19.438 1 89.5 206 ASP B CA 1
ATOM 3504 C C . ASP B 1 206 ? 10.875 13.891 18.031 1 89.5 206 ASP B C 1
ATOM 3506 O O . ASP B 1 206 ? 11.82 14.062 17.266 1 89.5 206 ASP B O 1
ATOM 3510 N N . LYS B 1 207 ? 9.789 13.188 17.719 1 85.38 207 LYS B N 1
ATOM 3511 C CA . LYS B 1 207 ? 9.516 12.773 16.359 1 85.38 207 LYS B CA 1
ATOM 3512 C C . LYS B 1 207 ? 8.469 13.672 15.703 1 85.38 207 LYS B C 1
ATOM 3514 O O . LYS B 1 207 ? 7.352 13.812 16.219 1 85.38 207 LYS B O 1
ATOM 3519 N N . LEU B 1 208 ? 8.891 14.344 14.672 1 85.12 208 LEU B N 1
ATOM 3520 C CA . LEU B 1 208 ? 7.98 15.227 13.953 1 85.12 208 LEU B CA 1
ATOM 3521 C C . LEU B 1 208 ? 7.402 14.523 12.727 1 85.12 208 LEU B C 1
ATOM 3523 O O . LEU B 1 208 ? 8.133 13.875 11.977 1 85.12 208 LEU B O 1
ATOM 3527 N N . ILE B 1 209 ? 6.102 14.625 12.625 1 79.75 209 ILE B N 1
ATOM 3528 C CA . ILE B 1 209 ? 5.426 14.25 11.391 1 79.75 209 ILE B CA 1
ATOM 3529 C C . ILE B 1 209 ? 5.066 15.508 10.594 1 79.75 209 ILE B C 1
ATOM 3531 O O . ILE B 1 209 ? 4.234 16.312 11.031 1 79.75 209 ILE B O 1
ATOM 3535 N N . VAL B 1 210 ? 5.727 15.664 9.5 1 80.75 210 VAL B N 1
ATOM 3536 C CA . VAL B 1 210 ? 5.574 16.875 8.695 1 80.75 210 VAL B CA 1
ATOM 3537 C C . VAL B 1 210 ? 4.867 16.547 7.387 1 80.75 210 VAL B C 1
ATOM 3539 O O . VAL B 1 210 ? 5.207 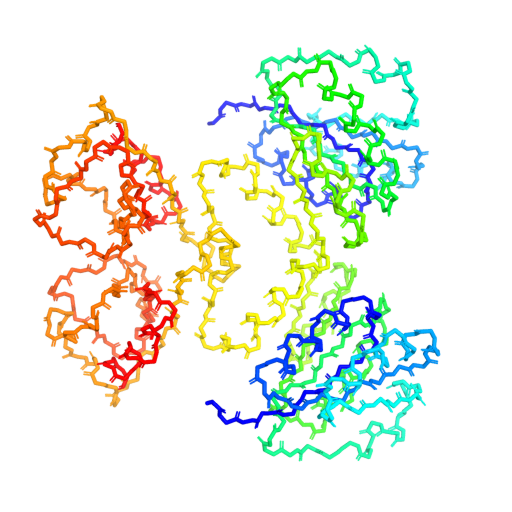15.562 6.719 1 80.75 210 VAL B O 1
ATOM 3542 N N . PHE B 1 211 ? 3.898 17.312 7.168 1 77.12 211 PHE B N 1
ATOM 3543 C CA . PHE B 1 211 ? 3.195 17.219 5.895 1 77.12 211 PHE B CA 1
ATOM 3544 C C . PHE B 1 211 ? 3.686 18.297 4.934 1 77.12 211 PHE B C 1
ATOM 3546 O O . PHE B 1 211 ? 3.795 19.469 5.309 1 77.12 211 PHE B O 1
ATOM 3553 N N . SER B 1 212 ? 4.047 17.844 3.793 1 73.75 212 SER B N 1
ATOM 3554 C CA . SER B 1 212 ? 4.535 18.797 2.809 1 73.75 212 SER B CA 1
ATOM 3555 C C . SER B 1 212 ? 4.266 18.328 1.387 1 73.75 212 SER B C 1
ATOM 3557 O O . SER B 1 212 ? 4.047 17.125 1.16 1 73.75 212 SER B O 1
ATOM 3559 N N . ILE B 1 213 ? 4.156 19.344 0.513 1 68.94 213 ILE B N 1
ATOM 3560 C CA . ILE B 1 213 ? 4.203 18.922 -0.885 1 68.94 213 ILE B CA 1
ATOM 3561 C C . ILE B 1 213 ? 5.582 18.359 -1.209 1 68.94 213 ILE B C 1
ATOM 3563 O O . ILE B 1 213 ? 6.586 18.781 -0.641 1 68.94 213 ILE B O 1
ATOM 3567 N N . LYS B 1 214 ? 5.629 17.391 -2.072 1 66.94 214 LYS B N 1
ATOM 3568 C CA . LYS B 1 214 ? 6.828 16.625 -2.391 1 66.94 214 LYS B CA 1
ATOM 3569 C C . LYS B 1 214 ? 7.992 17.547 -2.752 1 66.94 214 LYS B C 1
ATOM 3571 O O . LYS B 1 214 ? 9.125 17.312 -2.336 1 66.94 214 LYS B O 1
ATOM 3576 N N . GLU B 1 215 ? 7.68 18.625 -3.41 1 70.19 215 GLU B N 1
ATOM 3577 C CA . GLU B 1 215 ? 8.711 19.531 -3.908 1 70.19 215 GLU B CA 1
ATOM 3578 C C . GLU B 1 215 ? 9.375 20.281 -2.764 1 70.19 215 GLU B C 1
ATOM 3580 O O . GLU B 1 215 ? 10.469 20.828 -2.93 1 70.19 215 GLU B O 1
ATOM 3585 N N . GLN B 1 216 ? 8.711 20.297 -1.627 1 75.44 216 GLN B N 1
ATOM 3586 C CA . GLN B 1 216 ? 9.211 21.109 -0.525 1 75.44 216 GLN B CA 1
ATOM 3587 C C . GLN B 1 216 ? 9.906 20.25 0.529 1 75.44 216 GLN B C 1
ATOM 3589 O O . GLN B 1 216 ? 10.344 20.766 1.561 1 75.44 216 GLN B O 1
ATOM 3594 N N . VAL B 1 217 ? 10.016 18.969 0.233 1 75.25 217 VAL B N 1
ATOM 3595 C CA . VAL B 1 217 ? 10.516 18.031 1.23 1 75.25 217 VAL B CA 1
ATOM 3596 C C . VAL B 1 217 ? 11.914 18.453 1.68 1 75.25 217 VAL B C 1
ATOM 3598 O O . VAL B 1 217 ? 12.195 18.516 2.879 1 75.25 217 VAL B O 1
ATOM 3601 N N . GLN B 1 218 ? 12.766 18.734 0.73 1 77.56 218 GLN B N 1
ATOM 3602 C CA . GLN B 1 218 ? 14.133 19.094 1.073 1 77.56 218 GLN B CA 1
ATOM 3603 C C . GLN B 1 218 ? 14.172 20.406 1.869 1 77.56 218 GLN B C 1
ATOM 3605 O O . GLN B 1 218 ? 14.945 20.531 2.822 1 77.56 218 GLN B O 1
ATOM 3610 N N . LYS B 1 219 ? 13.406 21.359 1.516 1 83.69 219 LYS B N 1
ATOM 3611 C CA . LYS B 1 219 ? 13.352 22.625 2.234 1 83.69 219 LYS B CA 1
ATOM 3612 C C . LYS B 1 219 ? 12.883 22.422 3.674 1 83.69 219 LYS B C 1
ATOM 3614 O O . LYS B 1 219 ? 13.359 23.109 4.586 1 83.69 219 LYS B O 1
ATOM 3619 N N . VAL B 1 220 ? 12.008 21.5 3.803 1 84.06 220 VAL B N 1
ATOM 3620 C CA . VAL B 1 220 ? 11.508 21.188 5.137 1 84.06 220 VAL B CA 1
ATOM 3621 C C . VAL B 1 220 ? 12.641 20.609 5.988 1 84.06 220 VAL B C 1
ATOM 3623 O O . VAL B 1 220 ? 12.836 21.016 7.133 1 84.06 220 VAL B O 1
ATOM 3626 N N . LYS B 1 221 ? 13.328 19.703 5.414 1 83.38 221 LYS B N 1
ATOM 3627 C CA . LYS B 1 221 ? 14.445 19.109 6.129 1 83.38 221 LYS B CA 1
ATOM 3628 C C . LYS B 1 221 ? 15.477 20.156 6.531 1 83.38 221 LYS B C 1
ATOM 3630 O O . LYS B 1 221 ? 15.938 20.188 7.672 1 83.38 221 LYS B O 1
ATOM 3635 N N . ASP B 1 222 ? 15.711 21.016 5.613 1 86.19 222 ASP B N 1
ATOM 3636 C CA . ASP B 1 222 ? 16.703 22.062 5.848 1 86.19 222 ASP B CA 1
ATOM 3637 C C . ASP B 1 222 ? 16.234 23.016 6.949 1 86.19 222 ASP B C 1
ATOM 3639 O O . ASP B 1 222 ? 17.047 23.5 7.738 1 86.19 222 ASP B O 1
ATOM 3643 N N . ALA B 1 223 ? 15.047 23.266 7 1 87.88 223 ALA B N 1
ATOM 3644 C CA . ALA B 1 223 ? 14.492 24.219 7.949 1 87.88 223 ALA B CA 1
ATOM 3645 C C . ALA B 1 223 ? 14.461 23.641 9.359 1 87.88 223 ALA B C 1
ATOM 3647 O O . ALA B 1 223 ? 14.578 24.391 10.344 1 87.88 223 ALA B O 1
ATOM 3648 N N . LEU B 1 224 ? 14.344 22.344 9.453 1 88.94 224 LEU B N 1
ATOM 3649 C CA . LEU B 1 224 ? 14.086 21.766 10.766 1 88.94 224 LEU B CA 1
ATOM 3650 C C . LEU B 1 224 ? 15.336 21.094 11.32 1 88.94 224 LEU B C 1
ATOM 3652 O O . LEU B 1 224 ? 15.508 20.984 12.531 1 88.94 224 LEU B O 1
ATOM 3656 N N . LYS B 1 225 ? 16 20.562 10.406 1 87.94 225 LYS B N 1
ATOM 3657 C CA . LYS B 1 225 ? 17.203 19.844 10.844 1 87.94 225 LYS B CA 1
ATOM 3658 C C . LYS B 1 225 ? 18.453 20.672 10.602 1 87.94 225 LYS B C 1
ATOM 3660 O O . LYS B 1 225 ? 18.453 21.578 9.773 1 87.94 225 LYS B O 1
#

Organism: NCBI:txid2108365

InterPro domains:
  IPR003148 Regulator of K+ conductance, N-terminal lobe [PF02254] (14-120)
  IPR006037 Regulator of K+ conductance, C-terminal [PF02080] (157-224)
  IPR006037 Regulator of K+ conductance, C-terminal [PS51202] (141-225)
  IPR036291 NAD(P)-binding domain superfamily [SSF51735] (14-148)
  IPR036721 Regulator of K+ conductance, C-terminal domain superfamily [G3DSA:3.30.70.1450] (147-224)
  IPR036721 Regulator of K+ conductance, C-terminal domain superfamily [SSF116726] (140-223)
  IPR050721 Trk/Ktr/HKT Potassium Transport [PTHR43833] (15-224)